Protein AF-A0A9D9HU51-F1 (afdb_monomer_lite)

Structure (mmCIF, N/CA/C/O backbone):
data_AF-A0A9D9HU51-F1
#
_entry.id   AF-A0A9D9HU51-F1
#
loop_
_atom_site.group_PDB
_atom_site.id
_atom_site.type_symbol
_atom_site.label_atom_id
_atom_site.label_alt_id
_atom_site.label_comp_id
_atom_site.label_asym_id
_atom_site.label_entity_id
_atom_site.label_seq_id
_atom_site.pdbx_PDB_ins_code
_atom_site.Cartn_x
_atom_site.Cartn_y
_atom_site.Cartn_z
_atom_site.occupancy
_atom_site.B_iso_or_equiv
_atom_site.auth_seq_id
_atom_site.auth_comp_id
_atom_site.auth_asym_id
_atom_site.auth_atom_id
_atom_site.pdbx_PDB_model_num
ATOM 1 N N . MET A 1 1 ? -33.338 40.725 -95.003 1.00 46.41 1 MET A N 1
ATOM 2 C CA . MET A 1 1 ? -33.202 40.365 -93.575 1.00 46.41 1 MET A CA 1
ATOM 3 C C . MET A 1 1 ? -32.068 39.365 -93.424 1.00 46.41 1 MET A C 1
ATOM 5 O O . MET A 1 1 ? -32.245 38.200 -93.741 1.00 46.41 1 MET A O 1
ATOM 9 N N . LYS A 1 2 ? -30.880 39.831 -93.030 1.00 37.81 2 LYS A N 1
ATOM 10 C CA . LYS A 1 2 ? -29.734 38.982 -92.679 1.00 37.81 2 LYS A CA 1
ATOM 11 C C . LYS A 1 2 ? -29.444 39.259 -91.207 1.00 37.81 2 LYS A C 1
ATOM 13 O O . LYS A 1 2 ? -28.946 40.331 -90.876 1.00 37.81 2 LYS A O 1
ATOM 18 N N . TYR A 1 3 ? -29.879 38.360 -90.330 1.00 43.22 3 TYR A N 1
ATOM 19 C CA . TYR A 1 3 ? -29.664 38.488 -88.891 1.00 43.22 3 TYR A CA 1
ATOM 20 C C . TYR A 1 3 ? -28.189 38.198 -88.577 1.00 43.22 3 TYR A C 1
ATOM 22 O O . TYR A 1 3 ? -27.652 37.151 -88.931 1.00 43.22 3 TYR A O 1
ATOM 30 N N . ASN A 1 4 ? -27.521 39.173 -87.959 1.00 39.78 4 ASN A N 1
ATOM 31 C CA . ASN A 1 4 ? -26.106 39.139 -87.601 1.00 39.78 4 ASN A CA 1
ATOM 32 C C . ASN A 1 4 ? -25.851 38.170 -86.430 1.00 39.78 4 ASN A C 1
ATOM 34 O O . ASN A 1 4 ? -25.839 38.577 -85.270 1.00 39.78 4 ASN A O 1
ATOM 38 N N . TYR A 1 5 ? -25.553 36.906 -86.740 1.00 48.88 5 TYR A N 1
ATOM 39 C CA . TYR A 1 5 ? -25.047 35.902 -85.787 1.00 48.88 5 TYR A CA 1
ATOM 40 C C . TYR A 1 5 ? -23.620 36.196 -85.261 1.00 48.88 5 TYR A C 1
ATOM 42 O O . TYR A 1 5 ? -23.104 35.473 -84.414 1.00 48.88 5 TYR A O 1
ATOM 50 N N . SER A 1 6 ? -22.985 37.292 -85.694 1.00 48.97 6 SER A N 1
ATOM 51 C CA . SER A 1 6 ? -21.627 37.686 -85.281 1.00 48.97 6 SER A CA 1
ATOM 52 C C . SER A 1 6 ? -21.549 38.361 -83.898 1.00 48.97 6 SER A C 1
ATOM 54 O O . SER A 1 6 ? -20.460 38.436 -83.331 1.00 48.97 6 SER A O 1
ATOM 56 N N . LYS A 1 7 ? -22.668 38.819 -83.314 1.00 45.19 7 LYS A N 1
ATOM 57 C CA . LYS A 1 7 ? -22.658 39.506 -82.003 1.00 45.19 7 LYS A CA 1
ATOM 58 C C . LYS A 1 7 ? -22.916 38.595 -80.797 1.00 45.19 7 LYS A C 1
ATOM 60 O O . LYS A 1 7 ? -22.612 38.998 -79.682 1.00 45.19 7 LYS A O 1
ATOM 65 N N . ILE A 1 8 ? -23.408 37.370 -81.004 1.00 51.31 8 ILE A N 1
ATOM 66 C CA . ILE A 1 8 ? -23.641 36.408 -79.908 1.00 51.31 8 ILE A CA 1
ATOM 67 C C . ILE A 1 8 ? -22.391 35.547 -79.655 1.00 51.31 8 ILE A C 1
ATOM 69 O O . ILE A 1 8 ? -22.067 35.272 -78.504 1.00 51.31 8 ILE A O 1
ATOM 73 N N . LEU A 1 9 ? -21.599 35.225 -80.689 1.00 43.81 9 LEU A N 1
ATOM 74 C CA . LEU A 1 9 ? -20.358 34.458 -80.502 1.00 43.81 9 LEU A CA 1
ATOM 75 C C . LEU A 1 9 ? -19.237 35.266 -79.811 1.00 43.81 9 LEU A C 1
ATOM 77 O O . LEU A 1 9 ? -18.404 34.689 -79.119 1.00 43.81 9 LEU A O 1
ATOM 81 N N . LEU A 1 10 ? -19.238 36.602 -79.935 1.00 44.09 10 LEU A N 1
ATOM 82 C CA . LEU A 1 10 ? -18.251 37.465 -79.269 1.00 44.09 10 LEU A CA 1
ATOM 83 C C . LEU A 1 10 ? -18.538 37.648 -77.762 1.00 44.09 10 LEU A C 1
ATOM 85 O O . LEU A 1 10 ? -17.615 37.895 -76.990 1.00 44.09 10 LEU A O 1
ATOM 89 N N . ALA A 1 11 ? -19.789 37.464 -77.321 1.00 43.03 11 ALA A N 1
ATOM 90 C CA . ALA A 1 11 ? -20.163 37.545 -75.906 1.00 43.03 11 ALA A CA 1
ATOM 91 C C . ALA A 1 11 ? -19.820 36.262 -75.120 1.00 43.03 11 ALA A C 1
ATOM 93 O O . ALA A 1 11 ? -19.519 36.338 -73.931 1.00 43.03 11 ALA A O 1
ATOM 94 N N . CYS A 1 12 ? -19.787 35.094 -75.774 1.00 43.25 12 CYS A N 1
ATOM 95 C CA . CYS A 1 12 ? -19.421 33.836 -75.110 1.00 43.25 12 CYS A CA 1
ATOM 96 C C . CYS A 1 12 ? -17.901 33.627 -74.975 1.00 43.25 12 CYS A C 1
ATOM 98 O O . CYS A 1 12 ? -17.471 32.959 -74.040 1.00 43.25 12 CYS A O 1
ATOM 100 N N . VAL A 1 13 ? -17.072 34.230 -75.838 1.00 47.16 13 VAL A N 1
ATOM 101 C CA . VAL A 1 13 ? -15.601 34.134 -75.718 1.00 47.16 13 VAL A CA 1
ATOM 102 C C . VAL A 1 13 ? -15.042 35.113 -74.674 1.00 47.16 13 VAL A C 1
ATOM 104 O O . VAL A 1 13 ? -14.073 34.792 -73.990 1.00 47.16 13 VAL A O 1
ATOM 107 N N . LEU A 1 14 ? -15.686 36.266 -74.453 1.00 40.84 14 LEU A N 1
ATOM 108 C CA . LEU A 1 14 ? -15.259 37.227 -73.423 1.00 40.84 14 LEU A CA 1
ATOM 109 C C . LEU A 1 14 ? -15.634 36.822 -71.983 1.00 40.84 14 LEU A C 1
ATOM 111 O O . LEU A 1 14 ? -15.038 37.343 -71.045 1.00 40.84 14 LEU A O 1
ATOM 115 N N . LEU A 1 15 ? -16.538 35.854 -71.791 1.00 43.12 15 LEU A N 1
ATOM 116 C CA . LEU A 1 15 ? -16.868 35.292 -70.470 1.00 43.12 15 LEU A CA 1
ATOM 117 C C . LEU A 1 15 ? -15.995 34.091 -70.058 1.00 43.12 15 LEU A C 1
ATOM 119 O O . LEU A 1 15 ? -16.100 33.633 -68.925 1.00 43.12 15 LEU A O 1
ATOM 123 N N . LEU A 1 16 ? -15.095 33.612 -70.929 1.00 42.56 16 LEU A N 1
ATOM 124 C CA . LEU 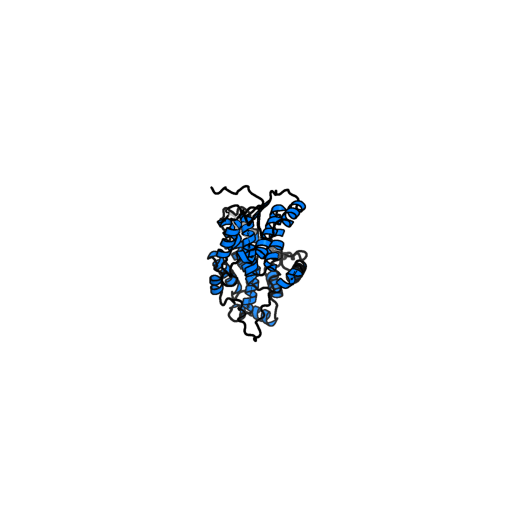A 1 16 ? -14.116 32.562 -70.600 1.00 42.56 16 LEU A CA 1
ATOM 125 C C . LEU A 1 16 ? -12.687 33.095 -70.374 1.00 42.56 16 LEU A C 1
ATOM 127 O O . LEU A 1 16 ? -11.791 32.314 -70.067 1.00 42.56 16 LEU A O 1
ATO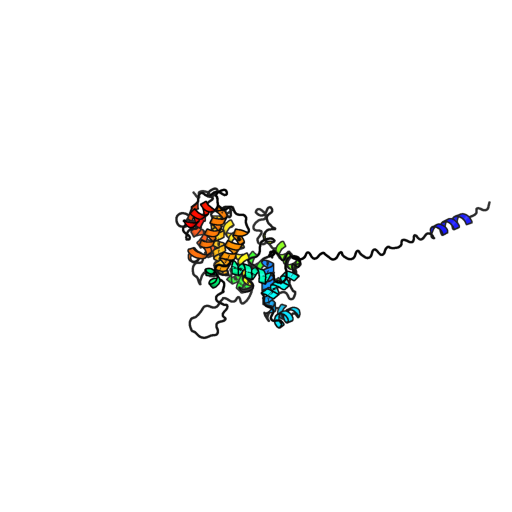M 131 N N . ALA A 1 17 ? -12.461 34.411 -70.487 1.00 45.25 17 ALA A N 1
ATOM 132 C CA . ALA A 1 17 ? -11.130 35.023 -70.375 1.00 45.25 17 ALA A CA 1
ATOM 133 C C . ALA A 1 17 ? -10.925 35.932 -69.147 1.00 45.25 17 ALA A C 1
ATOM 135 O O . ALA A 1 17 ? -9.859 36.530 -69.004 1.00 45.25 17 ALA A O 1
ATOM 136 N N . THR A 1 18 ? -11.872 36.003 -68.209 1.00 42.31 18 THR A N 1
ATOM 137 C CA . THR A 1 18 ? -11.606 36.525 -66.858 1.00 42.31 18 THR A CA 1
ATOM 138 C C . THR A 1 18 ? -11.359 35.366 -65.906 1.00 42.31 18 THR A C 1
ATOM 140 O O . THR A 1 18 ? -12.112 35.096 -64.974 1.00 42.31 18 THR A O 1
ATOM 143 N N . GLY A 1 19 ? -10.242 34.673 -66.134 1.00 35.78 19 GLY A N 1
ATOM 144 C CA . GLY A 1 19 ? -9.629 33.863 -65.095 1.00 35.78 19 GLY A CA 1
ATOM 145 C C . GLY A 1 19 ? -9.346 34.761 -63.895 1.00 35.78 19 GLY A C 1
ATOM 146 O O . GLY A 1 19 ? -8.411 35.564 -63.912 1.00 35.78 19 GLY A O 1
ATOM 147 N N . CYS A 1 20 ? -10.164 34.644 -62.848 1.00 36.28 20 CYS A N 1
ATOM 148 C CA . CYS A 1 20 ? -9.799 35.129 -61.532 1.00 36.28 20 CYS A CA 1
ATOM 149 C C . CYS A 1 20 ? -8.444 34.509 -61.193 1.00 36.28 20 CYS A C 1
ATOM 151 O O . CYS A 1 20 ? -8.335 33.310 -60.938 1.00 36.28 20 CYS A O 1
ATOM 153 N N . LYS A 1 21 ? -7.404 35.347 -61.158 1.00 39.84 21 LYS A N 1
ATOM 154 C CA . LYS A 1 21 ? -6.220 35.089 -60.348 1.00 39.84 21 LYS A CA 1
ATOM 155 C C . LYS A 1 21 ? -6.684 35.042 -58.895 1.00 39.84 21 LYS A C 1
ATOM 157 O O . LYS A 1 21 ? -6.516 36.003 -58.150 1.00 39.84 21 LYS A O 1
ATOM 162 N N . ILE A 1 22 ? -7.248 33.914 -58.476 1.00 38.69 22 ILE A N 1
ATOM 163 C CA . ILE A 1 22 ? -7.125 33.514 -57.087 1.00 38.69 22 ILE A CA 1
ATOM 164 C C . ILE A 1 22 ? -5.638 33.220 -56.965 1.00 38.69 22 ILE A C 1
ATOM 166 O O . ILE A 1 22 ? -5.159 32.154 -57.350 1.00 38.69 22 ILE A O 1
ATOM 170 N N . LYS A 1 23 ? -4.878 34.209 -56.483 1.00 36.97 23 LYS A N 1
ATOM 171 C CA . LYS A 1 23 ? -3.669 33.883 -55.744 1.00 36.97 23 LYS A CA 1
ATOM 172 C C . LYS A 1 23 ? -4.164 32.890 -54.703 1.00 36.97 23 LYS A C 1
ATOM 174 O O . LYS A 1 23 ? -4.846 33.292 -53.763 1.00 36.97 23 LYS A O 1
ATOM 179 N N . LYS A 1 24 ? -3.889 31.595 -54.892 1.00 35.12 24 LYS A N 1
ATOM 180 C CA . LYS A 1 24 ? -3.761 30.724 -53.738 1.00 35.12 24 LYS A CA 1
ATOM 181 C C . LYS A 1 24 ? -2.721 31.455 -52.907 1.00 35.12 24 LYS A C 1
ATOM 183 O O . LYS A 1 24 ? -1.542 31.455 -53.252 1.00 35.12 24 LYS A O 1
ATOM 188 N N . ALA A 1 25 ? -3.172 32.154 -51.866 1.00 36.22 25 ALA A N 1
ATOM 189 C CA . ALA A 1 25 ? -2.377 32.167 -50.669 1.00 36.22 25 ALA A CA 1
ATOM 190 C C . ALA A 1 25 ? -2.062 30.689 -50.485 1.00 36.22 25 ALA A C 1
ATOM 192 O O . ALA A 1 25 ? -2.967 29.861 -50.339 1.00 36.22 25 ALA A O 1
ATOM 193 N N . VAL A 1 26 ? -0.794 30.339 -50.673 1.00 36.31 26 VAL A N 1
ATOM 194 C CA . VAL A 1 26 ? -0.260 29.204 -49.958 1.00 36.31 26 VAL A CA 1
ATOM 195 C C . VAL A 1 26 ? -0.584 29.584 -48.523 1.00 36.31 26 VAL A C 1
ATOM 197 O O . VAL A 1 26 ? 0.081 30.426 -47.930 1.00 36.31 26 VAL A O 1
ATOM 200 N N . ILE A 1 27 ? -1.729 29.099 -48.035 1.00 44.38 27 ILE A N 1
ATOM 201 C CA . ILE A 1 27 ? -1.917 28.901 -46.617 1.00 44.38 27 ILE A CA 1
ATOM 202 C C . ILE A 1 27 ? -0.855 27.854 -46.372 1.00 44.38 27 ILE A C 1
ATOM 204 O O . ILE A 1 27 ? -1.059 26.666 -46.621 1.00 44.38 27 ILE A O 1
ATOM 208 N N . GLU A 1 28 ? 0.343 28.349 -46.071 1.00 40.34 28 GLU A N 1
ATOM 209 C CA . GLU A 1 28 ? 1.357 27.587 -45.388 1.00 40.34 28 GLU A CA 1
ATOM 210 C C . GLU A 1 28 ? 0.561 26.900 -44.281 1.00 40.34 28 GLU A C 1
ATOM 212 O O . GLU A 1 28 ? -0.110 27.621 -43.527 1.00 40.34 28 GLU A O 1
ATOM 217 N N . PRO A 1 29 ? 0.425 25.555 -44.306 1.00 42.94 29 PRO A N 1
ATOM 218 C CA . PRO A 1 29 ? -0.366 24.865 -43.301 1.00 42.94 29 PRO A CA 1
ATOM 219 C C . PRO A 1 29 ? 0.136 25.425 -41.992 1.00 42.94 29 PRO A C 1
ATOM 221 O O . PRO A 1 29 ? 1.349 25.367 -41.782 1.00 42.94 29 PRO A O 1
ATOM 224 N N . ALA A 1 30 ? -0.760 26.101 -41.253 1.00 44.41 30 ALA A N 1
ATOM 225 C CA . ALA A 1 30 ? -0.387 26.898 -40.096 1.00 44.41 30 ALA A CA 1
ATOM 226 C C . ALA A 1 30 ? 0.654 26.081 -39.358 1.00 44.41 30 ALA A C 1
ATOM 228 O O . ALA A 1 30 ? 0.327 24.948 -38.983 1.00 44.41 30 ALA A O 1
ATOM 229 N N . GLN A 1 31 ? 1.906 26.575 -39.322 1.00 46.56 31 GLN A N 1
ATOM 230 C CA . GLN A 1 31 ? 2.990 25.821 -38.705 1.00 46.56 31 GLN A CA 1
ATOM 231 C C . GLN A 1 31 ? 2.408 25.332 -37.393 1.00 46.56 31 GLN A C 1
ATOM 233 O O . GLN A 1 31 ? 1.870 26.189 -36.678 1.00 46.56 31 GLN A O 1
ATOM 238 N N . PRO A 1 32 ? 2.352 24.003 -37.153 1.00 49.44 32 PRO A N 1
ATOM 239 C CA . PRO A 1 32 ? 1.686 23.483 -35.976 1.00 49.44 32 PRO A CA 1
ATOM 240 C C . PRO A 1 32 ? 2.265 24.286 -34.835 1.00 49.44 32 PRO A C 1
ATOM 242 O O . PRO A 1 32 ? 3.486 24.255 -34.652 1.00 49.44 32 PRO A O 1
ATOM 245 N N . GLN A 1 33 ? 1.421 25.120 -34.205 1.00 43.31 33 GLN A N 1
ATOM 246 C CA . GLN A 1 33 ? 1.889 26.018 -33.159 1.00 43.31 33 GLN A CA 1
ATOM 247 C C . GLN A 1 33 ? 2.727 25.132 -32.257 1.00 43.31 33 GLN A C 1
ATOM 249 O O . GLN A 1 33 ? 2.210 24.066 -31.894 1.00 43.31 33 GLN A O 1
ATOM 254 N N . PRO A 1 34 ? 4.013 25.466 -32.019 1.00 45.03 34 PRO A N 1
ATOM 255 C CA . PRO A 1 34 ? 4.891 24.592 -31.269 1.00 45.03 34 PRO A CA 1
ATOM 256 C C . PRO A 1 34 ? 4.124 24.272 -30.007 1.00 45.03 34 PRO A C 1
ATOM 258 O O . PRO A 1 34 ? 3.772 25.187 -29.260 1.00 45.03 34 PRO A O 1
ATOM 261 N N . LYS A 1 35 ? 3.716 23.002 -29.885 1.00 49.25 35 LYS A N 1
ATOM 262 C CA . LYS A 1 35 ? 2.859 22.541 -28.802 1.00 49.25 35 LYS A CA 1
ATOM 263 C C . LYS A 1 35 ? 3.598 23.015 -27.570 1.00 49.25 35 LYS A C 1
ATOM 265 O O . LYS A 1 35 ? 4.725 22.564 -27.374 1.00 49.25 35 LYS A O 1
ATOM 270 N N . ILE A 1 36 ? 3.064 24.017 -26.865 1.00 49.06 36 ILE A N 1
ATOM 271 C CA . ILE A 1 36 ? 3.761 24.597 -25.721 1.00 49.06 36 ILE A CA 1
ATOM 272 C C . ILE A 1 36 ? 3.874 23.425 -24.762 1.00 49.06 36 ILE A C 1
ATOM 274 O O . ILE A 1 36 ? 2.879 23.006 -24.173 1.00 49.06 36 ILE A O 1
ATOM 278 N N . VAL A 1 37 ? 5.054 22.805 -24.720 1.00 58.03 37 VAL A N 1
ATOM 279 C CA . VAL A 1 37 ? 5.340 21.728 -23.789 1.00 58.03 37 VAL A CA 1
ATOM 280 C C . VAL A 1 37 ? 5.363 22.450 -22.465 1.00 58.03 37 VAL A C 1
ATOM 282 O O . VAL A 1 37 ? 6.315 23.166 -22.159 1.00 58.03 37 VAL A O 1
ATOM 285 N N . GLN A 1 38 ? 4.237 22.384 -21.762 1.00 68.25 38 GLN A N 1
ATOM 286 C CA . GLN A 1 38 ? 4.097 22.961 -20.444 1.00 68.25 38 GLN A CA 1
ATOM 287 C C . GLN A 1 38 ? 5.253 22.403 -19.617 1.00 68.25 38 GLN A C 1
ATOM 289 O O . GLN A 1 38 ? 5.349 21.194 -19.430 1.00 68.25 38 GLN A O 1
ATOM 294 N N . GLN A 1 39 ? 6.199 23.265 -19.246 1.00 73.88 39 GLN A N 1
ATOM 295 C CA . GLN A 1 39 ? 7.365 22.828 -18.493 1.00 73.88 39 GLN A CA 1
ATOM 296 C C . GLN A 1 39 ? 6.903 22.368 -17.113 1.00 73.88 39 GLN A C 1
ATOM 298 O O . GLN A 1 39 ? 6.068 23.022 -16.486 1.00 73.88 39 GLN A O 1
ATOM 303 N N . ALA A 1 40 ? 7.452 21.244 -16.658 1.00 78.12 40 ALA A N 1
ATOM 304 C CA . ALA A 1 40 ? 7.159 20.711 -15.341 1.00 78.12 40 ALA A CA 1
ATOM 305 C C . ALA A 1 40 ? 7.483 21.732 -14.237 1.00 78.12 40 ALA A C 1
ATOM 307 O O . ALA A 1 40 ? 8.553 22.347 -14.230 1.00 78.12 40 ALA A O 1
ATOM 308 N N . ASP A 1 41 ? 6.570 21.881 -13.275 1.00 79.19 41 ASP A N 1
ATOM 309 C CA . ASP A 1 41 ? 6.814 22.671 -12.069 1.00 79.19 41 ASP A CA 1
ATOM 310 C C . ASP A 1 41 ? 7.827 21.946 -11.170 1.00 79.19 41 ASP A C 1
ATOM 312 O O . ASP A 1 41 ? 7.509 20.970 -10.487 1.00 79.19 41 ASP A O 1
ATOM 316 N N . THR A 1 42 ? 9.063 22.445 -11.154 1.00 81.44 42 THR A N 1
ATOM 317 C CA . THR A 1 42 ? 10.157 21.873 -10.357 1.00 81.44 42 THR A CA 1
ATOM 318 C C . THR A 1 42 ? 10.092 22.255 -8.877 1.00 81.44 42 THR A C 1
ATOM 320 O O . THR A 1 42 ? 10.833 21.699 -8.056 1.00 81.44 42 THR A O 1
ATOM 323 N N . THR A 1 43 ? 9.209 23.184 -8.490 1.00 74.38 43 THR A N 1
ATOM 324 C CA . THR A 1 43 ? 9.049 23.603 -7.091 1.00 74.38 43 THR A CA 1
ATOM 325 C C . THR A 1 43 ? 8.312 22.539 -6.284 1.00 74.38 43 THR A C 1
ATOM 327 O O . THR A 1 43 ? 8.700 22.247 -5.148 1.00 74.38 43 THR A O 1
ATOM 330 N N . GLN A 1 44 ? 7.355 21.850 -6.905 1.00 68.38 44 GLN A N 1
ATOM 331 C CA . GLN A 1 44 ? 6.562 20.791 -6.287 1.00 68.38 44 GLN A CA 1
ATOM 332 C C . GLN A 1 44 ? 7.057 19.400 -6.691 1.00 68.38 44 GLN A C 1
ATOM 334 O O . GLN A 1 44 ? 7.857 19.238 -7.611 1.00 68.38 44 GLN A O 1
ATOM 339 N N . ILE A 1 45 ? 6.627 18.377 -5.956 1.00 70.19 45 ILE A N 1
ATOM 340 C CA . ILE A 1 45 ? 6.804 16.988 -6.377 1.00 70.19 45 ILE A CA 1
ATOM 341 C C . ILE A 1 45 ? 5.467 16.541 -6.987 1.00 70.19 45 ILE A C 1
ATOM 343 O O . ILE A 1 45 ? 4.451 16.586 -6.291 1.00 70.19 45 ILE A O 1
ATOM 347 N N . PRO A 1 46 ? 5.417 16.173 -8.275 1.00 72.12 46 PRO A N 1
ATOM 348 C CA . PRO A 1 46 ? 4.209 15.675 -8.924 1.00 72.12 46 PRO A CA 1
ATOM 349 C C . PRO A 1 46 ? 3.782 14.299 -8.393 1.00 72.12 46 PRO A C 1
ATOM 351 O O . PRO A 1 46 ? 4.582 13.531 -7.859 1.00 72.12 46 PRO A O 1
ATOM 354 N N . ALA A 1 47 ? 2.504 13.983 -8.591 1.00 70.69 47 ALA A N 1
ATOM 355 C CA . ALA A 1 47 ? 1.916 12.670 -8.349 1.00 70.69 47 ALA A CA 1
ATOM 356 C C . ALA A 1 47 ? 1.911 11.810 -9.623 1.00 70.69 47 ALA A C 1
ATOM 358 O O . ALA A 1 47 ? 1.685 12.335 -10.719 1.00 70.69 47 ALA A O 1
ATOM 359 N N . PHE A 1 48 ? 2.078 10.494 -9.461 1.00 74.25 48 PHE A N 1
ATOM 360 C CA . PHE A 1 48 ? 1.946 9.499 -10.532 1.00 74.25 48 PHE A CA 1
ATOM 361 C C . PHE A 1 48 ? 1.085 8.318 -10.067 1.00 74.25 48 PHE A C 1
ATOM 363 O O . PHE A 1 48 ? 1.132 7.988 -8.879 1.00 74.25 48 PHE A O 1
ATOM 370 N N . PRO A 1 49 ? 0.346 7.657 -10.977 1.00 75.19 49 PRO A N 1
ATOM 371 C CA . PRO A 1 49 ? -0.387 6.433 -10.654 1.00 75.19 49 PRO A CA 1
ATOM 372 C C . PRO A 1 49 ? 0.548 5.340 -10.129 1.00 75.19 49 PRO A C 1
ATOM 374 O O . PRO A 1 49 ? 1.653 5.160 -10.648 1.00 75.19 49 PRO A O 1
ATOM 377 N N . ALA A 1 50 ? 0.104 4.578 -9.132 1.00 74.94 50 ALA A N 1
ATOM 378 C CA . ALA A 1 50 ? 0.897 3.486 -8.569 1.00 74.94 50 ALA A CA 1
ATOM 379 C C . ALA A 1 50 ? 1.122 2.355 -9.587 1.00 74.94 50 ALA A C 1
ATOM 381 O O . ALA A 1 50 ? 2.186 1.740 -9.594 1.00 74.94 50 ALA A O 1
ATOM 382 N N . GLU A 1 51 ? 0.175 2.150 -10.500 1.00 79.69 51 GLU A N 1
ATOM 383 C CA . GLU A 1 51 ? 0.259 1.218 -11.621 1.00 79.69 51 GLU A CA 1
ATOM 384 C C . GLU A 1 51 ? 1.398 1.592 -12.570 1.00 79.69 51 GLU A C 1
ATOM 386 O O . GLU A 1 51 ? 2.159 0.724 -12.980 1.00 79.69 51 GLU A O 1
ATOM 391 N N . VAL A 1 52 ? 1.567 2.886 -12.876 1.00 83.62 52 VAL A N 1
ATOM 392 C CA . VAL A 1 52 ? 2.696 3.368 -13.694 1.00 83.62 52 VAL A CA 1
ATOM 393 C C . VAL A 1 52 ? 4.005 3.029 -13.009 1.00 83.62 52 VAL A C 1
ATOM 395 O O . VAL A 1 52 ? 4.910 2.493 -13.634 1.00 83.62 52 VAL A O 1
ATOM 398 N N . LEU A 1 53 ? 4.112 3.336 -11.719 1.00 82.12 53 LEU A N 1
ATOM 399 C CA . LEU A 1 53 ? 5.345 3.115 -10.974 1.00 82.12 53 LEU A CA 1
ATOM 400 C C . LEU A 1 53 ? 5.676 1.622 -10.876 1.00 82.12 53 LEU A C 1
ATOM 402 O O . LEU A 1 53 ? 6.833 1.254 -11.053 1.00 82.12 53 LEU A O 1
ATOM 406 N N . TYR A 1 54 ? 4.664 0.773 -10.673 1.00 83.69 54 TYR A N 1
ATOM 407 C CA . TYR A 1 54 ? 4.806 -0.679 -10.710 1.00 83.69 54 TYR A CA 1
ATOM 408 C C . TYR A 1 54 ? 5.280 -1.173 -12.080 1.00 83.69 54 TYR A C 1
ATOM 410 O O . TYR A 1 54 ? 6.283 -1.876 -12.151 1.00 83.69 54 TYR A O 1
ATOM 418 N N . VAL A 1 55 ? 4.609 -0.770 -13.166 1.00 88.19 55 VAL A N 1
ATOM 419 C CA . VAL A 1 55 ? 4.962 -1.203 -14.526 1.00 88.19 55 VAL A CA 1
ATOM 420 C C . VAL A 1 55 ? 6.369 -0.751 -14.892 1.00 88.19 55 VAL A C 1
ATOM 422 O O . VAL A 1 55 ? 7.124 -1.555 -15.412 1.00 88.19 55 VAL A O 1
ATOM 425 N N . LEU A 1 56 ? 6.764 0.488 -14.584 1.00 88.75 56 LEU A N 1
ATOM 426 C CA . LEU A 1 56 ? 8.127 0.962 -14.851 1.00 88.75 56 LEU A CA 1
ATOM 427 C C . LEU A 1 56 ? 9.178 0.197 -14.042 1.00 88.75 56 LEU A C 1
ATOM 429 O O . LEU A 1 56 ? 10.260 -0.091 -14.545 1.00 88.75 56 LEU A O 1
ATOM 433 N N . ALA A 1 57 ? 8.870 -0.141 -12.792 1.00 85.56 57 ALA A N 1
ATOM 434 C CA . ALA A 1 57 ? 9.765 -0.930 -11.962 1.00 85.56 57 ALA A CA 1
ATOM 435 C C . ALA A 1 57 ? 9.919 -2.360 -12.518 1.00 85.56 57 ALA A C 1
ATOM 437 O O . ALA A 1 57 ? 11.036 -2.851 -12.650 1.00 85.56 57 ALA A O 1
ATOM 438 N N . ARG A 1 58 ? 8.817 -2.994 -12.932 1.00 87.81 58 ARG A N 1
ATOM 439 C CA . ARG A 1 58 ? 8.835 -4.308 -13.591 1.00 87.81 58 ARG A CA 1
ATOM 440 C C . ARG A 1 58 ? 9.523 -4.261 -14.955 1.00 87.81 58 ARG A C 1
ATOM 442 O O . ARG A 1 58 ? 10.335 -5.124 -15.240 1.00 87.81 58 ARG A O 1
ATOM 449 N N . GLU A 1 59 ? 9.302 -3.208 -15.740 1.00 91.19 59 GLU A N 1
ATOM 450 C CA . GLU A 1 59 ? 9.964 -2.976 -17.030 1.00 91.19 59 GLU A CA 1
ATOM 451 C C . GLU A 1 59 ? 11.494 -2.974 -16.869 1.00 91.19 59 GLU A C 1
ATOM 453 O O . GLU A 1 59 ? 12.206 -3.576 -17.671 1.00 91.19 59 GLU A O 1
ATOM 458 N N . TYR A 1 60 ? 11.998 -2.353 -15.796 1.00 89.81 60 TYR A N 1
ATOM 459 C CA . TYR A 1 60 ? 13.417 -2.379 -15.437 1.00 89.81 60 TYR A CA 1
ATOM 460 C C . TYR A 1 60 ? 13.925 -3.786 -15.100 1.00 89.81 60 TYR A C 1
ATOM 462 O O . TYR A 1 60 ? 15.021 -4.153 -15.520 1.00 89.81 60 TYR A O 1
ATOM 470 N N . GLU A 1 61 ? 13.158 -4.588 -14.362 1.00 87.00 61 GLU A N 1
ATOM 471 C CA . GLU A 1 61 ? 13.528 -5.981 -14.076 1.00 87.00 61 GLU A CA 1
ATOM 472 C C . GLU A 1 61 ? 13.545 -6.830 -15.347 1.00 87.00 61 GLU A C 1
ATOM 474 O O . GLU A 1 61 ? 14.518 -7.542 -15.580 1.00 87.00 61 GLU A O 1
ATOM 479 N N . SER A 1 62 ? 12.549 -6.685 -16.223 1.00 89.25 62 SER A N 1
ATOM 480 C CA . SER A 1 62 ? 12.475 -7.415 -17.494 1.00 89.25 62 SER A CA 1
ATOM 481 C C . SER A 1 62 ? 13.613 -7.046 -18.454 1.00 89.25 62 SER A C 1
ATOM 483 O O . SER A 1 62 ? 13.999 -7.853 -19.295 1.00 89.25 62 SER A O 1
ATOM 485 N N . ILE A 1 63 ? 14.196 -5.848 -18.329 1.00 90.12 63 ILE A N 1
ATOM 486 C CA . ILE A 1 63 ? 15.428 -5.463 -19.040 1.00 90.12 63 ILE A CA 1
ATOM 487 C C . ILE A 1 63 ? 16.634 -6.278 -18.559 1.00 90.12 63 ILE A C 1
ATOM 489 O O . ILE A 1 63 ? 17.526 -6.562 -19.359 1.00 90.12 63 ILE A O 1
ATOM 493 N N . HIS A 1 64 ? 16.688 -6.626 -17.274 1.00 87.38 64 HIS A N 1
ATOM 494 C CA . HIS A 1 64 ? 17.829 -7.293 -16.637 1.00 87.38 64 HIS A CA 1
ATOM 495 C C . HIS A 1 64 ? 17.660 -8.815 -16.513 1.00 87.38 64 HIS A C 1
ATOM 497 O O . HIS A 1 64 ? 18.625 -9.509 -16.200 1.00 87.38 64 HIS A O 1
ATOM 503 N N . ASP A 1 65 ? 16.469 -9.339 -16.789 1.00 85.75 65 ASP A N 1
ATOM 504 C CA . ASP A 1 65 ? 16.174 -10.768 -16.805 1.00 85.75 65 ASP A CA 1
ATOM 505 C C . ASP A 1 65 ? 16.367 -11.352 -18.212 1.00 85.75 65 ASP A C 1
ATOM 507 O O . ASP A 1 65 ? 15.576 -11.100 -19.120 1.00 85.75 65 ASP A O 1
ATOM 511 N N . SER A 1 66 ? 17.394 -12.192 -18.376 1.00 83.88 66 SER A N 1
ATOM 512 C CA . SER A 1 66 ? 17.730 -12.858 -19.645 1.00 83.88 66 SER A CA 1
ATOM 513 C C . SER A 1 66 ? 16.638 -13.765 -20.216 1.00 83.88 66 SER A C 1
ATOM 515 O O . SER A 1 66 ? 16.748 -14.210 -21.353 1.00 83.88 66 SER A O 1
ATOM 517 N N . THR A 1 67 ? 15.604 -14.083 -19.438 1.00 84.62 67 THR A N 1
ATOM 518 C CA . THR A 1 67 ? 14.483 -14.918 -19.888 1.00 84.62 67 THR A CA 1
ATOM 519 C C . THR A 1 67 ? 13.339 -14.112 -20.506 1.00 84.62 67 THR A C 1
ATOM 521 O O . THR A 1 67 ? 12.409 -14.697 -21.066 1.00 84.62 67 THR A O 1
ATOM 524 N N . LYS A 1 68 ? 13.380 -12.776 -20.419 1.00 86.00 68 LYS A N 1
ATOM 525 C CA . LYS A 1 68 ? 12.296 -11.886 -20.849 1.00 86.00 68 LYS A CA 1
ATOM 526 C C . LYS A 1 68 ? 12.565 -11.286 -22.225 1.00 86.00 68 LYS A C 1
ATOM 528 O O . LYS A 1 68 ? 13.697 -10.969 -22.576 1.00 86.00 68 LYS A O 1
ATOM 533 N N . ALA A 1 69 ? 11.494 -11.034 -22.982 1.00 83.62 69 ALA A N 1
ATOM 534 C CA . ALA A 1 69 ? 11.568 -10.485 -24.341 1.00 83.62 69 ALA A CA 1
ATOM 535 C C . ALA A 1 69 ? 12.289 -9.127 -24.413 1.00 83.62 69 ALA A C 1
ATOM 537 O O . ALA A 1 69 ? 12.917 -8.796 -25.416 1.00 83.62 69 ALA A O 1
ATOM 538 N N . LYS A 1 70 ? 12.221 -8.339 -23.334 1.00 88.25 70 LYS A N 1
ATOM 539 C CA . LYS A 1 70 ? 12.854 -7.022 -23.249 1.00 88.25 70 LYS A CA 1
ATOM 540 C C . LYS A 1 70 ? 14.377 -7.098 -23.104 1.00 88.25 70 LYS A C 1
ATOM 542 O O . LYS A 1 70 ? 15.037 -6.086 -23.345 1.00 88.25 70 LYS A O 1
ATOM 547 N N . PHE A 1 71 ? 14.944 -8.259 -22.767 1.00 86.69 71 PHE A N 1
ATOM 548 C CA . PHE A 1 71 ? 16.388 -8.435 -22.647 1.00 86.69 71 PHE A CA 1
ATOM 549 C C . PHE A 1 71 ? 17.102 -8.145 -23.974 1.00 86.69 71 PHE A C 1
ATOM 551 O O . PHE A 1 71 ? 18.020 -7.331 -24.002 1.00 86.69 71 PHE A O 1
ATOM 558 N N . ASP A 1 72 ? 16.630 -8.679 -25.096 1.00 85.62 72 ASP A N 1
ATOM 559 C CA . ASP A 1 72 ? 17.333 -8.574 -26.387 1.00 85.62 72 ASP A CA 1
ATOM 560 C C . ASP A 1 72 ? 17.090 -7.257 -27.151 1.00 85.62 72 ASP A C 1
ATOM 562 O O . ASP A 1 72 ? 17.535 -7.083 -28.285 1.00 85.62 72 ASP A O 1
ATOM 566 N N . MET A 1 73 ? 16.381 -6.297 -26.555 1.00 88.69 73 MET A N 1
ATOM 567 C CA . MET A 1 73 ? 16.065 -5.033 -27.222 1.00 88.69 73 MET A CA 1
ATOM 568 C C . MET A 1 73 ? 17.278 -4.080 -27.241 1.00 88.69 73 MET A C 1
ATOM 570 O O . MET A 1 73 ? 17.897 -3.877 -26.194 1.00 88.69 73 MET A O 1
ATOM 574 N N . PRO A 1 74 ? 17.569 -3.379 -28.359 1.00 89.31 74 PRO A N 1
ATOM 575 C CA . PRO A 1 74 ? 18.724 -2.473 -28.447 1.00 89.31 74 PRO A CA 1
ATOM 576 C C . PRO A 1 74 ? 18.739 -1.379 -27.372 1.00 89.31 74 PRO A C 1
ATOM 578 O O . PRO A 1 74 ? 19.773 -1.062 -26.793 1.00 89.31 74 PRO A O 1
ATOM 581 N N . GLN A 1 75 ? 17.572 -0.810 -27.056 1.00 86.94 75 GLN A N 1
ATOM 582 C CA . GLN A 1 75 ? 17.454 0.191 -25.993 1.00 86.94 75 GLN A CA 1
ATOM 583 C C . GLN A 1 75 ? 17.744 -0.407 -24.606 1.00 86.94 75 GLN A C 1
ATOM 585 O O . GLN A 1 75 ? 18.334 0.262 -23.761 1.00 86.94 75 GLN A O 1
ATOM 590 N N . SER A 1 76 ? 17.352 -1.659 -24.374 1.00 89.81 76 SER A N 1
ATOM 591 C CA . SER A 1 76 ? 17.625 -2.389 -23.133 1.00 89.81 76 SER A CA 1
ATOM 592 C C . SER A 1 76 ? 19.106 -2.720 -22.979 1.00 89.81 76 SER A C 1
ATOM 594 O O . SER A 1 76 ? 19.640 -2.618 -21.878 1.00 89.81 76 SER A O 1
ATOM 596 N N . GLU A 1 77 ? 19.785 -3.057 -24.077 1.00 88.12 77 GLU A N 1
ATOM 597 C CA . GLU A 1 77 ? 21.233 -3.271 -24.095 1.00 88.12 77 GLU A CA 1
ATOM 598 C C . GLU A 1 77 ? 21.989 -2.014 -23.655 1.00 88.12 77 GLU A C 1
ATOM 600 O O . GLU A 1 77 ? 22.856 -2.108 -22.790 1.00 88.12 77 GLU A O 1
ATOM 605 N N . VAL A 1 78 ? 21.603 -0.836 -24.158 1.00 87.38 78 VAL A N 1
ATOM 606 C CA . VAL A 1 78 ? 22.182 0.449 -23.725 1.00 87.38 78 VAL A CA 1
ATOM 607 C C . VAL A 1 78 ? 21.964 0.676 -22.228 1.00 87.38 78 VAL A C 1
ATOM 609 O O . VAL A 1 78 ? 22.903 1.012 -21.515 1.00 87.38 78 VAL A O 1
ATOM 612 N N . ILE A 1 79 ? 20.748 0.439 -21.725 1.00 87.69 79 ILE A N 1
ATOM 613 C CA . ILE A 1 79 ? 20.421 0.615 -20.299 1.00 87.69 79 ILE A CA 1
ATOM 614 C C . ILE A 1 79 ? 21.289 -0.289 -19.411 1.00 87.69 79 ILE A C 1
ATOM 616 O O . ILE A 1 79 ? 21.801 0.175 -18.389 1.00 87.69 79 ILE A O 1
ATOM 620 N N . ARG A 1 80 ? 21.481 -1.554 -19.809 1.00 89.69 80 ARG A N 1
ATOM 621 C CA . ARG A 1 80 ? 22.344 -2.503 -19.090 1.00 89.69 80 ARG A CA 1
ATOM 622 C C . ARG A 1 80 ? 23.819 -2.126 -19.186 1.00 89.69 80 ARG A C 1
ATOM 624 O O . ARG A 1 80 ? 24.509 -2.136 -18.172 1.00 89.69 80 ARG A O 1
ATOM 631 N N . HIS A 1 81 ? 24.299 -1.793 -20.383 1.00 86.88 81 HIS A N 1
ATOM 632 C CA . HIS A 1 81 ? 25.689 -1.406 -20.623 1.00 86.88 81 HIS A CA 1
ATOM 633 C C . HIS A 1 81 ? 26.073 -0.173 -19.796 1.00 86.88 81 HIS A C 1
ATOM 635 O O . HIS A 1 81 ? 27.111 -0.158 -19.136 1.00 86.88 81 HIS A O 1
ATOM 641 N N . ASP A 1 82 ? 25.191 0.825 -19.751 1.00 86.12 82 ASP A N 1
ATOM 642 C CA . ASP A 1 82 ? 25.394 2.055 -18.986 1.00 86.12 82 ASP A CA 1
ATOM 643 C C . ASP A 1 82 ? 25.265 1.845 -17.468 1.00 86.12 82 ASP A C 1
ATOM 645 O O . ASP A 1 82 ? 25.455 2.791 -16.700 1.00 86.12 82 ASP A O 1
ATOM 649 N N . SER A 1 83 ? 24.950 0.620 -17.020 1.00 85.00 83 SER A N 1
ATOM 650 C CA . SER A 1 83 ? 24.720 0.273 -15.613 1.00 85.00 83 SER A CA 1
ATOM 651 C C . SER A 1 83 ? 23.731 1.235 -14.947 1.00 85.00 83 SER A C 1
ATOM 653 O O . SER A 1 83 ? 23.930 1.683 -13.814 1.00 85.00 83 SER A O 1
ATOM 655 N N . MET A 1 84 ? 22.682 1.615 -15.686 1.00 87.31 84 MET A N 1
ATOM 656 C CA . MET A 1 84 ? 21.737 2.634 -15.247 1.00 87.31 84 MET A CA 1
ATOM 657 C C . MET A 1 84 ? 20.974 2.143 -14.009 1.00 87.31 84 MET A C 1
ATOM 659 O O . MET A 1 84 ? 20.296 1.124 -14.096 1.00 87.31 84 MET A O 1
ATOM 663 N N . PRO A 1 85 ? 21.006 2.863 -12.873 1.00 85.19 85 PRO A N 1
ATOM 664 C CA . PRO A 1 85 ? 20.273 2.444 -11.685 1.00 85.19 85 PRO A CA 1
ATOM 665 C C . PRO A 1 85 ? 18.758 2.605 -11.876 1.00 85.19 85 PRO A C 1
ATOM 667 O O . PRO A 1 85 ? 18.311 3.523 -12.571 1.00 85.19 85 PRO A O 1
ATOM 670 N N . LEU A 1 86 ? 17.965 1.782 -11.174 1.00 83.25 86 LEU A N 1
ATOM 671 C CA . LEU A 1 86 ? 16.492 1.816 -11.194 1.00 83.25 86 LEU A CA 1
ATOM 672 C C . LEU A 1 86 ? 15.932 3.233 -11.003 1.00 83.25 86 LEU A C 1
ATOM 674 O O . LEU A 1 86 ? 15.010 3.629 -11.708 1.00 83.25 86 LEU A O 1
ATOM 678 N N . GLU A 1 87 ? 16.506 4.020 -10.089 1.00 81.62 87 GLU A N 1
ATOM 679 C CA . GLU A 1 87 ? 16.103 5.414 -9.875 1.00 81.62 87 GLU A CA 1
ATOM 680 C C . GLU A 1 87 ? 16.241 6.238 -11.165 1.00 81.62 87 GLU A C 1
ATOM 682 O O . GLU A 1 87 ? 15.281 6.837 -11.642 1.00 81.62 87 GLU A O 1
ATOM 687 N N . GLN A 1 88 ? 17.416 6.228 -11.789 1.00 86.06 88 GLN A N 1
ATOM 688 C CA . GLN A 1 88 ? 17.637 6.990 -13.015 1.00 86.06 88 GLN A CA 1
ATOM 689 C C . GLN A 1 88 ? 16.726 6.511 -14.150 1.00 86.06 88 GLN A C 1
ATOM 691 O O . GLN A 1 88 ? 16.182 7.337 -14.886 1.00 86.06 88 GLN A O 1
ATOM 696 N N . TYR A 1 89 ? 16.524 5.200 -14.261 1.00 89.44 89 TYR A N 1
ATOM 697 C CA . TYR A 1 89 ? 15.622 4.621 -15.245 1.00 89.44 89 TYR A CA 1
ATOM 698 C C . TYR A 1 89 ? 14.175 5.090 -15.045 1.00 89.44 89 TYR A C 1
ATOM 700 O O . TYR A 1 89 ? 13.562 5.627 -15.971 1.00 89.44 89 TYR A O 1
ATOM 708 N N . MET A 1 90 ? 13.644 4.965 -13.825 1.00 87.19 90 MET A N 1
ATOM 709 C CA . MET A 1 90 ? 12.293 5.415 -13.492 1.00 87.19 90 MET A CA 1
ATOM 710 C C . MET A 1 90 ? 12.115 6.907 -13.773 1.00 87.19 90 MET A C 1
ATOM 712 O O . MET A 1 90 ? 11.104 7.297 -14.351 1.00 87.19 90 MET A O 1
ATOM 716 N N . GLU A 1 91 ? 13.090 7.748 -13.420 1.00 88.00 91 GLU A N 1
ATOM 717 C CA . GLU A 1 91 ? 13.023 9.186 -13.691 1.00 88.00 91 GLU A CA 1
ATOM 718 C C . GLU A 1 91 ? 12.944 9.476 -15.196 1.00 88.00 91 GLU A C 1
ATOM 720 O O . GLU A 1 91 ? 12.073 10.230 -15.633 1.00 88.00 91 GLU A O 1
ATOM 725 N N . GLN A 1 92 ? 13.800 8.842 -16.006 1.00 91.31 92 GLN A N 1
ATOM 726 C CA . GLN A 1 92 ? 13.778 9.008 -17.461 1.00 91.31 92 GLN A CA 1
ATOM 727 C C . GLN A 1 92 ? 12.445 8.563 -18.063 1.00 91.31 92 GLN A C 1
ATOM 729 O O . GLN A 1 92 ? 11.878 9.268 -18.900 1.00 91.31 92 GLN A O 1
ATOM 734 N N . ARG A 1 93 ? 11.916 7.421 -17.622 1.00 92.06 93 ARG A N 1
ATOM 735 C CA . ARG A 1 93 ? 10.637 6.902 -18.114 1.00 92.06 93 ARG A CA 1
ATOM 736 C C . ARG A 1 93 ? 9.457 7.766 -17.681 1.00 92.06 93 ARG A C 1
ATOM 738 O O . ARG A 1 93 ? 8.577 8.024 -18.495 1.00 92.06 93 ARG A O 1
ATOM 745 N N . LEU A 1 94 ? 9.463 8.302 -16.462 1.00 88.50 94 LEU A N 1
ATOM 746 C CA . LEU A 1 94 ? 8.451 9.260 -16.016 1.00 88.50 94 LEU A CA 1
ATOM 747 C C . LEU A 1 94 ? 8.493 10.558 -16.830 1.00 88.50 94 LEU A C 1
ATOM 749 O O . LEU A 1 94 ? 7.436 11.059 -17.197 1.00 88.50 94 LEU A O 1
ATOM 753 N N . ILE A 1 95 ? 9.681 11.072 -17.171 1.00 91.31 95 ILE A N 1
ATOM 754 C CA . ILE A 1 95 ? 9.836 12.238 -18.063 1.00 91.31 95 ILE A CA 1
ATOM 755 C C . ILE A 1 95 ? 9.293 11.939 -19.463 1.00 91.31 95 ILE A C 1
ATOM 757 O O . ILE A 1 95 ? 8.643 12.790 -20.062 1.00 91.31 95 ILE A O 1
ATOM 761 N N . GLN A 1 96 ? 9.519 10.731 -19.982 1.00 92.00 96 GLN A N 1
ATOM 762 C CA . GLN A 1 96 ? 8.993 10.325 -21.287 1.00 92.00 96 GLN A CA 1
ATOM 763 C C . GLN A 1 96 ? 7.464 10.188 -21.284 1.00 92.00 96 GLN A C 1
ATOM 765 O O . GLN A 1 96 ? 6.811 10.598 -22.242 1.00 92.00 96 GLN A O 1
ATOM 770 N N . LEU A 1 97 ? 6.890 9.616 -20.222 1.00 89.31 97 LEU A N 1
ATOM 771 C CA . LEU A 1 97 ? 5.449 9.380 -20.114 1.00 89.31 97 LEU A CA 1
ATOM 772 C C . LEU A 1 97 ? 4.658 10.627 -19.699 1.00 89.31 97 LEU A C 1
ATOM 774 O O . LEU A 1 97 ? 3.516 10.782 -20.121 1.00 89.31 97 LEU A O 1
ATOM 778 N N . TYR A 1 98 ? 5.250 11.502 -18.888 1.00 87.44 98 TYR A N 1
ATOM 779 C CA . TYR A 1 98 ? 4.612 12.685 -18.305 1.00 87.44 98 TYR A CA 1
ATOM 780 C C . TYR A 1 98 ? 5.537 13.912 -18.389 1.00 87.44 98 TYR A C 1
ATOM 782 O O . TYR A 1 98 ? 5.932 14.454 -17.349 1.00 87.44 98 TYR A O 1
ATOM 790 N N . PRO A 1 99 ? 5.912 14.369 -19.597 1.00 89.62 99 PRO A N 1
ATOM 791 C CA . PRO A 1 99 ? 6.861 15.474 -19.779 1.00 89.62 99 PRO A CA 1
ATOM 792 C C . PRO A 1 99 ? 6.386 16.802 -19.171 1.00 89.62 99 PRO A C 1
ATOM 794 O O . PRO A 1 99 ? 7.197 17.672 -18.869 1.00 89.62 99 PRO A O 1
ATOM 797 N N . GLU A 1 100 ? 5.079 16.959 -18.966 1.00 85.50 100 GLU A N 1
ATOM 798 C CA . GLU A 1 100 ? 4.465 18.128 -18.339 1.00 85.50 100 GLU A CA 1
ATOM 799 C C . GLU A 1 100 ? 4.506 18.109 -16.802 1.00 85.50 100 GLU A C 1
ATOM 801 O O . GLU A 1 100 ? 4.180 19.107 -16.159 1.00 85.50 100 GLU A O 1
ATOM 806 N N . LYS A 1 101 ? 4.892 16.975 -16.200 1.00 83.12 101 LYS A N 1
ATOM 807 C CA . LYS A 1 101 ? 4.921 16.778 -14.741 1.00 83.12 101 LYS A CA 1
ATOM 808 C C . LYS A 1 101 ? 6.294 16.379 -14.229 1.00 83.12 101 LYS A C 1
ATOM 810 O O . LYS A 1 101 ? 6.750 16.918 -13.227 1.00 83.12 101 LYS A O 1
ATOM 815 N N . ALA A 1 102 ? 6.921 15.399 -14.866 1.00 85.94 102 ALA A N 1
ATOM 816 C CA . ALA A 1 102 ? 8.187 14.839 -14.430 1.00 85.94 102 ALA A CA 1
ATOM 817 C C . ALA A 1 102 ? 9.365 15.711 -14.881 1.00 85.94 102 ALA A C 1
ATOM 819 O O . ALA A 1 102 ? 9.337 16.344 -15.934 1.00 85.94 102 ALA A O 1
ATOM 820 N N . TYR A 1 103 ? 10.421 15.734 -14.073 1.00 87.06 103 TYR A N 1
ATOM 821 C CA . TYR A 1 103 ? 11.618 16.529 -14.328 1.00 87.06 103 TYR A CA 1
ATOM 822 C C . TYR A 1 103 ? 12.869 15.817 -13.821 1.00 87.06 103 TYR A C 1
ATOM 824 O O . TYR A 1 103 ? 12.803 14.939 -12.965 1.00 87.06 103 TYR A O 1
ATOM 832 N N . LYS A 1 104 ? 14.031 16.213 -14.343 1.00 89.94 104 LYS A N 1
ATOM 833 C CA . LYS A 1 104 ? 15.320 15.661 -13.918 1.00 89.94 104 LYS A CA 1
ATOM 834 C C . LYS A 1 104 ? 15.631 16.045 -12.467 1.00 89.94 104 LYS A C 1
ATOM 836 O O . LYS A 1 104 ? 15.528 17.214 -12.103 1.00 89.94 104 LYS A O 1
ATOM 841 N N . GLY A 1 105 ? 16.072 15.087 -11.656 1.00 84.12 105 GLY A N 1
ATOM 842 C CA . GLY A 1 105 ? 16.323 15.250 -10.222 1.00 84.12 105 GLY A CA 1
ATOM 843 C C . GLY A 1 105 ? 15.073 15.152 -9.340 1.00 84.12 105 GLY A C 1
ATOM 844 O O . GLY A 1 105 ? 15.179 15.350 -8.127 1.00 84.12 105 GLY A O 1
ATOM 845 N N . LEU A 1 106 ? 13.914 14.843 -9.925 1.00 82.69 106 LEU A N 1
ATOM 846 C CA . LEU A 1 106 ? 12.665 14.565 -9.223 1.00 82.69 106 LEU A CA 1
ATOM 847 C C . LEU A 1 106 ? 12.854 13.465 -8.178 1.00 82.69 106 LEU A C 1
ATOM 849 O O . LEU A 1 106 ? 12.496 13.661 -7.015 1.00 82.69 106 LEU A O 1
ATOM 853 N N . LEU A 1 107 ? 13.447 12.332 -8.563 1.00 78.44 107 LEU A N 1
ATOM 854 C CA . LEU A 1 107 ? 13.606 11.225 -7.628 1.00 78.44 107 LEU A CA 1
ATOM 855 C C . LEU A 1 107 ? 14.636 11.579 -6.544 1.00 78.44 107 LEU A C 1
ATOM 857 O O . LEU A 1 107 ? 14.342 11.555 -5.352 1.00 78.44 107 LEU A O 1
ATOM 861 N N . ARG A 1 108 ? 15.792 12.129 -6.892 1.00 77.94 108 ARG A N 1
ATOM 862 C CA . ARG A 1 108 ? 16.743 12.567 -5.858 1.00 77.94 108 ARG A CA 1
ATOM 863 C C . ARG A 1 108 ? 16.128 13.535 -4.827 1.00 77.94 108 ARG A C 1
ATOM 865 O O . ARG A 1 108 ? 16.390 13.424 -3.620 1.00 77.94 108 ARG A O 1
ATOM 872 N N . LYS A 1 109 ? 15.299 14.483 -5.285 1.00 75.88 109 LYS A N 1
ATOM 873 C CA . LYS A 1 109 ? 14.613 15.460 -4.424 1.00 75.88 109 LYS A CA 1
ATOM 874 C C . LYS A 1 109 ? 13.706 14.769 -3.414 1.00 75.88 109 LYS A C 1
ATOM 876 O O . LYS A 1 109 ? 13.788 15.078 -2.224 1.00 75.88 109 LYS A O 1
ATOM 881 N N . THR A 1 110 ? 12.874 13.824 -3.841 1.00 71.12 110 THR A N 1
ATOM 882 C CA . THR A 1 110 ? 11.943 13.196 -2.900 1.00 71.12 110 THR A CA 1
ATOM 883 C C . THR A 1 110 ? 12.555 12.091 -2.038 1.00 71.12 110 THR A C 1
ATOM 885 O O . THR A 1 110 ? 12.111 11.936 -0.904 1.00 71.12 110 THR A O 1
ATOM 888 N N . ASN A 1 111 ? 13.668 11.467 -2.440 1.00 70.00 111 ASN A N 1
ATOM 889 C CA . ASN A 1 111 ? 14.436 10.580 -1.558 1.00 70.00 111 ASN A CA 1
ATOM 890 C C . ASN A 1 111 ? 14.995 11.395 -0.380 1.00 70.00 111 ASN A C 1
ATOM 892 O O . ASN A 1 111 ? 14.849 11.036 0.787 1.00 70.00 111 ASN A O 1
ATOM 896 N N . THR A 1 112 ? 15.518 12.589 -0.676 1.00 71.12 112 THR A N 1
ATOM 897 C CA . THR A 1 112 ? 16.001 13.533 0.343 1.00 71.12 112 THR A CA 1
ATOM 898 C C . THR A 1 112 ? 14.897 13.944 1.324 1.00 71.12 112 THR A C 1
ATOM 900 O O . THR A 1 112 ? 15.143 14.051 2.526 1.00 71.12 112 THR A O 1
ATOM 903 N N . ILE A 1 113 ? 13.675 14.187 0.838 1.00 67.62 113 ILE A N 1
ATOM 904 C CA . ILE A 1 113 ? 12.531 14.543 1.693 1.00 67.62 113 ILE A CA 1
ATOM 905 C C . ILE A 1 113 ? 12.105 13.354 2.555 1.00 67.62 113 ILE A C 1
ATOM 907 O O . ILE A 1 113 ? 11.946 13.518 3.764 1.00 67.62 113 ILE A O 1
ATOM 911 N N . ALA A 1 114 ? 12.006 12.156 1.976 1.00 62.91 114 ALA A N 1
ATOM 912 C CA . ALA A 1 114 ? 11.663 10.944 2.711 1.00 62.91 114 ALA A CA 1
ATOM 913 C C . ALA A 1 114 ? 12.671 10.672 3.841 1.00 62.91 114 ALA A C 1
ATOM 915 O O . ALA A 1 114 ? 12.286 10.528 5.001 1.00 62.91 114 ALA A O 1
ATOM 916 N N . GLN A 1 115 ? 13.975 10.713 3.548 1.00 64.94 115 GLN A N 1
ATOM 917 C CA . GLN A 1 115 ? 15.033 10.508 4.546 1.00 64.94 115 GLN A CA 1
ATOM 918 C C . GLN A 1 115 ? 15.012 11.532 5.691 1.00 64.94 115 GLN A C 1
ATOM 920 O O . GLN A 1 115 ? 15.461 11.226 6.802 1.00 64.94 115 GLN A O 1
ATOM 925 N N . LYS A 1 116 ? 14.522 12.751 5.438 1.00 63.56 116 LYS A N 1
ATOM 926 C CA . LYS A 1 116 ? 14.322 13.779 6.471 1.00 63.56 116 LYS A CA 1
ATOM 927 C C . LYS A 1 116 ? 13.054 13.536 7.290 1.00 63.56 116 LYS A C 1
ATOM 929 O O . LYS A 1 116 ? 13.076 13.785 8.490 1.00 63.56 116 LYS A O 1
ATOM 934 N N . ALA A 1 117 ? 11.986 13.045 6.663 1.00 58.44 117 ALA A N 1
ATOM 935 C CA . ALA A 1 117 ? 10.711 12.759 7.320 1.00 58.44 117 ALA A CA 1
ATOM 936 C C . ALA A 1 117 ? 10.779 11.531 8.243 1.00 58.44 117 ALA A C 1
ATOM 938 O O . ALA A 1 117 ? 10.084 11.469 9.253 1.00 58.44 117 ALA A O 1
ATOM 939 N N . ILE A 1 118 ? 11.635 10.561 7.920 1.00 58.94 118 ILE A N 1
ATOM 940 C CA . ILE A 1 118 ? 11.818 9.348 8.714 1.00 58.94 118 ILE A CA 1
ATOM 941 C C . ILE A 1 118 ? 12.578 9.670 10.019 1.00 58.94 118 ILE A C 1
ATOM 943 O O . ILE A 1 118 ? 13.755 10.053 9.969 1.00 58.94 118 ILE A O 1
ATOM 947 N N . PRO A 1 119 ? 11.983 9.429 11.205 1.00 58.03 119 PRO A N 1
ATOM 948 C CA . PRO A 1 119 ? 12.668 9.618 12.479 1.00 58.03 119 PRO A CA 1
ATOM 949 C C . PRO A 1 119 ? 13.906 8.711 12.594 1.00 58.03 119 PRO A C 1
ATOM 951 O O . PRO A 1 119 ? 13.840 7.551 12.179 1.00 58.03 119 PRO A O 1
ATOM 954 N N . PRO A 1 120 ? 15.010 9.146 13.237 1.00 58.22 120 PRO A N 1
ATOM 955 C CA . PRO A 1 120 ? 16.229 8.339 13.387 1.00 58.22 120 PRO A CA 1
ATOM 956 C C . PRO A 1 120 ? 15.996 6.926 13.946 1.00 58.22 120 PRO A C 1
ATOM 958 O O . PRO A 1 120 ? 16.630 5.975 13.495 1.00 58.22 120 PRO A O 1
ATOM 961 N N . LYS A 1 121 ? 15.030 6.767 14.865 1.00 57.62 121 LYS A N 1
ATOM 962 C CA . LYS A 1 121 ? 14.632 5.466 15.435 1.00 57.62 121 LYS A CA 1
ATOM 963 C C . LYS A 1 121 ? 14.064 4.486 14.394 1.00 57.62 121 LYS A C 1
ATOM 965 O O . LYS A 1 121 ? 14.188 3.283 14.582 1.00 57.62 121 LYS A O 1
ATOM 970 N N . ARG A 1 122 ? 13.478 4.986 13.299 1.00 55.38 122 ARG A N 1
ATOM 971 C CA . ARG A 1 122 ? 12.887 4.186 12.211 1.00 55.38 122 ARG A CA 1
ATOM 972 C C . ARG A 1 122 ? 13.821 4.015 11.010 1.00 55.38 122 ARG A C 1
ATOM 974 O O . ARG A 1 122 ? 13.624 3.089 10.234 1.00 55.38 122 ARG A O 1
ATOM 981 N N . LYS A 1 123 ? 14.881 4.830 10.883 1.00 51.84 123 LYS A N 1
ATOM 982 C CA . LYS A 1 123 ? 15.887 4.703 9.805 1.00 51.84 123 LYS A CA 1
ATOM 983 C C . LYS A 1 123 ? 16.552 3.322 9.774 1.00 51.84 123 LYS A C 1
ATOM 985 O O . LYS A 1 123 ? 16.763 2.782 8.697 1.00 51.84 123 LYS A O 1
ATOM 990 N N . LYS A 1 124 ? 16.794 2.717 10.945 1.00 48.69 124 LYS A N 1
ATOM 991 C CA . LYS A 1 124 ? 17.345 1.353 11.071 1.00 48.69 124 LYS A CA 1
ATOM 992 C C . LYS A 1 124 ? 16.392 0.236 10.607 1.00 48.69 124 LYS A C 1
ATOM 994 O O . LYS A 1 124 ? 16.844 -0.883 10.444 1.00 48.69 124 LYS A O 1
ATOM 999 N N . GLN A 1 125 ? 15.101 0.527 10.422 1.00 48.22 125 GLN A N 1
ATOM 1000 C CA . GLN A 1 125 ? 14.068 -0.429 9.985 1.00 48.22 125 GLN A CA 1
ATOM 1001 C C . GLN A 1 125 ? 13.682 -0.262 8.500 1.00 48.22 125 GLN A C 1
ATOM 1003 O O . GLN A 1 125 ? 12.819 -0.985 8.007 1.00 48.22 125 GLN A O 1
ATOM 1008 N N . ILE A 1 126 ? 14.256 0.738 7.813 1.00 44.06 126 ILE A N 1
ATOM 1009 C CA . ILE A 1 126 ? 14.027 1.035 6.380 1.00 44.06 126 ILE A CA 1
ATOM 1010 C C . ILE A 1 126 ? 15.163 0.519 5.517 1.00 44.06 126 ILE A C 1
ATOM 1012 O O . ILE A 1 126 ? 14.961 0.257 4.335 1.00 44.06 126 ILE A O 1
ATOM 1016 N N . VAL A 1 127 ? 16.331 0.308 6.125 1.00 38.44 127 VAL A N 1
ATOM 1017 C CA . VAL A 1 127 ? 17.216 -0.751 5.663 1.00 38.44 127 VAL A CA 1
ATOM 1018 C C . VAL A 1 127 ? 16.353 -2.005 5.758 1.00 38.44 127 VAL A C 1
ATOM 1020 O O . VAL A 1 127 ? 16.096 -2.499 6.858 1.00 38.44 127 VAL A O 1
ATOM 1023 N N . LEU A 1 128 ? 15.809 -2.452 4.618 1.00 40.12 128 LEU A N 1
ATOM 1024 C CA . LEU A 1 128 ? 15.516 -3.869 4.459 1.00 40.12 128 LEU A CA 1
ATOM 1025 C C . LEU A 1 128 ? 16.727 -4.563 5.086 1.00 40.12 128 LEU A C 1
ATOM 1027 O O . LEU A 1 128 ? 17.832 -4.160 4.709 1.00 40.12 128 LEU A O 1
ATOM 1031 N N . PRO A 1 129 ? 16.590 -5.517 6.035 1.00 33.09 129 PRO A N 1
ATOM 1032 C CA . PRO A 1 129 ? 17.683 -6.467 6.198 1.00 33.09 129 PRO A CA 1
ATOM 1033 C C . PRO A 1 129 ? 18.005 -6.857 4.769 1.00 33.09 129 PRO A C 1
ATOM 1035 O O . PRO A 1 129 ? 17.070 -7.184 4.027 1.00 33.09 129 PRO A O 1
ATOM 1038 N N . GLU A 1 130 ? 19.225 -6.535 4.349 1.00 32.56 130 GLU A N 1
ATOM 1039 C CA . GLU A 1 130 ? 19.598 -6.557 2.953 1.00 32.56 130 GLU A CA 1
ATOM 1040 C C . GLU A 1 130 ? 19.008 -7.843 2.368 1.00 32.56 130 GLU A C 1
ATOM 1042 O O . GLU A 1 130 ? 18.950 -8.896 3.018 1.00 32.56 130 GLU A O 1
ATOM 1047 N N . LEU A 1 131 ? 18.575 -7.771 1.118 1.00 38.69 131 LEU A N 1
ATOM 1048 C CA . LEU A 1 131 ? 18.730 -8.910 0.232 1.00 38.69 131 LEU A CA 1
ATOM 1049 C C . LEU A 1 131 ? 20.239 -9.273 0.175 1.00 38.69 131 LEU A C 1
ATOM 1051 O O . LEU A 1 131 ? 20.837 -9.263 -0.895 1.00 38.69 131 LEU A O 1
ATOM 1055 N N . GLU A 1 132 ? 20.877 -9.543 1.327 1.00 27.31 132 GLU A N 1
ATOM 1056 C CA . GLU A 1 132 ? 22.138 -10.232 1.469 1.00 27.31 132 GLU A CA 1
ATOM 1057 C C . GLU A 1 132 ? 21.768 -11.616 0.977 1.00 27.31 132 GLU A C 1
ATOM 1059 O O . GLU A 1 132 ? 21.228 -12.456 1.693 1.00 27.31 132 GLU A O 1
ATOM 1064 N N . MET A 1 133 ? 21.981 -11.821 -0.316 1.00 31.02 133 MET A N 1
ATOM 1065 C CA . MET A 1 133 ? 22.395 -13.116 -0.810 1.00 31.02 133 MET A CA 1
ATOM 1066 C C . MET A 1 133 ? 23.463 -13.610 0.171 1.00 31.02 133 MET A C 1
ATOM 1068 O O . MET A 1 133 ? 24.545 -13.016 0.198 1.00 31.02 133 MET A O 1
ATOM 1072 N N . PRO A 1 134 ? 23.193 -14.619 1.019 1.00 29.69 134 PRO A N 1
ATOM 1073 C CA . PRO A 1 134 ? 24.172 -15.019 2.004 1.00 29.69 134 PRO A CA 1
ATOM 1074 C C . PRO A 1 134 ? 25.328 -15.638 1.233 1.00 29.69 134 PRO A C 1
ATOM 1076 O O . PRO A 1 134 ? 25.196 -16.714 0.641 1.00 29.69 134 PRO A O 1
ATOM 1079 N N . THR A 1 135 ? 26.478 -14.968 1.225 1.00 31.77 135 THR A N 1
ATOM 1080 C CA . THR A 1 135 ? 27.743 -15.662 1.022 1.00 31.77 135 THR A CA 1
ATOM 1081 C C . THR A 1 135 ? 27.843 -16.699 2.127 1.00 31.77 135 THR A C 1
ATOM 1083 O O . THR A 1 135 ? 27.938 -16.380 3.309 1.00 31.77 135 THR A O 1
ATOM 1086 N N . SER A 1 136 ? 27.716 -17.953 1.706 1.00 38.56 136 SER A N 1
ATOM 1087 C CA . SER A 1 136 ? 27.736 -19.155 2.523 1.00 38.56 136 SER A CA 1
ATOM 1088 C C . SER A 1 136 ? 28.816 -19.112 3.599 1.00 38.56 136 SER A C 1
ATOM 1090 O O . SER A 1 136 ? 29.981 -18.949 3.254 1.00 38.56 136 SER A O 1
ATOM 1092 N N . THR A 1 137 ? 28.432 -19.360 4.852 1.00 37.66 137 THR A N 1
ATOM 1093 C CA . THR A 1 137 ? 28.983 -20.427 5.712 1.00 37.66 137 THR A CA 1
ATOM 1094 C C . THR A 1 137 ? 28.373 -20.298 7.106 1.00 37.66 137 THR A C 1
ATOM 1096 O O . THR A 1 137 ? 28.754 -19.415 7.865 1.00 37.66 137 THR A O 1
ATOM 1099 N N . GLY A 1 138 ? 27.451 -21.191 7.465 1.00 32.25 138 GLY A N 1
ATOM 1100 C CA . GLY A 1 138 ? 26.941 -21.263 8.834 1.00 32.25 138 GLY A CA 1
ATOM 1101 C C . GLY A 1 138 ? 25.607 -21.984 8.925 1.00 32.25 138 GLY A C 1
ATOM 1102 O O . GLY A 1 138 ? 24.577 -21.465 8.526 1.00 32.25 138 GLY A O 1
ATOM 1103 N N . THR A 1 139 ? 25.629 -23.207 9.436 1.00 39.09 139 THR A N 1
ATOM 1104 C CA . THR A 1 139 ? 24.469 -24.061 9.699 1.00 39.09 139 THR A CA 1
ATOM 1105 C C . THR A 1 139 ? 23.561 -23.486 10.791 1.00 39.09 139 THR A C 1
ATOM 1107 O O . THR A 1 139 ? 23.669 -23.858 11.956 1.00 39.09 139 THR A O 1
ATOM 1110 N N . GLN A 1 140 ? 22.631 -22.626 10.393 1.00 36.81 140 GLN A N 1
ATOM 1111 C CA . GLN A 1 140 ? 21.234 -22.647 10.822 1.00 36.81 140 GLN A CA 1
ATOM 1112 C C . GLN A 1 140 ? 20.411 -22.446 9.549 1.00 36.81 140 GLN A C 1
ATOM 1114 O O . GLN A 1 140 ? 20.840 -21.739 8.643 1.00 36.81 140 GLN A O 1
ATOM 1119 N N . GLN A 1 141 ? 19.288 -23.143 9.409 1.00 37.06 141 GLN A N 1
ATOM 1120 C CA . GLN A 1 141 ? 18.408 -22.996 8.253 1.00 37.06 141 GLN A CA 1
ATOM 1121 C C . GLN A 1 141 ? 17.723 -21.623 8.348 1.00 37.06 141 GLN A C 1
ATOM 1123 O O . GLN A 1 141 ? 16.596 -21.509 8.810 1.00 37.06 141 GLN A O 1
ATOM 1128 N N . GLU A 1 142 ? 18.460 -20.565 8.011 1.00 37.03 142 GLU A N 1
ATOM 1129 C CA . GLU A 1 142 ? 17.951 -19.208 7.871 1.00 37.03 142 GLU A CA 1
ATOM 1130 C C . GLU A 1 142 ? 17.088 -19.182 6.605 1.00 37.03 142 GLU A C 1
ATOM 1132 O O . GLU A 1 142 ? 17.569 -19.287 5.472 1.00 37.03 142 GLU A O 1
ATOM 1137 N N . ASP A 1 143 ? 15.775 -19.186 6.838 1.00 45.25 143 ASP A N 1
ATOM 1138 C CA . ASP A 1 143 ? 14.733 -19.333 5.832 1.00 45.25 143 ASP A CA 1
ATOM 1139 C C . ASP A 1 143 ? 14.799 -18.230 4.773 1.00 45.25 143 ASP A C 1
ATOM 1141 O O . ASP A 1 143 ? 14.641 -17.035 5.036 1.00 45.25 143 ASP A O 1
ATOM 1145 N N . ARG A 1 144 ? 15.010 -18.678 3.536 1.00 38.28 144 ARG A N 1
ATOM 1146 C CA . ARG A 1 144 ? 15.150 -17.857 2.336 1.00 38.28 144 ARG A CA 1
ATOM 1147 C C . ARG A 1 144 ? 13.856 -17.075 2.086 1.00 38.28 144 ARG A C 1
ATOM 1149 O O . ARG A 1 144 ? 12.751 -17.576 2.298 1.00 38.28 144 ARG A O 1
ATOM 1156 N N . PHE A 1 145 ? 13.984 -15.843 1.599 1.00 47.44 145 PHE A N 1
ATOM 1157 C CA . PHE A 1 145 ? 12.889 -15.139 0.929 1.00 47.44 145 PHE A CA 1
ATOM 1158 C C . PHE A 1 145 ? 12.238 -16.099 -0.088 1.00 47.44 145 PHE A C 1
ATOM 1160 O O . PHE A 1 145 ? 12.963 -16.757 -0.835 1.00 47.44 145 PHE A O 1
ATOM 1167 N N . HIS A 1 146 ? 10.902 -16.219 -0.110 1.00 50.72 146 HIS A N 1
ATOM 1168 C CA . HIS A 1 146 ? 10.241 -16.952 -1.196 1.00 50.72 146 HIS A CA 1
ATOM 1169 C C . HIS A 1 146 ? 10.367 -16.090 -2.445 1.00 50.72 146 HIS A C 1
ATOM 1171 O O . HIS A 1 146 ? 9.607 -15.141 -2.637 1.00 50.72 146 HIS A O 1
ATOM 1177 N N . THR A 1 147 ? 11.401 -16.355 -3.234 1.00 58.88 147 THR A N 1
ATOM 1178 C CA . THR A 1 147 ? 11.546 -15.767 -4.558 1.00 58.88 147 THR A CA 1
ATOM 1179 C C . THR A 1 147 ? 10.511 -16.430 -5.447 1.00 58.88 147 THR A C 1
ATOM 1181 O O . THR A 1 147 ? 10.588 -17.634 -5.688 1.00 58.88 147 THR A O 1
ATOM 1184 N N . PHE A 1 148 ? 9.529 -15.655 -5.901 1.00 68.88 148 PHE A N 1
ATOM 1185 C CA . PHE A 1 148 ? 8.534 -16.151 -6.840 1.00 68.88 148 PHE A CA 1
ATOM 1186 C C . PHE A 1 148 ? 9.232 -16.615 -8.112 1.00 68.88 148 PHE A C 1
ATOM 1188 O O . PHE A 1 148 ? 9.968 -15.856 -8.741 1.00 68.88 148 PHE A O 1
ATOM 1195 N N . VAL A 1 149 ? 9.014 -17.875 -8.477 1.00 68.00 149 VAL A N 1
ATOM 1196 C CA . VAL A 1 149 ? 9.631 -18.465 -9.678 1.00 68.00 149 VAL A CA 1
ATOM 1197 C C . VAL A 1 149 ? 8.823 -18.106 -10.931 1.00 68.00 149 VAL A C 1
ATOM 1199 O O . VAL A 1 149 ? 9.322 -18.183 -12.050 1.00 68.00 149 VAL A O 1
ATOM 1202 N N . SER A 1 150 ? 7.560 -17.706 -10.757 1.00 78.94 150 SER A N 1
ATOM 1203 C CA . SER A 1 150 ? 6.684 -17.239 -11.831 1.00 78.94 150 SER A CA 1
ATOM 1204 C C . SER A 1 150 ? 5.529 -16.394 -11.292 1.00 78.94 150 SER A C 1
ATOM 1206 O O . SER A 1 150 ? 5.158 -16.506 -10.124 1.00 78.94 150 SER A O 1
ATOM 1208 N N . ASP A 1 151 ? 4.880 -15.640 -12.175 1.00 82.75 151 ASP A N 1
ATOM 1209 C CA . ASP A 1 151 ? 3.643 -14.906 -11.886 1.00 82.75 151 ASP A CA 1
ATOM 1210 C C . ASP A 1 151 ? 2.539 -15.816 -11.322 1.00 82.75 151 ASP A C 1
ATOM 1212 O O . ASP A 1 151 ? 1.797 -15.428 -10.425 1.00 82.75 151 ASP A O 1
ATOM 1216 N N . SER A 1 152 ? 2.423 -17.048 -11.827 1.00 85.50 152 SER A N 1
ATOM 1217 C CA . SER A 1 152 ? 1.415 -18.008 -11.354 1.00 85.50 152 SER A CA 1
ATOM 1218 C C . SER A 1 152 ? 1.717 -18.540 -9.953 1.00 85.50 152 SER A C 1
ATOM 1220 O O . SER A 1 152 ? 0.785 -18.766 -9.184 1.00 85.50 152 SER A O 1
ATOM 1222 N N . ASP A 1 153 ? 2.998 -18.704 -9.615 1.00 84.12 153 ASP A N 1
ATOM 1223 C CA . ASP A 1 153 ? 3.430 -19.016 -8.249 1.00 84.12 153 ASP A CA 1
ATOM 1224 C C . ASP A 1 153 ? 3.068 -17.861 -7.305 1.00 84.12 153 ASP A C 1
ATOM 1226 O O . ASP A 1 153 ? 2.456 -18.083 -6.265 1.00 84.12 153 ASP A O 1
ATOM 1230 N N . GLU A 1 154 ? 3.319 -16.612 -7.711 1.00 87.00 154 GLU A N 1
ATOM 1231 C CA . GLU A 1 154 ? 2.943 -15.437 -6.919 1.00 87.00 154 GLU A CA 1
ATOM 1232 C C . GLU A 1 154 ? 1.428 -15.330 -6.702 1.00 87.00 154 GLU A C 1
ATOM 1234 O O . GLU A 1 154 ? 0.981 -15.104 -5.576 1.00 87.00 154 GLU A O 1
ATOM 1239 N N . VAL A 1 155 ? 0.626 -15.526 -7.750 1.00 87.69 155 VAL A N 1
ATOM 1240 C CA . VAL A 1 155 ? -0.844 -15.502 -7.673 1.00 87.69 155 VAL A CA 1
ATOM 1241 C C . VAL A 1 155 ? -1.366 -16.539 -6.678 1.00 87.69 155 VAL A C 1
ATOM 1243 O O . VAL A 1 155 ? -2.164 -16.198 -5.798 1.00 87.69 155 VAL A O 1
ATOM 1246 N N . ALA A 1 156 ? -0.894 -17.784 -6.790 1.00 85.88 156 ALA A N 1
ATOM 1247 C CA . ALA A 1 156 ? -1.315 -18.875 -5.919 1.00 85.88 156 ALA A CA 1
ATOM 1248 C C . ALA A 1 156 ? -0.876 -18.630 -4.469 1.00 85.88 156 ALA A C 1
ATOM 1250 O O . ALA A 1 156 ? -1.671 -18.747 -3.537 1.00 85.88 156 ALA A O 1
ATOM 1251 N N . PHE A 1 157 ? 0.379 -18.230 -4.276 1.00 83.31 157 PHE A N 1
ATOM 1252 C CA . PHE A 1 157 ? 0.969 -18.046 -2.957 1.00 83.31 157 PHE A CA 1
ATOM 1253 C C . PHE A 1 157 ? 0.401 -16.834 -2.206 1.00 83.31 157 PHE A C 1
ATOM 1255 O O . PHE A 1 157 ? 0.242 -16.871 -0.987 1.00 83.31 157 PHE A O 1
ATOM 1262 N N . MET A 1 158 ? 0.041 -15.766 -2.925 1.00 86.06 158 MET A N 1
ATOM 1263 C CA . MET A 1 158 ? -0.599 -14.571 -2.358 1.00 86.06 158 MET A CA 1
ATOM 1264 C C . MET A 1 158 ? -2.111 -14.726 -2.153 1.00 86.06 158 MET A C 1
ATOM 1266 O O . MET A 1 158 ? -2.753 -13.775 -1.678 1.00 86.06 158 MET A O 1
ATOM 1270 N N . ASN A 1 159 ? -2.670 -15.884 -2.530 1.00 87.25 159 ASN A N 1
ATOM 1271 C CA . ASN A 1 159 ? -4.102 -16.166 -2.551 1.00 87.25 159 ASN A CA 1
ATOM 1272 C C . ASN A 1 159 ? -4.875 -14.993 -3.177 1.00 87.25 159 ASN A C 1
ATOM 1274 O O . ASN A 1 159 ? -5.696 -14.349 -2.512 1.00 87.25 159 ASN A O 1
ATOM 1278 N N . MET A 1 160 ? -4.486 -14.618 -4.402 1.00 87.06 160 MET A N 1
ATOM 1279 C CA . MET A 1 160 ? -5.099 -13.486 -5.093 1.00 87.06 160 MET A CA 1
ATOM 1280 C C . MET A 1 160 ? -6.539 -13.808 -5.480 1.00 87.06 160 MET A C 1
ATOM 1282 O O . MET A 1 160 ? -6.854 -14.917 -5.906 1.00 87.06 160 MET A O 1
ATOM 1286 N N . THR A 1 161 ? -7.422 -12.821 -5.357 1.00 83.94 161 THR A N 1
ATOM 1287 C CA . THR A 1 161 ? -8.777 -12.943 -5.909 1.00 83.94 161 THR A CA 1
ATOM 1288 C C . THR A 1 161 ? -8.728 -12.871 -7.439 1.00 83.94 161 THR A C 1
ATOM 1290 O O . THR A 1 161 ? -7.787 -12.319 -8.004 1.00 83.94 161 THR A O 1
ATOM 1293 N N . ALA A 1 162 ? -9.745 -13.379 -8.142 1.00 83.81 162 ALA A N 1
ATOM 1294 C CA . ALA A 1 162 ? -9.767 -13.316 -9.611 1.00 83.81 162 ALA A CA 1
ATOM 1295 C C . ALA A 1 162 ? -9.620 -11.879 -10.177 1.00 83.81 162 ALA A C 1
ATOM 1297 O O . ALA A 1 162 ? -8.887 -11.700 -11.152 1.00 83.81 162 ALA A O 1
ATOM 1298 N N . PRO A 1 163 ? -10.237 -10.836 -9.580 1.00 81.50 163 PRO A N 1
ATOM 1299 C CA . PRO A 1 163 ? -9.991 -9.455 -9.997 1.00 81.50 163 PRO A CA 1
ATOM 1300 C C . PRO A 1 163 ? -8.553 -8.974 -9.739 1.00 81.50 163 PRO A C 1
ATOM 1302 O O . PRO A 1 163 ? -7.994 -8.268 -10.576 1.00 81.50 163 PRO A O 1
ATOM 1305 N N . GLU A 1 164 ? -7.940 -9.369 -8.615 1.00 84.81 164 GLU A N 1
ATOM 1306 C CA . GLU A 1 164 ? -6.531 -9.063 -8.323 1.00 84.81 164 GLU A CA 1
ATOM 1307 C C . GLU A 1 164 ? -5.596 -9.741 -9.325 1.00 84.81 164 GLU A C 1
ATOM 1309 O O . GLU A 1 164 ? -4.716 -9.092 -9.880 1.00 84.81 164 GLU A O 1
ATOM 1314 N N . GLU A 1 165 ? -5.806 -11.031 -9.591 1.00 86.19 165 GLU A N 1
ATOM 1315 C CA . GLU A 1 165 ? -5.017 -11.792 -10.558 1.00 86.19 165 GLU A CA 1
ATOM 1316 C C . GLU A 1 165 ? -5.095 -11.166 -11.951 1.00 86.19 165 GLU A C 1
ATOM 1318 O O . GLU A 1 165 ? -4.065 -11.003 -12.607 1.00 86.19 165 GLU A O 1
ATOM 1323 N N . LYS A 1 166 ? -6.298 -10.783 -12.397 1.00 85.38 166 LYS A N 1
ATOM 1324 C CA . LYS A 1 166 ? -6.489 -10.132 -13.694 1.00 85.38 166 LYS A CA 1
ATOM 1325 C C . LYS A 1 166 ? -5.626 -8.871 -13.804 1.00 85.38 166 LYS A C 1
ATOM 1327 O O . LYS A 1 166 ? -4.823 -8.770 -14.728 1.00 85.38 166 LYS A O 1
ATOM 1332 N N . LEU A 1 167 ? -5.741 -7.956 -12.838 1.00 83.25 167 LEU A N 1
ATOM 1333 C CA . LEU A 1 167 ? -4.963 -6.715 -12.826 1.00 83.25 167 LEU A CA 1
ATOM 1334 C C . LEU A 1 167 ? -3.456 -6.993 -12.743 1.00 83.25 167 LEU A C 1
ATOM 1336 O O . LEU A 1 167 ? -2.672 -6.394 -13.476 1.00 83.25 167 LEU A O 1
ATOM 1340 N N . TYR A 1 168 ? -3.040 -7.915 -11.873 1.00 87.31 168 TYR A N 1
ATOM 1341 C CA . TYR A 1 168 ? -1.640 -8.306 -11.729 1.00 87.31 168 TYR A CA 1
ATOM 1342 C C . TYR A 1 168 ? -1.051 -8.795 -13.056 1.00 87.31 168 TYR A C 1
ATOM 1344 O O . TYR A 1 168 ? 0.018 -8.338 -13.463 1.00 87.31 168 TYR A O 1
ATOM 1352 N N . ARG A 1 169 ? -1.756 -9.686 -13.761 1.00 88.81 169 ARG A N 1
ATOM 1353 C CA . ARG A 1 169 ? -1.306 -10.224 -15.051 1.00 88.81 169 ARG A CA 1
ATOM 1354 C C . ARG A 1 169 ? -1.303 -9.168 -16.149 1.00 88.81 169 ARG A C 1
ATOM 1356 O O . ARG A 1 169 ? -0.375 -9.148 -16.948 1.00 88.81 169 ARG A O 1
ATOM 1363 N N . GLU A 1 170 ? -2.289 -8.274 -16.180 1.00 88.00 170 GLU A N 1
ATOM 1364 C CA . GLU A 1 170 ? -2.323 -7.167 -17.144 1.00 88.00 170 GLU A CA 1
ATOM 1365 C C . GLU A 1 170 ? -1.134 -6.216 -16.961 1.00 88.00 170 GLU A C 1
ATOM 1367 O O . GLU A 1 170 ? -0.466 -5.866 -17.935 1.00 88.00 170 GLU A O 1
ATOM 1372 N N . LEU A 1 171 ? -0.814 -5.851 -15.716 1.00 88.44 171 LEU A N 1
ATOM 1373 C CA . LEU A 1 171 ? 0.329 -4.990 -15.413 1.00 88.44 171 LEU A CA 1
ATOM 1374 C C . LEU A 1 171 ? 1.672 -5.669 -15.733 1.00 88.44 171 LEU A C 1
ATOM 1376 O O . LEU A 1 171 ? 2.537 -5.034 -16.336 1.00 88.44 171 LEU A O 1
ATOM 1380 N N . ASN A 1 172 ? 1.850 -6.949 -15.378 1.00 89.44 172 ASN A N 1
ATOM 1381 C CA . ASN A 1 172 ? 3.068 -7.694 -15.728 1.00 89.44 172 ASN A CA 1
ATOM 1382 C C . ASN A 1 172 ? 3.200 -7.887 -17.240 1.00 89.44 172 ASN A C 1
ATOM 1384 O O . ASN A 1 172 ? 4.286 -7.707 -17.778 1.00 89.44 172 ASN A O 1
ATOM 1388 N N . SER A 1 173 ? 2.099 -8.152 -17.947 1.00 90.00 173 SER A N 1
ATOM 1389 C CA . SER A 1 173 ? 2.118 -8.284 -19.405 1.00 90.00 173 SER A CA 1
ATOM 1390 C C . SER A 1 173 ? 2.558 -6.998 -20.104 1.00 90.00 173 SER A C 1
ATOM 1392 O O . SER A 1 173 ? 3.229 -7.089 -21.126 1.00 90.00 173 SER A O 1
ATOM 1394 N N . LEU A 1 174 ? 2.197 -5.815 -19.591 1.00 90.00 174 LEU A N 1
ATOM 1395 C CA . LEU A 1 174 ? 2.708 -4.553 -20.141 1.00 90.00 174 LEU A CA 1
ATOM 1396 C C . LEU A 1 174 ? 4.202 -4.365 -19.880 1.00 90.00 174 LEU A C 1
ATOM 1398 O O . LEU A 1 174 ? 4.906 -3.820 -20.726 1.00 90.00 174 LEU A O 1
ATOM 1402 N N . ALA A 1 175 ? 4.669 -4.767 -18.700 1.00 90.06 175 ALA A N 1
ATOM 1403 C CA . ALA A 1 175 ? 6.067 -4.626 -18.319 1.00 90.06 175 ALA A CA 1
ATOM 1404 C C . ALA A 1 175 ? 6.986 -5.594 -19.082 1.00 90.06 175 ALA A C 1
ATOM 1406 O O . ALA A 1 175 ? 8.098 -5.215 -19.445 1.00 90.06 175 ALA A O 1
ATOM 1407 N N . ASP A 1 176 ? 6.509 -6.811 -19.348 1.00 89.19 176 ASP A N 1
ATOM 1408 C CA . ASP A 1 176 ? 7.254 -7.881 -20.019 1.00 89.19 176 ASP A CA 1
ATOM 1409 C C . ASP A 1 176 ? 7.198 -7.819 -21.551 1.00 89.19 176 ASP A C 1
ATOM 1411 O O . ASP A 1 176 ? 7.956 -8.533 -22.216 1.00 89.19 176 ASP A O 1
ATOM 1415 N N . ASP A 1 177 ? 6.322 -6.987 -22.122 1.00 87.69 177 ASP A N 1
ATOM 1416 C CA . ASP A 1 177 ? 6.206 -6.851 -23.570 1.00 87.69 177 ASP A CA 1
ATOM 1417 C C . ASP A 1 177 ? 7.538 -6.410 -24.203 1.00 87.69 177 ASP A C 1
ATOM 1419 O O . ASP A 1 177 ? 8.336 -5.656 -23.643 1.00 87.69 177 ASP A O 1
ATOM 1423 N N . SER A 1 178 ? 7.754 -6.865 -25.433 1.00 84.06 178 SER A N 1
ATOM 1424 C CA . SER A 1 178 ? 8.867 -6.478 -26.300 1.00 84.06 178 SER A CA 1
ATOM 1425 C C . SER A 1 178 ? 8.935 -4.968 -26.570 1.00 84.06 178 SER A C 1
ATOM 1427 O O . SER A 1 178 ? 9.990 -4.453 -26.937 1.00 84.06 178 SER A O 1
ATOM 1429 N N . SER A 1 179 ? 7.836 -4.235 -26.372 1.00 89.56 179 SER A N 1
ATOM 1430 C CA . SER A 1 179 ? 7.771 -2.784 -26.527 1.00 89.56 179 SER A CA 1
ATOM 1431 C C . SER A 1 179 ? 7.846 -2.054 -25.182 1.00 89.56 179 SER A C 1
ATOM 1433 O O . SER A 1 179 ? 7.475 -2.584 -24.135 1.00 89.56 179 SER A O 1
ATOM 1435 N N . PHE A 1 180 ? 8.368 -0.824 -25.178 1.00 91.31 180 PHE A N 1
ATOM 1436 C CA . PHE A 1 180 ? 8.319 0.027 -23.987 1.00 91.31 180 PHE A CA 1
ATOM 1437 C C . PHE A 1 180 ? 6.905 0.540 -23.759 1.00 91.31 180 PHE A C 1
ATOM 1439 O O . PHE A 1 180 ? 6.261 1.006 -24.701 1.00 91.31 180 PHE A O 1
ATOM 1446 N N . VAL A 1 181 ? 6.454 0.522 -22.504 1.00 91.88 181 VAL A N 1
ATOM 1447 C CA . VAL A 1 181 ? 5.091 0.940 -22.187 1.00 91.88 181 VAL A CA 1
ATOM 1448 C C . VAL A 1 181 ? 4.854 2.398 -22.591 1.00 91.88 181 VAL A C 1
ATOM 1450 O O . VAL A 1 181 ? 5.693 3.281 -22.380 1.00 91.88 181 VAL A O 1
ATOM 1453 N N . THR A 1 182 ? 3.700 2.664 -23.190 1.00 91.38 182 THR A N 1
ATOM 1454 C CA . THR A 1 182 ? 3.284 3.997 -23.631 1.00 91.38 182 THR A CA 1
ATOM 1455 C C . THR A 1 182 ? 2.264 4.609 -22.676 1.00 91.38 182 THR A C 1
ATOM 1457 O O . THR A 1 182 ? 1.548 3.914 -21.952 1.00 91.38 182 THR A O 1
ATOM 1460 N N . LEU A 1 183 ? 2.140 5.940 -22.707 1.00 86.25 183 LEU A N 1
ATOM 1461 C CA . LEU A 1 183 ? 1.141 6.647 -21.901 1.00 86.25 183 LEU A CA 1
ATOM 1462 C C . LEU A 1 183 ? -0.291 6.210 -22.252 1.00 86.25 183 LEU A C 1
ATOM 1464 O O . LEU A 1 183 ? -1.159 6.194 -21.384 1.00 86.25 183 LEU A O 1
ATOM 1468 N N . GLU A 1 184 ? -0.550 5.867 -23.514 1.00 86.50 184 GLU A N 1
ATOM 1469 C CA . GLU A 1 184 ? -1.856 5.382 -23.962 1.00 86.50 184 GLU A CA 1
ATOM 1470 C C . GLU A 1 184 ? -2.181 4.003 -23.377 1.00 86.50 184 GLU A C 1
ATOM 1472 O O . GLU A 1 184 ? -3.264 3.825 -22.823 1.00 86.50 184 GLU A O 1
ATOM 1477 N N . GLN A 1 185 ? -1.227 3.064 -23.402 1.00 86.88 185 GLN A N 1
ATOM 1478 C CA . GLN A 1 185 ? -1.382 1.758 -22.750 1.00 86.88 185 GLN A CA 1
ATOM 1479 C C . GLN A 1 185 ? -1.647 1.912 -21.246 1.00 86.88 185 GLN A C 1
ATOM 1481 O O . GLN A 1 185 ? -2.585 1.304 -20.733 1.00 86.88 185 GLN A O 1
ATOM 1486 N N . MET A 1 186 ? -0.907 2.794 -20.561 1.00 82.50 186 MET A N 1
ATOM 1487 C CA . MET A 1 186 ? -1.141 3.062 -19.137 1.00 82.50 186 MET A CA 1
ATOM 1488 C C . MET A 1 186 ? -2.536 3.641 -18.878 1.00 82.50 186 MET A C 1
ATOM 1490 O O . MET A 1 186 ? -3.244 3.166 -17.994 1.00 82.50 186 MET A O 1
ATOM 1494 N N . LYS A 1 187 ? -2.968 4.632 -19.671 1.00 77.19 187 LYS A N 1
ATOM 1495 C CA . LYS A 1 187 ? -4.312 5.220 -19.552 1.00 77.19 187 LYS A CA 1
ATOM 1496 C C . LYS A 1 187 ? -5.408 4.183 -19.776 1.00 77.19 187 LYS A C 1
ATOM 1498 O O . LYS A 1 187 ? -6.414 4.216 -19.076 1.00 77.19 187 LYS A O 1
ATOM 1503 N N . ASN A 1 188 ? -5.217 3.261 -20.715 1.00 74.62 188 ASN A N 1
ATOM 1504 C CA . ASN A 1 188 ? -6.205 2.230 -21.014 1.00 74.62 188 ASN A CA 1
ATOM 1505 C C . ASN A 1 188 ? -6.407 1.255 -19.845 1.00 74.62 188 ASN A C 1
ATOM 1507 O O . ASN A 1 188 ? -7.553 0.894 -19.587 1.00 74.62 188 ASN A O 1
ATOM 1511 N N . ILE A 1 189 ? -5.353 0.908 -19.096 1.00 68.88 189 ILE A N 1
ATOM 1512 C CA . ILE A 1 189 ? -5.481 0.106 -17.865 1.00 68.88 189 ILE A CA 1
ATOM 1513 C C . ILE A 1 189 ? -6.186 0.898 -16.763 1.00 68.88 189 ILE A C 1
ATOM 1515 O O . ILE A 1 189 ? -7.149 0.413 -16.173 1.00 68.88 189 ILE A O 1
ATOM 1519 N N . THR A 1 190 ? -5.772 2.148 -16.532 1.00 56.88 190 THR A N 1
ATOM 1520 C CA . THR A 1 190 ? -6.367 2.996 -15.485 1.00 56.88 190 THR A CA 1
ATOM 1521 C C . THR A 1 190 ? -7.857 3.289 -15.730 1.00 56.88 190 THR A C 1
ATOM 1523 O O . THR A 1 190 ? -8.593 3.543 -14.781 1.00 56.88 190 THR A O 1
ATOM 1526 N N . ILE A 1 191 ? -8.317 3.260 -16.990 1.00 49.78 191 ILE A N 1
ATOM 1527 C CA . ILE A 1 191 ? -9.698 3.592 -17.384 1.00 49.78 191 ILE A CA 1
ATOM 1528 C C . ILE A 1 191 ? -10.605 2.353 -17.512 1.00 49.78 191 ILE A C 1
ATOM 1530 O O . ILE A 1 191 ? -11.797 2.459 -17.224 1.00 49.78 191 ILE A O 1
ATOM 1534 N N . ARG A 1 192 ? -10.099 1.195 -17.972 1.00 45.19 192 ARG A N 1
ATOM 1535 C CA . ARG A 1 192 ? -10.942 0.010 -18.254 1.00 45.19 192 ARG A CA 1
ATOM 1536 C C . ARG A 1 192 ? -11.118 -0.939 -17.076 1.00 45.19 192 ARG A C 1
ATOM 1538 O O . ARG A 1 192 ? -12.191 -1.524 -16.957 1.00 45.19 192 ARG A O 1
ATOM 1545 N N . ASP A 1 193 ? -10.113 -1.062 -16.217 1.00 44.31 193 ASP A N 1
ATOM 1546 C CA . ASP A 1 193 ? -10.040 -2.125 -15.214 1.00 44.31 193 ASP A CA 1
ATOM 1547 C C . ASP A 1 193 ? -9.799 -1.577 -13.809 1.00 44.31 193 ASP A C 1
ATOM 1549 O O . ASP A 1 193 ? -9.053 -2.131 -13.001 1.00 44.31 193 ASP A O 1
ATOM 1553 N N . SER A 1 194 ? -10.556 -0.539 -13.446 1.00 44.00 194 SER A N 1
ATOM 1554 C CA . SER A 1 194 ? -10.931 -0.346 -12.049 1.00 44.00 194 SER A CA 1
ATOM 1555 C C . SER A 1 194 ? -11.837 -1.510 -11.624 1.00 44.00 194 SER A C 1
ATOM 1557 O O . SER A 1 194 ? -13.030 -1.342 -11.389 1.00 44.00 194 SER A O 1
ATOM 1559 N N . ALA A 1 195 ? -11.264 -2.708 -11.502 1.00 39.59 195 ALA A N 1
ATOM 1560 C CA . ALA A 1 195 ? -11.777 -3.826 -10.718 1.00 39.59 195 ALA A CA 1
ATOM 1561 C C . ALA A 1 195 ? -12.030 -3.423 -9.246 1.00 39.59 195 ALA A C 1
ATOM 1563 O O . ALA A 1 195 ? -12.715 -4.129 -8.516 1.00 39.59 195 ALA A O 1
ATOM 1564 N N . TRP A 1 196 ? -11.551 -2.235 -8.857 1.00 43.16 196 TRP A N 1
ATOM 1565 C CA . TRP A 1 196 ? -11.916 -1.465 -7.665 1.00 43.16 196 TRP A CA 1
ATOM 1566 C C . TRP A 1 196 ? -13.266 -0.723 -7.761 1.00 43.16 196 TRP A C 1
ATOM 1568 O O . TRP A 1 196 ? -13.668 -0.086 -6.795 1.00 43.16 196 TRP A O 1
ATOM 1578 N N . ASN A 1 197 ? -14.010 -0.827 -8.872 1.00 40.03 197 ASN A N 1
ATOM 1579 C CA . ASN A 1 197 ? -15.433 -0.467 -8.960 1.00 40.03 197 ASN A CA 1
ATOM 1580 C C . ASN A 1 197 ? -16.280 -1.550 -8.279 1.00 40.03 197 ASN A C 1
ATOM 1582 O O . ASN A 1 197 ? -17.127 -2.194 -8.909 1.00 40.03 197 ASN A O 1
ATOM 1586 N N . LEU A 1 198 ? -16.047 -1.752 -6.983 1.00 38.28 198 LEU A N 1
ATOM 1587 C CA . LEU A 1 198 ? -17.016 -2.409 -6.128 1.00 38.28 198 LEU A CA 1
ATOM 1588 C C . LEU A 1 198 ? -18.227 -1.465 -6.024 1.00 38.28 198 LEU A C 1
ATOM 1590 O O . LEU A 1 198 ? -18.250 -0.515 -5.254 1.00 38.28 198 LEU A O 1
ATOM 1594 N N . ASP A 1 199 ? -19.194 -1.727 -6.898 1.00 34.75 199 ASP A N 1
ATOM 1595 C CA . ASP A 1 199 ? -20.501 -1.090 -7.029 1.00 34.75 199 ASP A CA 1
ATOM 1596 C C . ASP A 1 199 ? -20.523 0.380 -7.514 1.00 34.75 199 ASP A C 1
ATOM 1598 O O . ASP A 1 199 ? -20.188 1.340 -6.820 1.00 34.75 199 ASP A O 1
ATOM 1602 N N . LYS A 1 200 ? -21.079 0.579 -8.718 1.00 34.28 200 LYS A N 1
ATOM 1603 C CA . LYS A 1 200 ? -21.406 1.898 -9.300 1.00 34.28 200 LYS A CA 1
ATOM 1604 C C . LYS A 1 200 ? -22.447 2.687 -8.479 1.00 34.28 200 LYS A C 1
ATOM 1606 O O . LYS A 1 200 ? -22.827 3.782 -8.881 1.00 34.28 200 LYS A O 1
ATOM 1611 N N . ARG A 1 201 ? -22.921 2.154 -7.347 1.00 34.78 201 ARG A N 1
ATOM 1612 C CA . ARG A 1 201 ? -23.779 2.848 -6.372 1.00 34.78 201 ARG A CA 1
ATOM 1613 C C . ARG A 1 201 ? -23.017 3.569 -5.253 1.00 34.78 201 ARG A C 1
ATOM 1615 O O . ARG A 1 201 ? -23.624 4.406 -4.596 1.00 34.78 201 ARG A O 1
ATOM 1622 N N . LEU A 1 202 ? -21.720 3.308 -5.072 1.00 38.03 202 LEU A N 1
ATOM 1623 C CA . LEU A 1 202 ? -20.856 3.999 -4.095 1.00 38.03 202 LEU A CA 1
ATOM 1624 C C . LEU A 1 202 ? -19.957 5.074 -4.728 1.00 38.03 202 LEU A C 1
ATOM 1626 O O . LEU A 1 202 ? -19.219 5.766 -4.033 1.00 38.03 202 LEU A O 1
ATOM 1630 N N . VAL A 1 203 ? -20.056 5.246 -6.047 1.00 34.81 203 VAL A N 1
ATOM 1631 C CA . VAL A 1 203 ? -19.220 6.152 -6.836 1.00 34.81 203 VAL A CA 1
ATOM 1632 C C . VAL A 1 203 ? -20.111 7.120 -7.620 1.00 34.81 203 VAL A C 1
ATOM 1634 O O . VAL A 1 203 ? -20.139 7.116 -8.849 1.00 34.81 203 VAL A O 1
ATOM 1637 N N . SER A 1 204 ? -20.873 7.956 -6.909 1.00 31.12 204 SER A N 1
ATOM 1638 C CA . SER A 1 204 ? -21.224 9.267 -7.461 1.00 31.12 204 SER A CA 1
ATOM 1639 C C . SER A 1 204 ? -20.061 10.212 -7.153 1.00 31.12 204 SER A C 1
ATOM 1641 O O . SER A 1 204 ? -19.773 10.494 -5.992 1.00 31.12 204 SER A O 1
ATOM 1643 N N . ASP A 1 205 ? -19.389 10.665 -8.207 1.00 30.95 205 ASP A N 1
ATOM 1644 C CA . ASP A 1 205 ? -18.486 11.824 -8.245 1.00 30.95 205 ASP A CA 1
ATOM 1645 C C . ASP A 1 205 ? -17.065 11.716 -7.646 1.00 30.95 205 ASP A C 1
ATOM 1647 O O . ASP A 1 205 ? -16.320 12.693 -7.699 1.00 30.95 205 ASP A O 1
ATOM 1651 N N . THR A 1 206 ? -16.598 10.549 -7.182 1.00 34.03 206 THR A N 1
ATOM 1652 C CA . THR A 1 206 ? -15.250 10.407 -6.568 1.00 34.03 206 THR A CA 1
ATOM 1653 C C . THR A 1 206 ? -14.206 9.619 -7.371 1.00 34.03 206 THR A C 1
ATOM 1655 O O . THR A 1 206 ? -13.060 9.508 -6.933 1.00 34.03 206 THR A O 1
ATOM 1658 N N . LEU A 1 207 ? -14.516 9.146 -8.585 1.00 32.56 207 LEU A N 1
ATOM 1659 C CA . LEU A 1 207 ? -13.537 8.451 -9.442 1.00 32.56 207 LEU A CA 1
ATOM 1660 C C . LEU A 1 207 ? -12.716 9.367 -10.384 1.00 32.56 207 LEU A C 1
ATOM 1662 O O . LEU A 1 207 ? -12.636 9.121 -11.587 1.00 32.56 207 LEU A O 1
ATOM 1666 N N . PRO A 1 208 ? -12.051 10.407 -9.847 1.00 31.55 208 PRO A N 1
ATOM 1667 C CA . PRO A 1 208 ? -10.725 10.802 -10.334 1.00 31.55 208 PRO A CA 1
ATOM 1668 C C . PRO A 1 208 ? -9.624 10.705 -9.256 1.00 31.55 208 PRO A C 1
ATOM 1670 O O . PRO A 1 208 ? -8.481 11.081 -9.510 1.00 31.55 208 PRO A O 1
ATOM 1673 N N . PHE A 1 209 ? -9.924 10.201 -8.053 1.00 36.94 209 PHE A N 1
ATOM 1674 C CA . PHE A 1 209 ? -9.048 10.389 -6.885 1.00 36.94 209 PHE A CA 1
ATOM 1675 C C . PHE A 1 209 ? -7.725 9.601 -6.885 1.00 36.94 209 PHE A C 1
ATOM 1677 O O . PHE A 1 209 ? -6.767 10.041 -6.260 1.00 36.94 209 PHE A O 1
ATOM 1684 N N . PHE A 1 210 ? -7.597 8.497 -7.632 1.00 37.06 210 PHE A N 1
ATOM 1685 C CA . PHE A 1 210 ? -6.304 7.793 -7.753 1.00 37.06 210 PHE A CA 1
ATOM 1686 C C . PHE A 1 210 ? -5.245 8.594 -8.544 1.00 37.06 210 PHE A C 1
ATOM 1688 O O . PHE A 1 210 ? -4.072 8.227 -8.548 1.00 37.06 210 PHE A O 1
ATOM 1695 N N . LEU A 1 211 ? -5.630 9.696 -9.205 1.00 37.66 211 LEU A N 1
ATOM 1696 C CA . LEU A 1 211 ? -4.815 10.369 -10.223 1.00 37.66 211 LEU A CA 1
ATOM 1697 C C . LEU A 1 211 ? -4.223 11.733 -9.826 1.00 37.66 211 LEU A C 1
ATOM 1699 O O . LEU A 1 211 ? -3.549 12.346 -10.661 1.00 37.66 211 LEU A O 1
ATOM 1703 N N . GLN A 1 212 ? -4.418 12.227 -8.596 1.00 39.78 212 GLN A N 1
ATOM 1704 C CA . GLN A 1 212 ? -3.938 13.571 -8.217 1.00 39.78 212 GLN A CA 1
ATOM 1705 C C . GLN A 1 212 ? -3.170 13.705 -6.890 1.00 39.78 212 GLN A C 1
ATOM 1707 O O . GLN A 1 212 ? -2.893 14.831 -6.477 1.00 39.78 212 GLN A O 1
ATOM 1712 N N . GLU A 1 213 ? -2.735 12.621 -6.242 1.00 45.06 213 GLU A N 1
ATOM 1713 C CA . GLU A 1 213 ? -2.325 12.717 -4.830 1.00 45.06 213 GLU A CA 1
ATOM 1714 C C . GLU A 1 213 ? -0.853 12.382 -4.520 1.00 45.06 213 GLU A C 1
ATOM 1716 O O . GLU A 1 213 ? -0.159 11.628 -5.194 1.00 45.06 213 GLU A O 1
ATOM 1721 N N . ARG A 1 214 ? -0.344 13.083 -3.511 1.00 45.59 214 ARG A N 1
ATOM 1722 C CA . ARG A 1 214 ? 0.985 13.690 -3.409 1.00 45.59 214 ARG A CA 1
ATOM 1723 C C . ARG A 1 214 ? 2.096 12.773 -2.818 1.00 45.59 214 ARG A C 1
ATOM 1725 O O . ARG A 1 214 ? 2.130 12.514 -1.626 1.00 45.59 214 ARG A O 1
ATOM 1732 N N . TRP A 1 215 ? 3.058 12.356 -3.655 1.00 54.19 215 TRP A N 1
ATOM 1733 C CA . TRP A 1 215 ? 4.528 12.303 -3.416 1.00 54.19 215 TRP A CA 1
ATOM 1734 C C . TRP A 1 215 ? 5.184 11.650 -2.170 1.00 54.19 215 TRP A C 1
ATOM 1736 O O . TRP A 1 215 ? 6.127 12.209 -1.611 1.00 54.19 215 TRP A O 1
ATOM 1746 N N . THR A 1 216 ? 4.861 10.410 -1.794 1.00 44.34 216 THR A N 1
ATOM 1747 C CA . THR A 1 216 ? 5.740 9.662 -0.843 1.00 44.34 216 THR A CA 1
ATOM 1748 C C . THR A 1 216 ? 6.037 8.212 -1.224 1.00 44.34 216 THR A C 1
ATOM 1750 O O . THR A 1 216 ? 7.074 7.677 -0.837 1.00 44.34 216 THR A O 1
ATOM 1753 N N . VAL A 1 217 ? 5.204 7.598 -2.066 1.00 44.56 217 VAL A N 1
ATOM 1754 C CA . VAL A 1 217 ? 5.352 6.193 -2.480 1.00 44.56 217 VAL A CA 1
ATOM 1755 C C . VAL A 1 217 ? 6.342 6.019 -3.639 1.00 44.56 217 VAL A C 1
ATOM 1757 O O . VAL A 1 217 ? 7.097 5.057 -3.645 1.00 44.56 217 VAL A O 1
ATOM 1760 N N . SER A 1 218 ? 6.447 6.975 -4.570 1.00 44.28 218 SER A N 1
ATOM 1761 C CA . SER A 1 218 ? 7.308 6.876 -5.769 1.00 44.28 218 SER A CA 1
ATOM 1762 C C . SER A 1 218 ? 8.812 6.751 -5.502 1.00 44.28 218 SER A C 1
ATOM 1764 O O . SER A 1 218 ? 9.587 6.669 -6.446 1.00 44.28 218 SER A O 1
ATOM 1766 N N . LEU A 1 219 ? 9.241 6.790 -4.239 1.00 44.84 219 LEU A N 1
ATOM 1767 C CA . LEU A 1 219 ? 10.593 7.201 -3.891 1.00 44.84 219 LEU A CA 1
ATOM 1768 C C . LEU A 1 219 ? 11.236 6.575 -2.677 1.00 44.84 219 LEU A C 1
ATOM 1770 O O . LEU A 1 219 ? 12.447 6.670 -2.517 1.00 44.84 219 LEU A O 1
ATOM 1774 N N . LEU A 1 220 ? 10.454 5.871 -1.875 1.00 47.69 220 LEU A N 1
ATOM 1775 C CA . LEU A 1 220 ? 11.022 4.857 -0.998 1.00 47.69 220 LEU A CA 1
ATOM 1776 C C . LEU A 1 220 ? 11.246 3.539 -1.742 1.00 47.69 220 LEU A C 1
ATOM 1778 O O . LEU A 1 220 ? 11.905 2.653 -1.222 1.00 47.69 220 LEU A O 1
ATOM 1782 N N . LEU A 1 221 ? 10.731 3.414 -2.967 1.00 45.47 221 LEU A N 1
ATOM 1783 C CA . LEU A 1 221 ? 10.629 2.147 -3.685 1.00 45.47 221 LEU A CA 1
ATOM 1784 C C . LEU A 1 221 ? 11.713 1.912 -4.740 1.00 45.47 221 LEU A C 1
ATOM 1786 O O . LEU A 1 221 ? 11.783 0.813 -5.276 1.00 45.47 221 LEU A O 1
ATOM 1790 N N . SER A 1 222 ? 12.627 2.863 -4.967 1.00 43.25 222 SER A N 1
ATOM 1791 C CA . SER A 1 222 ? 13.804 2.611 -5.814 1.00 43.25 222 SER A CA 1
ATOM 1792 C C . SER A 1 222 ? 14.821 1.650 -5.176 1.00 43.25 222 SER A C 1
ATOM 1794 O O . SER A 1 222 ? 15.693 1.156 -5.881 1.00 43.25 222 SER A O 1
ATOM 1796 N N . GLY A 1 223 ? 14.713 1.359 -3.870 1.00 44.03 223 GLY A N 1
ATOM 1797 C CA . GLY A 1 223 ? 15.609 0.437 -3.156 1.00 44.03 223 GLY A CA 1
ATOM 1798 C C . GLY A 1 223 ? 14.936 -0.746 -2.449 1.00 44.03 223 GLY A C 1
ATOM 1799 O O . GLY A 1 223 ? 15.642 -1.547 -1.851 1.00 44.03 223 GLY A O 1
ATOM 1800 N N . ILE A 1 224 ? 13.599 -0.861 -2.470 1.00 50.69 224 ILE A N 1
ATOM 1801 C CA . ILE A 1 224 ? 12.863 -1.844 -1.638 1.00 50.69 224 ILE A CA 1
ATOM 1802 C C . ILE A 1 224 ? 12.245 -2.989 -2.468 1.00 50.69 224 ILE A C 1
ATOM 1804 O O . ILE A 1 224 ? 11.737 -3.968 -1.927 1.00 50.69 224 ILE A O 1
ATOM 1808 N N . GLY A 1 225 ? 12.363 -2.918 -3.793 1.00 59.47 225 GLY A N 1
ATOM 1809 C CA . GLY A 1 225 ? 11.852 -3.928 -4.714 1.00 59.47 225 GLY A CA 1
ATOM 1810 C C . GLY A 1 225 ? 10.588 -3.466 -5.430 1.00 59.47 225 GLY A C 1
ATOM 1811 O O . GLY A 1 225 ? 9.738 -2.752 -4.892 1.00 59.47 225 GLY A O 1
ATOM 1812 N N . THR A 1 226 ? 10.473 -3.884 -6.680 1.00 66.88 226 THR A N 1
ATOM 1813 C CA . THR A 1 226 ? 9.466 -3.430 -7.650 1.00 66.88 226 THR A CA 1
ATOM 1814 C C . THR A 1 226 ? 8.040 -3.825 -7.256 1.00 66.88 226 THR A C 1
ATOM 1816 O O . THR A 1 226 ? 7.083 -3.099 -7.526 1.00 66.88 226 THR A O 1
ATOM 1819 N N . HIS A 1 227 ? 7.892 -4.928 -6.522 1.00 73.50 227 HIS A N 1
ATOM 1820 C CA . HIS A 1 227 ? 6.605 -5.489 -6.109 1.00 73.50 227 HIS A CA 1
ATOM 1821 C C . HIS A 1 227 ? 5.867 -4.659 -5.051 1.00 73.50 227 HIS A C 1
ATOM 1823 O O . HIS A 1 227 ? 4.659 -4.825 -4.869 1.00 73.50 227 HIS A O 1
ATOM 1829 N N . VAL A 1 228 ? 6.546 -3.743 -4.355 1.00 75.44 228 VAL A N 1
ATOM 1830 C CA . VAL A 1 228 ? 5.934 -2.999 -3.245 1.00 75.44 228 VAL A CA 1
ATOM 1831 C C . VAL A 1 228 ? 4.777 -2.111 -3.707 1.00 75.44 228 VAL A C 1
ATOM 1833 O O . VAL A 1 228 ? 3.773 -2.014 -3.003 1.00 75.44 228 VAL A O 1
ATOM 1836 N N . PHE A 1 229 ? 4.869 -1.511 -4.897 1.00 75.88 229 PHE A N 1
ATOM 1837 C CA . PHE A 1 229 ? 3.785 -0.693 -5.452 1.00 75.88 229 PHE A CA 1
ATOM 1838 C C . PHE A 1 229 ? 2.485 -1.495 -5.566 1.00 75.88 229 PHE A C 1
ATOM 1840 O O . PHE A 1 229 ? 1.437 -1.057 -5.089 1.00 75.88 229 PHE A O 1
ATOM 1847 N N . TYR A 1 230 ? 2.573 -2.706 -6.121 1.00 80.38 230 TYR A N 1
ATOM 1848 C CA . TYR A 1 230 ? 1.430 -3.601 -6.231 1.00 80.38 230 TYR A CA 1
ATOM 1849 C C . TYR A 1 230 ? 0.912 -4.030 -4.854 1.00 80.38 230 TYR A C 1
ATOM 1851 O O . TYR A 1 230 ? -0.294 -4.019 -4.621 1.00 80.38 230 TYR A O 1
ATOM 1859 N N . ARG A 1 231 ? 1.802 -4.317 -3.895 1.00 84.38 231 ARG A N 1
ATOM 1860 C CA . ARG A 1 231 ? 1.405 -4.689 -2.526 1.00 84.38 231 ARG A CA 1
ATOM 1861 C C . ARG A 1 231 ? 0.679 -3.582 -1.776 1.00 84.38 231 ARG A C 1
ATOM 1863 O O . ARG A 1 231 ? -0.240 -3.886 -1.017 1.00 84.38 231 ARG A O 1
ATOM 1870 N N . ILE A 1 232 ? 1.047 -2.320 -1.986 1.00 80.69 232 ILE A N 1
ATOM 1871 C CA . ILE A 1 232 ? 0.328 -1.182 -1.402 1.00 80.69 232 ILE A CA 1
ATOM 1872 C C . ILE A 1 232 ? -1.087 -1.110 -1.977 1.00 80.69 232 ILE A C 1
ATOM 1874 O O . ILE A 1 232 ? -2.049 -1.054 -1.208 1.00 80.69 232 ILE A O 1
ATOM 1878 N N . MET A 1 233 ? -1.215 -1.175 -3.309 1.00 81.94 233 MET A N 1
ATOM 1879 C CA . MET A 1 233 ? -2.518 -1.172 -3.981 1.00 81.94 233 MET A CA 1
ATOM 1880 C C . MET A 1 233 ? -3.390 -2.326 -3.485 1.00 81.94 233 MET A C 1
ATOM 1882 O O . MET A 1 233 ? -4.484 -2.074 -2.996 1.00 81.94 233 MET A O 1
ATOM 1886 N N . GLN A 1 234 ? -2.862 -3.553 -3.513 1.00 86.38 234 GLN A N 1
ATOM 1887 C CA . GLN A 1 234 ? -3.529 -4.779 -3.066 1.00 86.38 234 GLN A CA 1
ATOM 1888 C C . GLN A 1 234 ? -3.946 -4.734 -1.586 1.00 86.38 234 GLN A C 1
ATOM 1890 O O . GLN A 1 234 ? -5.021 -5.209 -1.234 1.00 86.38 234 GLN A O 1
ATOM 1895 N N . SER A 1 235 ? -3.132 -4.154 -0.701 1.00 88.88 235 SER A N 1
ATOM 1896 C CA . SER A 1 235 ? -3.477 -4.057 0.726 1.00 88.88 235 SER A CA 1
ATOM 1897 C C . SER A 1 235 ? -4.647 -3.103 0.962 1.00 88.88 235 SER A C 1
ATOM 1899 O O . SER A 1 235 ? -5.577 -3.434 1.692 1.00 88.88 235 SER A O 1
ATOM 1901 N N . LYS A 1 236 ? -4.621 -1.921 0.334 1.00 86.19 236 LYS A N 1
ATOM 1902 C CA . LYS A 1 236 ? -5.704 -0.931 0.438 1.00 86.19 236 LYS A CA 1
ATOM 1903 C C . LYS A 1 236 ? -7.023 -1.518 -0.054 1.00 86.19 236 LYS A C 1
ATOM 1905 O O . LYS A 1 236 ? -8.008 -1.544 0.668 1.00 86.19 236 LYS A O 1
ATOM 1910 N N . ALA A 1 237 ? -6.976 -2.033 -1.266 1.00 83.50 237 ALA A N 1
ATOM 1911 C CA . ALA A 1 237 ? -8.009 -2.794 -1.929 1.00 83.50 237 ALA A CA 1
ATOM 1912 C C . ALA A 1 237 ? -8.714 -3.836 -1.051 1.00 83.50 237 ALA A C 1
ATOM 1914 O O . ALA A 1 237 ? -9.931 -3.806 -0.871 1.00 83.50 237 ALA A O 1
ATOM 1915 N N . ARG A 1 238 ? -7.928 -4.761 -0.487 1.00 90.75 238 ARG A N 1
ATOM 1916 C CA . ARG A 1 238 ? -8.430 -5.810 0.400 1.00 90.75 238 ARG A CA 1
ATOM 1917 C C . ARG A 1 238 ? -9.070 -5.207 1.640 1.00 90.75 238 ARG A C 1
ATOM 1919 O O . ARG A 1 238 ? -10.131 -5.662 2.052 1.00 90.75 238 ARG A O 1
ATOM 1926 N N . ALA A 1 239 ? -8.464 -4.171 2.216 1.00 92.69 239 ALA A N 1
ATOM 1927 C CA . ALA A 1 239 ? -9.018 -3.510 3.388 1.00 92.69 239 ALA A CA 1
ATOM 1928 C C . ALA A 1 239 ? -10.350 -2.811 3.090 1.00 92.69 239 ALA A C 1
ATOM 1930 O O . ALA A 1 239 ? -11.285 -2.954 3.872 1.00 92.69 239 ALA A O 1
ATOM 1931 N N . GLU A 1 240 ? -10.473 -2.116 1.959 1.00 87.75 240 GLU A N 1
ATOM 1932 C CA . GLU A 1 240 ? -11.725 -1.492 1.514 1.00 87.75 240 GLU A CA 1
ATOM 1933 C C . GLU A 1 240 ? -12.816 -2.549 1.295 1.00 87.75 240 GLU A C 1
ATOM 1935 O O . GLU A 1 240 ? -13.889 -2.446 1.885 1.00 87.75 240 GLU A O 1
ATOM 1940 N N . TYR A 1 241 ? -12.514 -3.615 0.547 1.00 87.38 241 TYR A N 1
ATOM 1941 C CA . TYR A 1 241 ? -13.459 -4.705 0.289 1.00 87.38 241 TYR A CA 1
ATOM 1942 C C . TYR A 1 241 ? -13.943 -5.385 1.577 1.00 87.38 241 TYR A C 1
ATOM 1944 O O . TYR A 1 241 ? -15.145 -5.509 1.808 1.00 87.38 241 TYR A O 1
ATOM 1952 N N . VAL A 1 242 ? -13.013 -5.819 2.431 1.00 92.00 242 VAL A N 1
ATOM 1953 C CA . VAL A 1 242 ? -13.361 -6.584 3.635 1.00 92.00 242 VAL A CA 1
ATOM 1954 C C . VAL A 1 242 ? -14.025 -5.700 4.691 1.00 92.00 242 VAL A C 1
ATOM 1956 O O . VAL A 1 242 ? -14.954 -6.145 5.361 1.00 92.00 242 VAL A O 1
ATOM 1959 N N . SER A 1 243 ? -13.601 -4.439 4.830 1.00 93.19 243 SER A N 1
ATOM 1960 C CA . SER A 1 243 ? -14.243 -3.516 5.773 1.00 93.19 243 SER A CA 1
ATOM 1961 C C . SER A 1 243 ? -15.685 -3.208 5.384 1.00 93.19 243 SER A C 1
ATOM 1963 O O . SER A 1 243 ? -16.541 -3.200 6.262 1.00 93.19 243 SER A O 1
ATOM 1965 N N . GLU A 1 244 ? -15.985 -3.027 4.095 1.00 89.88 244 GLU A N 1
ATOM 1966 C CA . GLU A 1 244 ? -17.363 -2.820 3.638 1.00 89.88 244 GLU A CA 1
ATOM 1967 C C . GLU A 1 244 ? -18.199 -4.102 3.764 1.00 89.88 244 GLU A C 1
ATOM 1969 O O . GLU A 1 244 ? -19.377 -4.036 4.109 1.00 89.88 244 GLU A O 1
ATOM 1974 N N . TYR A 1 245 ? -17.588 -5.274 3.558 1.00 90.56 245 TYR A N 1
ATOM 1975 C CA . TYR A 1 245 ? -18.246 -6.563 3.774 1.00 90.56 245 TYR A CA 1
ATOM 1976 C C . TYR A 1 245 ? -18.656 -6.772 5.242 1.00 90.56 245 TYR A C 1
ATOM 1978 O O . TYR A 1 245 ? -19.808 -7.114 5.513 1.00 90.56 245 TYR A O 1
ATOM 1986 N N . TYR A 1 246 ? -17.749 -6.539 6.198 1.00 92.94 246 TYR A N 1
ATOM 1987 C CA . TYR A 1 246 ? -18.036 -6.720 7.628 1.00 92.94 246 TYR A CA 1
ATOM 1988 C C . TYR A 1 246 ? -18.818 -5.554 8.251 1.00 92.94 246 TYR A C 1
ATOM 1990 O O . TYR A 1 246 ? -19.628 -5.758 9.157 1.00 92.94 246 TYR A O 1
ATOM 1998 N N . TYR A 1 247 ? -18.607 -4.329 7.770 1.00 92.12 247 TYR A N 1
ATOM 1999 C CA . TYR A 1 247 ? -19.143 -3.104 8.365 1.00 92.12 247 TYR A CA 1
ATOM 2000 C C . TYR A 1 247 ? -19.754 -2.167 7.309 1.00 92.12 247 TYR A C 1
ATOM 2002 O O . TYR A 1 247 ? -19.295 -1.029 7.152 1.00 92.12 247 TYR A O 1
ATOM 2010 N N . PRO A 1 248 ? -20.826 -2.593 6.616 1.00 90.56 248 PRO A N 1
ATOM 2011 C CA . PRO A 1 248 ? -21.391 -1.837 5.505 1.00 90.56 248 PRO A CA 1
ATOM 2012 C C . PRO A 1 248 ? -21.823 -0.430 5.931 1.00 90.56 248 PRO A C 1
ATO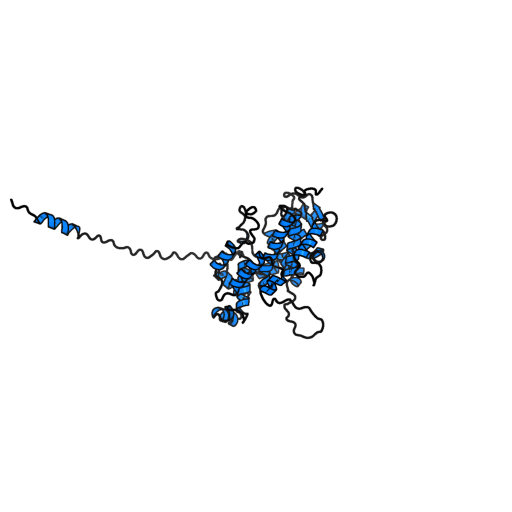M 2014 O O . PRO A 1 248 ? -22.582 -0.247 6.894 1.00 90.56 248 PRO A O 1
ATOM 2017 N N . GLY A 1 249 ? -21.320 0.581 5.218 1.00 86.75 249 GLY A N 1
ATOM 2018 C CA . GLY A 1 249 ? -21.580 1.998 5.485 1.00 86.75 249 GLY A CA 1
ATOM 2019 C C . GLY A 1 249 ? -21.038 2.536 6.821 1.00 86.75 249 GLY A C 1
ATOM 2020 O O . GLY A 1 249 ? -21.545 3.561 7.302 1.00 86.75 249 GLY A O 1
ATOM 2021 N N . GLN A 1 250 ? -20.061 1.845 7.426 1.00 90.38 250 GLN A N 1
ATOM 2022 C CA . GLN A 1 250 ? -19.342 2.241 8.650 1.00 90.38 250 GLN A CA 1
ATOM 2023 C C . GLN A 1 250 ? -17.817 2.317 8.446 1.00 90.38 250 GLN A C 1
ATOM 2025 O O . GLN A 1 250 ? -17.055 2.247 9.408 1.00 90.38 250 GLN A O 1
ATOM 2030 N N . THR A 1 251 ? -17.360 2.438 7.203 1.00 88.38 251 THR A N 1
ATOM 2031 C CA . THR A 1 251 ? -15.942 2.454 6.812 1.00 88.38 251 THR A CA 1
ATOM 2032 C C . THR A 1 251 ? -15.336 3.869 6.798 1.00 88.38 251 THR A C 1
ATOM 2034 O O . THR A 1 251 ? -14.304 4.089 6.163 1.00 88.38 251 THR A O 1
ATOM 2037 N N . SER A 1 252 ? -15.976 4.830 7.476 1.00 87.38 252 SER A N 1
ATOM 2038 C CA . SER A 1 252 ? -15.562 6.237 7.596 1.00 87.38 252 SER A CA 1
ATOM 2039 C C . SER A 1 252 ? -16.059 6.878 8.901 1.00 87.38 252 SER A C 1
ATOM 2041 O O . SER A 1 252 ? -16.871 6.295 9.628 1.00 87.38 252 SER A O 1
ATOM 2043 N N . ASP A 1 253 ? -15.638 8.124 9.144 1.00 86.25 253 ASP A N 1
ATOM 2044 C CA . ASP A 1 253 ? -16.186 9.036 10.160 1.00 86.25 253 ASP A CA 1
ATOM 2045 C C . ASP A 1 253 ? -16.122 8.488 11.590 1.00 86.25 253 ASP A C 1
ATOM 2047 O O . ASP A 1 253 ? -17.077 8.623 12.370 1.00 86.25 253 ASP A O 1
ATOM 2051 N N . GLY A 1 254 ? -15.009 7.833 11.923 1.00 86.19 254 GLY A N 1
ATOM 2052 C CA . GLY A 1 254 ? -14.730 7.424 13.292 1.00 86.19 254 GLY A CA 1
ATOM 2053 C C . GLY A 1 254 ? -15.526 6.219 13.781 1.00 86.19 254 GLY A C 1
ATOM 2054 O O . GLY A 1 254 ? -15.720 6.052 14.993 1.00 86.19 254 GLY A O 1
ATOM 2055 N N . MET A 1 255 ? -16.072 5.436 12.849 1.00 90.75 255 MET A N 1
ATOM 2056 C CA . MET A 1 255 ? -16.865 4.242 13.130 1.00 90.75 255 MET A CA 1
ATOM 2057 C C . MET A 1 255 ? -15.983 2.991 13.244 1.00 90.75 255 MET A C 1
ATOM 2059 O O . MET A 1 255 ? -14.823 2.970 12.841 1.00 90.75 255 MET A O 1
ATOM 2063 N N . ARG A 1 256 ? -16.543 1.898 13.778 1.00 91.88 256 ARG A N 1
ATOM 2064 C CA . ARG A 1 256 ? -15.793 0.643 13.981 1.00 91.88 256 ARG A CA 1
ATOM 2065 C C . ARG A 1 256 ? -15.257 0.035 12.682 1.00 91.88 256 ARG A C 1
ATOM 2067 O O . ARG A 1 256 ? -14.171 -0.531 12.695 1.00 91.88 256 ARG A O 1
ATOM 2074 N N . GLY A 1 257 ? -15.999 0.150 11.578 1.00 93.50 257 GLY A N 1
ATOM 2075 C CA . GLY A 1 257 ? -15.536 -0.336 10.275 1.00 93.50 257 GLY A CA 1
ATOM 2076 C C . GLY A 1 257 ? -14.319 0.432 9.763 1.00 93.50 257 GLY A C 1
ATOM 2077 O O . GLY A 1 257 ? -13.441 -0.153 9.134 1.00 93.50 257 GLY A O 1
ATOM 2078 N N . ASP A 1 258 ? -14.228 1.717 10.100 1.00 92.62 258 ASP A N 1
ATOM 2079 C CA . ASP A 1 258 ? -13.058 2.553 9.845 1.00 92.62 258 ASP A CA 1
ATOM 2080 C C . ASP A 1 258 ? -11.860 2.053 10.662 1.00 92.62 258 ASP A C 1
ATOM 2082 O O . ASP A 1 258 ? -10.814 1.728 10.103 1.00 92.62 258 ASP A O 1
ATOM 2086 N N . ALA A 1 259 ? -12.048 1.834 11.969 1.00 95.00 259 ALA A N 1
ATOM 2087 C CA . ALA A 1 259 ? -11.018 1.242 12.822 1.00 95.00 259 ALA A CA 1
ATOM 2088 C C . ALA A 1 259 ? -10.524 -0.113 12.283 1.00 95.00 259 ALA A C 1
ATOM 2090 O O . ALA A 1 259 ? -9.320 -0.299 12.107 1.00 95.00 259 ALA A O 1
ATOM 2091 N N . PHE A 1 260 ? -11.439 -1.026 11.937 1.00 97.06 260 PHE A N 1
ATOM 2092 C CA . PHE A 1 260 ? -11.110 -2.306 11.302 1.00 97.06 260 PHE A CA 1
ATOM 2093 C C . PHE A 1 260 ? -10.254 -2.113 10.044 1.00 97.06 260 PHE A C 1
ATOM 2095 O O . PHE A 1 260 ? -9.190 -2.722 9.917 1.00 97.06 260 PHE A O 1
ATOM 2102 N N . LYS A 1 261 ? -10.686 -1.237 9.129 1.00 95.62 261 LYS A N 1
ATOM 2103 C CA . LYS A 1 261 ? -9.989 -0.954 7.868 1.00 95.62 261 LYS A CA 1
ATOM 2104 C C . LYS A 1 261 ? -8.553 -0.490 8.123 1.00 95.62 261 LYS A C 1
ATOM 2106 O O . LYS A 1 261 ? -7.632 -1.025 7.506 1.00 95.62 261 LYS A O 1
ATOM 2111 N N . HIS A 1 262 ? -8.353 0.443 9.058 1.00 95.56 262 HIS A N 1
ATOM 2112 C CA . HIS A 1 262 ? -7.038 0.984 9.419 1.00 95.56 262 HIS A CA 1
ATOM 2113 C C . HIS A 1 262 ? -6.125 -0.063 10.081 1.00 95.56 262 HIS A C 1
ATOM 2115 O O . HIS A 1 262 ? -4.953 -0.190 9.705 1.00 95.56 262 HIS A O 1
ATOM 2121 N N . LEU A 1 263 ? -6.651 -0.883 10.997 1.00 97.69 263 LEU A N 1
ATOM 2122 C CA . LEU A 1 263 ? -5.911 -1.998 11.607 1.00 97.69 263 LEU A CA 1
ATOM 2123 C C . LEU A 1 263 ? -5.473 -3.022 10.550 1.00 97.69 263 LEU A C 1
ATOM 2125 O O . LEU A 1 263 ? -4.318 -3.468 10.527 1.00 97.69 263 LEU A O 1
ATOM 2129 N N . PHE A 1 264 ? -6.391 -3.370 9.649 1.00 97.62 264 PHE A N 1
ATOM 2130 C CA . PHE A 1 264 ? -6.193 -4.421 8.665 1.00 97.62 264 PHE A CA 1
ATOM 2131 C C . PHE A 1 264 ? -5.211 -4.024 7.570 1.00 97.62 264 PHE A C 1
ATOM 2133 O O . PHE A 1 264 ? -4.257 -4.762 7.300 1.00 97.62 264 PHE A O 1
ATOM 2140 N N . VAL A 1 265 ? -5.356 -2.824 7.007 1.00 94.25 265 VAL A N 1
ATOM 2141 C CA . VAL A 1 265 ? -4.411 -2.333 6.003 1.00 94.25 265 VAL A CA 1
ATOM 2142 C C . VAL A 1 265 ? -3.001 -2.178 6.577 1.00 94.25 265 VAL A C 1
ATOM 2144 O O . VAL A 1 265 ? -2.038 -2.560 5.917 1.00 94.25 265 VAL A O 1
ATOM 2147 N N . ASN A 1 266 ? -2.848 -1.725 7.828 1.00 94.00 266 ASN A N 1
ATOM 2148 C CA . ASN A 1 266 ? -1.532 -1.624 8.470 1.00 94.00 266 ASN A CA 1
ATOM 2149 C C . ASN A 1 266 ? -0.896 -2.993 8.721 1.00 94.00 266 ASN A C 1
ATOM 2151 O O . ASN A 1 266 ? 0.317 -3.140 8.553 1.00 94.00 266 ASN A O 1
ATOM 2155 N N . THR A 1 267 ? -1.699 -3.993 9.091 1.00 94.44 267 THR A N 1
ATOM 2156 C CA . THR A 1 267 ? -1.232 -5.374 9.263 1.00 94.44 267 THR A CA 1
ATOM 2157 C C . THR A 1 267 ? -0.695 -5.926 7.942 1.00 94.44 267 THR A C 1
ATOM 2159 O O . THR A 1 267 ? 0.442 -6.403 7.892 1.00 94.44 267 THR A O 1
ATOM 2162 N N . MET A 1 268 ? -1.458 -5.786 6.851 1.00 92.44 268 MET A N 1
ATOM 2163 C CA . MET A 1 268 ? -1.030 -6.220 5.517 1.00 92.44 268 MET A CA 1
ATOM 2164 C C . MET A 1 268 ? 0.203 -5.458 5.028 1.00 92.44 268 MET A C 1
ATOM 2166 O O . MET A 1 268 ? 1.185 -6.077 4.621 1.00 92.44 268 MET A O 1
ATOM 2170 N N . LEU A 1 269 ? 0.200 -4.125 5.126 1.00 87.19 269 LEU A N 1
ATOM 2171 C CA . LEU A 1 269 ? 1.322 -3.296 4.690 1.00 87.19 269 LEU A CA 1
ATOM 2172 C C . LEU A 1 269 ? 2.598 -3.647 5.448 1.00 87.19 269 LEU A C 1
ATOM 2174 O O . LEU A 1 269 ? 3.631 -3.854 4.816 1.00 87.19 269 LEU A O 1
ATOM 2178 N N . LYS A 1 270 ? 2.548 -3.779 6.779 1.00 87.19 270 LYS A N 1
ATOM 2179 C CA . LYS A 1 270 ? 3.730 -4.178 7.554 1.00 87.19 270 LYS A CA 1
ATOM 2180 C C . LYS A 1 270 ? 4.241 -5.549 7.123 1.00 87.19 270 LYS A C 1
ATOM 2182 O O . LYS A 1 270 ? 5.453 -5.754 7.092 1.00 87.19 270 LYS A O 1
ATOM 2187 N N . ARG A 1 271 ? 3.337 -6.477 6.803 1.00 86.44 271 ARG A N 1
ATOM 2188 C CA . ARG A 1 271 ? 3.700 -7.839 6.417 1.00 86.44 271 ARG A CA 1
ATOM 2189 C C . ARG A 1 271 ? 4.298 -7.930 5.017 1.00 86.44 271 ARG A C 1
ATOM 2191 O O . ARG A 1 271 ? 5.269 -8.658 4.829 1.00 86.44 271 ARG A O 1
ATOM 2198 N N . TYR A 1 272 ? 3.727 -7.221 4.051 1.00 82.31 272 TYR A N 1
ATOM 2199 C CA . TYR A 1 272 ? 4.185 -7.241 2.660 1.00 82.31 272 TYR A CA 1
ATOM 2200 C C . TYR A 1 272 ? 5.337 -6.284 2.383 1.00 82.31 272 TYR A C 1
ATOM 2202 O O . TYR A 1 272 ? 5.977 -6.390 1.341 1.00 82.31 272 TYR A O 1
ATOM 2210 N N . THR A 1 273 ? 5.585 -5.348 3.294 1.00 78.25 273 THR A N 1
ATOM 2211 C CA . THR A 1 273 ? 6.639 -4.346 3.165 1.00 78.25 273 THR A CA 1
ATOM 2212 C C . THR A 1 273 ? 7.501 -4.350 4.431 1.00 78.25 273 THR A C 1
ATOM 2214 O O . THR A 1 273 ? 8.157 -5.344 4.730 1.00 78.25 273 THR A O 1
ATOM 2217 N N . THR A 1 274 ? 7.490 -3.268 5.203 1.00 76.31 274 THR A N 1
ATOM 2218 C CA . THR A 1 274 ? 8.113 -3.150 6.519 1.00 76.31 274 THR A CA 1
ATOM 2219 C C . THR A 1 274 ? 7.236 -2.282 7.417 1.00 76.31 274 THR A C 1
ATOM 2221 O O . THR A 1 274 ? 6.353 -1.562 6.951 1.00 76.31 274 THR A O 1
ATOM 2224 N N . GLU A 1 275 ? 7.486 -2.289 8.727 1.00 80.69 275 GLU A N 1
ATOM 2225 C CA . GLU A 1 275 ? 6.775 -1.399 9.659 1.00 80.69 275 GLU A CA 1
ATOM 2226 C C . GLU A 1 275 ? 6.978 0.083 9.321 1.00 80.69 275 GLU A C 1
ATOM 2228 O O . GLU A 1 275 ? 6.062 0.897 9.449 1.00 80.69 275 GLU A O 1
ATOM 2233 N N . ALA A 1 276 ? 8.178 0.439 8.871 1.00 75.06 276 ALA A N 1
ATOM 2234 C CA . ALA A 1 276 ? 8.493 1.810 8.531 1.00 75.06 276 ALA A CA 1
ATOM 2235 C C . ALA A 1 276 ? 7.822 2.259 7.227 1.00 75.06 276 ALA A C 1
ATOM 2237 O O . ALA A 1 276 ? 7.366 3.401 7.150 1.00 75.06 276 ALA A O 1
ATOM 2238 N N . LEU A 1 277 ? 7.700 1.362 6.243 1.00 75.25 277 LEU A N 1
ATOM 2239 C CA . LEU A 1 277 ? 6.913 1.628 5.044 1.00 75.25 277 LEU A CA 1
ATOM 2240 C C . LEU A 1 277 ? 5.420 1.700 5.340 1.00 75.25 277 LEU A C 1
ATOM 2242 O O . LEU A 1 277 ? 4.776 2.639 4.887 1.00 75.25 277 LEU A O 1
ATOM 2246 N N . ALA A 1 278 ? 4.885 0.785 6.149 1.00 82.25 278 ALA A N 1
ATOM 2247 C CA . ALA A 1 278 ? 3.491 0.840 6.577 1.00 82.25 278 ALA A CA 1
ATOM 2248 C C . ALA A 1 278 ? 3.170 2.176 7.260 1.00 82.25 278 ALA A C 1
ATOM 2250 O O . ALA A 1 278 ? 2.183 2.820 6.927 1.00 82.25 278 ALA A O 1
ATOM 2251 N N . TRP A 1 279 ? 4.045 2.640 8.156 1.00 82.75 279 TRP A N 1
ATOM 2252 C CA . TRP A 1 279 ? 3.907 3.952 8.786 1.00 82.75 279 TRP A CA 1
ATOM 2253 C C . TRP A 1 279 ? 3.925 5.099 7.786 1.00 82.75 279 TRP A C 1
ATOM 2255 O O . TRP A 1 279 ? 3.097 5.995 7.875 1.00 82.75 279 TRP A O 1
ATOM 2265 N N . LEU A 1 280 ? 4.861 5.092 6.843 1.00 75.38 280 LEU A N 1
ATOM 2266 C CA . LEU A 1 280 ? 4.939 6.179 5.885 1.00 75.38 280 LEU A CA 1
ATOM 2267 C C . LEU A 1 280 ? 3.723 6.199 4.947 1.00 75.38 280 LEU A C 1
ATOM 2269 O O . LEU A 1 280 ? 3.174 7.264 4.685 1.00 75.38 280 LEU A O 1
ATOM 2273 N N . VAL A 1 281 ? 3.282 5.035 4.476 1.00 77.56 281 VAL A N 1
ATOM 2274 C CA . VAL A 1 281 ? 2.093 4.914 3.625 1.00 77.56 281 VAL A CA 1
ATOM 2275 C C . VAL A 1 281 ? 0.835 5.347 4.377 1.00 77.56 281 VAL A C 1
ATOM 2277 O O . VAL A 1 281 ? 0.023 6.077 3.821 1.00 77.56 281 VAL A O 1
ATOM 2280 N N . MET A 1 282 ? 0.671 4.934 5.630 1.00 83.62 282 MET A N 1
ATOM 2281 C CA . MET A 1 282 ? -0.560 5.197 6.375 1.00 83.62 282 MET A CA 1
ATOM 2282 C C . MET A 1 282 ? -0.543 6.573 7.042 1.00 83.62 282 MET A C 1
ATOM 2284 O O . MET A 1 282 ? -1.370 7.416 6.725 1.00 83.62 282 MET A O 1
ATOM 2288 N N . ASP A 1 283 ? 0.440 6.861 7.893 1.00 79.75 283 ASP A N 1
ATOM 2289 C CA . ASP A 1 283 ? 0.430 8.066 8.734 1.00 79.75 283 ASP A CA 1
ATOM 2290 C C . ASP A 1 283 ? 0.911 9.318 8.007 1.00 79.75 283 ASP A C 1
ATOM 2292 O O . ASP A 1 283 ? 0.458 10.424 8.297 1.00 79.75 283 ASP A O 1
ATOM 2296 N N . ILE A 1 284 ? 1.893 9.173 7.113 1.00 72.88 284 ILE A N 1
ATOM 2297 C CA . ILE A 1 284 ? 2.461 10.325 6.407 1.00 72.88 284 ILE A CA 1
ATOM 2298 C C . ILE A 1 284 ? 1.703 10.593 5.118 1.00 72.88 284 ILE A C 1
ATOM 2300 O O . ILE A 1 284 ? 1.417 11.749 4.822 1.00 72.88 284 ILE A O 1
ATOM 2304 N N . TYR A 1 285 ? 1.384 9.553 4.358 1.00 71.44 285 TYR A N 1
ATOM 2305 C CA . TYR A 1 285 ? 0.701 9.712 3.085 1.00 71.44 285 TYR A CA 1
ATOM 2306 C C . TYR A 1 285 ? -0.817 9.735 3.275 1.00 71.44 285 TYR A C 1
ATOM 2308 O O . TYR A 1 285 ? -1.429 10.783 3.090 1.00 71.44 285 TYR A O 1
ATOM 2316 N N . TRP A 1 286 ? -1.426 8.620 3.681 1.00 75.56 286 TRP A N 1
ATOM 2317 C CA . TRP A 1 286 ? -2.883 8.482 3.666 1.00 75.56 286 TRP A CA 1
ATOM 2318 C C . TRP A 1 286 ? -3.582 9.517 4.562 1.00 75.56 286 TRP A C 1
ATOM 2320 O O . TRP A 1 286 ? -4.482 10.210 4.082 1.00 75.56 286 TRP A O 1
ATOM 2330 N N . GLU A 1 287 ? -3.124 9.699 5.805 1.00 75.62 287 GLU A N 1
ATOM 2331 C CA . GLU A 1 287 ? -3.782 10.629 6.738 1.00 75.62 287 GLU A CA 1
ATOM 2332 C C . GLU A 1 287 ? -3.574 12.113 6.414 1.00 75.62 287 GLU A C 1
ATOM 2334 O O . GLU A 1 287 ? -4.445 12.926 6.709 1.00 75.62 287 GLU A O 1
ATOM 2339 N N . ASN A 1 288 ? -2.454 12.507 5.794 1.00 63.38 288 ASN A N 1
ATOM 2340 C CA . ASN A 1 288 ? -2.201 13.928 5.497 1.00 63.38 288 ASN A CA 1
ATOM 2341 C C . ASN A 1 288 ? -2.785 14.385 4.156 1.00 63.38 288 ASN A C 1
ATOM 2343 O O . ASN A 1 288 ? -2.771 15.579 3.851 1.00 63.38 288 ASN A O 1
ATOM 2347 N N . ILE A 1 289 ? -3.257 13.450 3.331 1.00 58.81 289 ILE A N 1
ATOM 2348 C CA . ILE A 1 289 ? -3.848 13.763 2.027 1.00 58.81 289 ILE A CA 1
ATOM 2349 C C . ILE A 1 289 ? -5.319 14.134 2.161 1.00 58.81 289 ILE A C 1
ATOM 2351 O O . ILE A 1 289 ? -5.807 15.007 1.441 1.00 58.81 289 ILE A O 1
ATOM 2355 N N . ARG A 1 290 ? -6.026 13.519 3.109 1.00 62.78 290 ARG A N 1
ATOM 2356 C CA . ARG A 1 290 ? -7.426 13.832 3.374 1.00 62.78 290 ARG A CA 1
ATOM 2357 C C . ARG A 1 290 ? -7.506 14.938 4.415 1.00 62.78 290 ARG A C 1
ATOM 2359 O O . ARG A 1 290 ? -6.862 14.880 5.456 1.00 62.78 290 ARG A 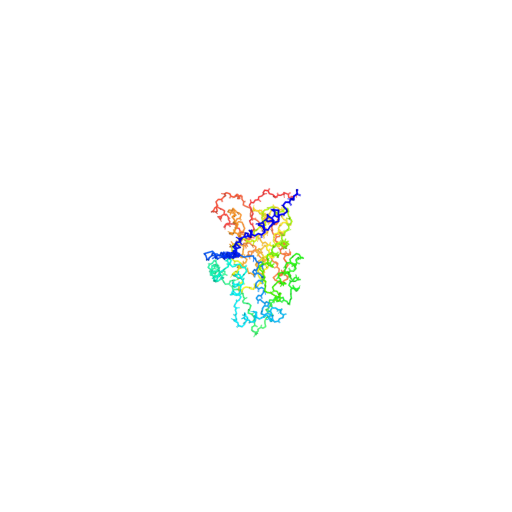O 1
ATOM 2366 N N . THR A 1 291 ? -8.318 15.960 4.148 1.00 69.88 291 THR A N 1
ATOM 2367 C CA . THR A 1 291 ? -8.663 16.940 5.188 1.00 69.88 291 THR A CA 1
ATOM 2368 C C . THR A 1 291 ? -9.666 16.286 6.136 1.00 69.88 291 THR A C 1
ATOM 2370 O O . THR A 1 291 ? -10.874 16.441 5.978 1.00 69.88 291 THR A O 1
ATOM 2373 N N . ASN A 1 292 ? -9.154 15.498 7.078 1.00 78.81 292 ASN A N 1
ATOM 2374 C CA . ASN A 1 292 ? -9.949 14.837 8.103 1.00 78.81 292 ASN A CA 1
ATOM 2375 C C . ASN A 1 292 ? -10.239 15.802 9.257 1.00 78.81 292 ASN A C 1
ATOM 2377 O O . ASN A 1 292 ? -9.448 16.701 9.563 1.00 78.81 292 ASN A O 1
ATOM 2381 N N . ALA A 1 293 ? -11.379 15.608 9.926 1.00 87.00 293 ALA A N 1
ATOM 2382 C CA . ALA A 1 293 ? -11.600 16.276 11.199 1.00 87.00 293 ALA A CA 1
ATOM 2383 C C . ALA A 1 293 ? -10.533 15.799 12.205 1.00 87.00 293 ALA A C 1
ATOM 2385 O O . ALA A 1 293 ? -10.098 14.646 12.127 1.00 87.00 293 ALA A O 1
ATOM 2386 N N . PRO A 1 294 ? -10.119 16.637 13.173 1.00 89.19 294 PRO A N 1
ATOM 2387 C CA . PRO A 1 294 ? -9.108 16.253 14.157 1.00 89.19 294 PRO A CA 1
ATOM 2388 C C . PRO A 1 294 ? -9.383 14.914 14.861 1.00 89.19 294 PRO A C 1
ATOM 2390 O O . PRO A 1 294 ? -8.443 14.174 15.132 1.00 89.19 294 PRO A O 1
ATOM 2393 N N . CYS A 1 295 ? -10.653 14.590 15.128 1.00 90.75 295 CYS A N 1
ATOM 2394 C CA . CYS A 1 295 ? -11.068 13.343 15.774 1.00 90.75 295 CYS A CA 1
ATOM 2395 C C . CYS A 1 295 ? -10.831 12.108 14.896 1.00 90.75 295 CYS A C 1
ATOM 2397 O O . CYS A 1 295 ? -10.346 11.098 15.398 1.00 90.75 295 CYS A O 1
ATOM 2399 N N . ASP A 1 296 ? -11.124 12.211 13.599 1.00 90.06 296 ASP A N 1
ATOM 2400 C CA . ASP A 1 296 ? -10.926 11.130 12.630 1.00 90.06 296 ASP A CA 1
ATOM 2401 C C . ASP A 1 296 ? -9.426 10.879 12.449 1.00 90.06 296 ASP A C 1
ATOM 2403 O O . ASP A 1 296 ? -8.946 9.789 12.726 1.00 90.06 296 ASP A O 1
ATOM 2407 N N . MET A 1 297 ? -8.652 11.936 12.169 1.00 88.69 297 MET A N 1
ATOM 2408 C CA . MET A 1 297 ? -7.200 11.837 11.981 1.00 88.69 297 MET A CA 1
ATOM 2409 C C . MET A 1 297 ? -6.487 11.207 13.187 1.00 88.69 297 MET A C 1
ATOM 2411 O O . MET A 1 297 ? -5.591 10.382 13.026 1.00 88.69 297 MET A O 1
ATOM 2415 N N . VAL A 1 298 ? -6.836 11.612 14.412 1.00 90.88 298 VAL A N 1
ATOM 2416 C CA . VAL A 1 298 ? -6.186 11.076 15.618 1.00 90.88 298 VAL A CA 1
ATOM 2417 C C . VAL A 1 298 ? -6.565 9.611 15.850 1.00 90.88 298 VAL A C 1
ATOM 2419 O O . VAL A 1 298 ? -5.691 8.808 16.174 1.00 90.88 298 VAL A O 1
ATOM 2422 N N . MET A 1 299 ? -7.832 9.249 15.632 1.00 93.44 299 MET A N 1
ATOM 2423 C CA . MET A 1 299 ? -8.284 7.861 15.698 1.00 93.44 299 MET A CA 1
ATOM 2424 C C . MET A 1 299 ? -7.578 6.990 14.647 1.00 93.44 299 MET A C 1
ATOM 2426 O O . MET A 1 299 ? -7.067 5.922 14.985 1.00 93.44 299 MET A O 1
ATOM 2430 N N . ASP A 1 300 ? -7.506 7.454 13.400 1.00 92.88 300 ASP A N 1
ATOM 2431 C CA . ASP A 1 300 ? -6.870 6.740 12.294 1.00 92.88 300 ASP A CA 1
ATOM 2432 C C . ASP A 1 300 ? -5.386 6.496 12.588 1.00 92.88 300 ASP A C 1
ATOM 2434 O O . ASP A 1 300 ? -4.920 5.359 12.532 1.00 92.88 300 ASP A O 1
ATOM 2438 N N . LEU A 1 301 ? -4.645 7.527 13.016 1.00 90.81 301 LEU A N 1
ATOM 2439 C CA . LEU A 1 301 ? -3.233 7.404 13.405 1.00 90.81 301 LEU A CA 1
ATOM 2440 C C . LEU A 1 301 ? -3.019 6.419 14.565 1.00 90.81 301 LEU A C 1
ATOM 2442 O O . LEU A 1 301 ? -2.055 5.640 14.550 1.00 90.81 301 LEU A O 1
ATOM 2446 N N . HIS A 1 302 ? -3.913 6.434 15.556 1.00 94.69 302 HIS A N 1
ATOM 2447 C CA . HIS A 1 302 ? -3.875 5.499 16.675 1.00 94.69 302 HIS A CA 1
ATOM 2448 C C . HIS A 1 302 ? -4.097 4.062 16.196 1.00 94.69 302 HIS A C 1
ATOM 2450 O O . HIS A 1 302 ? -3.264 3.186 16.428 1.00 94.69 302 HIS A O 1
ATOM 2456 N N . ASN A 1 303 ? -5.173 3.823 15.450 1.00 96.56 303 ASN A N 1
ATOM 2457 C CA . ASN A 1 303 ? -5.517 2.501 14.932 1.00 96.56 303 ASN A CA 1
ATOM 2458 C C . ASN A 1 303 ? -4.451 1.990 13.956 1.00 96.56 303 ASN A C 1
ATOM 2460 O O . ASN A 1 303 ? -4.078 0.817 13.989 1.00 96.56 303 ASN A O 1
ATOM 2464 N N . ASN A 1 304 ? -3.844 2.875 13.165 1.00 94.38 304 ASN A N 1
ATOM 2465 C CA . ASN A 1 304 ? -2.697 2.533 12.336 1.00 94.38 304 ASN A CA 1
ATOM 2466 C C . ASN A 1 304 ? -1.524 2.011 13.192 1.00 94.38 304 ASN A C 1
ATOM 2468 O O . ASN A 1 304 ? -0.874 1.024 12.833 1.00 94.38 304 ASN A O 1
ATOM 2472 N N . HIS A 1 305 ? -1.242 2.646 14.338 1.00 93.56 305 HIS A N 1
ATOM 2473 C CA . HIS A 1 305 ? -0.227 2.181 15.289 1.00 93.56 305 HIS A CA 1
ATOM 2474 C C . HIS A 1 305 ? -0.576 0.825 15.911 1.00 93.56 305 HIS A C 1
ATOM 2476 O O . HIS A 1 305 ? 0.298 -0.045 15.957 1.00 93.56 305 HIS A O 1
ATOM 2482 N N . VAL A 1 306 ? -1.829 0.621 16.320 1.00 95.44 306 VAL A N 1
ATOM 2483 C CA . VAL A 1 306 ? -2.296 -0.653 16.887 1.00 95.44 306 VAL A CA 1
ATOM 2484 C C . VAL A 1 306 ? -2.079 -1.798 15.892 1.00 95.44 306 VAL A C 1
ATOM 2486 O O . VAL A 1 306 ? -1.436 -2.799 16.219 1.00 95.44 306 VAL A O 1
ATOM 2489 N N . GLY A 1 307 ? -2.510 -1.602 14.641 1.00 94.00 307 GLY A N 1
ATOM 2490 C CA . GLY A 1 307 ? -2.407 -2.581 13.555 1.00 94.00 307 GLY A CA 1
ATOM 2491 C C . GLY A 1 307 ? -0.976 -2.992 13.225 1.00 94.00 307 GLY A C 1
ATOM 2492 O O . GLY A 1 307 ? -0.669 -4.177 13.108 1.00 94.00 307 GLY A O 1
ATOM 2493 N N . ARG A 1 308 ? -0.061 -2.023 13.099 1.00 92.31 308 ARG A N 1
ATOM 2494 C CA . ARG A 1 308 ? 1.333 -2.322 12.729 1.00 92.31 308 ARG A CA 1
ATOM 2495 C C . ARG A 1 308 ? 2.248 -2.598 13.916 1.00 92.31 308 ARG A C 1
ATOM 2497 O O . ARG A 1 308 ? 3.340 -3.102 13.689 1.00 92.31 308 ARG A O 1
ATOM 2504 N N . SER A 1 309 ? 1.898 -2.248 15.150 1.00 90.38 309 SER A N 1
ATOM 2505 C CA . SER A 1 309 ? 2.860 -2.276 16.261 1.00 90.38 309 SER A CA 1
ATOM 2506 C C . SER A 1 309 ? 2.392 -3.168 17.403 1.00 90.38 309 SER A C 1
ATOM 2508 O O . SER A 1 309 ? 2.896 -4.285 17.531 1.00 90.38 309 SER A O 1
ATOM 2510 N N . THR A 1 310 ? 1.424 -2.721 18.199 1.00 93.44 310 THR A N 1
ATOM 2511 C CA . THR A 1 310 ? 1.082 -3.355 19.481 1.00 93.44 310 THR A CA 1
ATOM 2512 C C . THR A 1 310 ? 0.324 -4.668 19.311 1.00 93.44 310 THR A C 1
ATOM 2514 O O . THR A 1 310 ? 0.709 -5.661 19.924 1.00 93.44 310 THR A O 1
ATOM 2517 N N . GLN A 1 311 ? -0.671 -4.719 18.420 1.00 95.88 311 GLN A N 1
ATOM 2518 C CA . GLN A 1 311 ? -1.498 -5.911 18.180 1.00 95.88 311 GLN A CA 1
ATOM 2519 C C . GLN A 1 311 ? -1.127 -6.673 16.905 1.00 95.88 311 GLN A C 1
ATOM 2521 O O . GLN A 1 311 ? -1.707 -7.711 16.594 1.00 95.88 311 GLN A O 1
ATOM 2526 N N . TYR A 1 312 ? -0.087 -6.233 16.191 1.00 93.94 312 TYR A N 1
ATOM 2527 C CA . TYR A 1 312 ? 0.356 -6.863 14.944 1.00 93.94 312 TYR A CA 1
ATOM 2528 C C . TYR A 1 312 ? 0.582 -8.378 15.065 1.00 93.94 312 TYR A C 1
ATOM 2530 O O . TYR A 1 312 ? 0.273 -9.133 14.146 1.00 93.94 312 TYR A O 1
ATOM 2538 N N . ARG A 1 313 ? 1.150 -8.840 16.191 1.00 90.31 313 ARG A N 1
ATOM 2539 C CA . ARG A 1 313 ? 1.387 -10.275 16.426 1.00 90.31 313 ARG A CA 1
ATOM 2540 C C . ARG A 1 313 ? 0.084 -11.054 16.593 1.00 90.31 313 ARG A C 1
ATOM 2542 O O . ARG A 1 313 ? 0.001 -12.155 16.065 1.00 90.31 313 ARG A O 1
ATOM 2549 N N . THR A 1 314 ? -0.895 -10.472 17.277 1.00 93.25 314 THR A N 1
ATOM 2550 C CA . THR A 1 314 ? -2.239 -11.030 17.450 1.00 93.25 314 THR A CA 1
ATOM 2551 C C . THR A 1 314 ? -2.932 -11.167 16.098 1.00 93.25 314 THR A C 1
ATOM 2553 O O . THR A 1 314 ? -3.433 -12.232 15.761 1.00 93.25 314 THR A O 1
ATOM 2556 N N . PHE A 1 315 ? -2.877 -10.121 15.273 1.00 95.06 315 PHE A N 1
ATOM 2557 C CA . PHE A 1 315 ? -3.573 -10.087 13.986 1.00 95.06 315 PHE A CA 1
ATOM 2558 C C . PHE A 1 315 ? -2.969 -11.025 12.950 1.00 95.06 315 PHE A C 1
ATOM 2560 O O . PHE A 1 315 ? -3.688 -11.753 12.270 1.00 95.06 315 PHE A O 1
ATOM 2567 N N . ARG A 1 316 ? -1.640 -11.046 12.837 1.00 91.00 316 ARG A N 1
ATOM 2568 C CA . ARG A 1 316 ? -0.965 -11.847 11.810 1.00 91.00 316 ARG A CA 1
ATOM 2569 C C . ARG A 1 316 ? -0.957 -13.353 12.093 1.00 91.00 316 ARG A C 1
ATOM 2571 O O . ARG A 1 316 ? -0.605 -14.104 11.193 1.00 91.00 316 ARG A O 1
ATOM 2578 N N . GLY A 1 317 ? -1.216 -13.774 13.333 1.00 88.06 317 GLY A N 1
ATOM 2579 C CA . GLY A 1 317 ? -1.059 -15.167 13.756 1.00 88.06 317 GLY A CA 1
ATOM 2580 C C . GLY A 1 317 ? 0.398 -15.654 13.772 1.00 88.06 317 GLY A C 1
ATOM 2581 O O . GLY A 1 317 ? 1.338 -14.915 14.103 1.00 88.06 317 GLY A O 1
ATOM 2582 N N . ASP A 1 318 ? 0.600 -16.925 13.430 1.00 83.38 318 ASP A N 1
ATOM 2583 C CA . ASP A 1 318 ? 1.914 -17.566 13.407 1.00 83.38 318 ASP A CA 1
ATOM 2584 C C . ASP A 1 318 ? 2.811 -16.925 12.335 1.00 83.38 318 ASP A C 1
ATOM 2586 O O . ASP A 1 318 ? 2.399 -16.649 11.209 1.00 83.38 318 ASP A O 1
ATOM 2590 N N . PHE A 1 319 ? 4.074 -16.645 12.678 1.00 72.75 319 PHE A N 1
ATOM 2591 C CA . PHE A 1 319 ? 4.956 -15.928 11.750 1.00 72.75 319 PHE A CA 1
ATOM 2592 C C . PHE A 1 319 ? 5.260 -16.719 10.483 1.00 72.75 319 PHE A C 1
ATOM 2594 O O . PHE A 1 319 ? 5.527 -16.111 9.455 1.00 72.75 319 PHE A O 1
ATOM 2601 N N . TRP A 1 320 ? 5.241 -18.040 10.528 1.00 70.81 320 TRP A N 1
ATOM 2602 C CA . TRP A 1 320 ? 5.617 -18.865 9.391 1.00 70.81 320 TRP A CA 1
ATOM 2603 C C . TRP A 1 320 ? 4.385 -19.390 8.674 1.00 70.81 320 TRP A C 1
ATOM 2605 O O . TRP A 1 320 ? 4.281 -19.242 7.457 1.00 70.81 320 TRP A O 1
ATOM 2615 N N . LYS A 1 321 ? 3.421 -19.925 9.427 1.00 73.19 321 LYS A N 1
ATOM 2616 C CA . LYS A 1 321 ? 2.240 -20.583 8.851 1.00 73.19 321 LYS A CA 1
ATOM 2617 C C . LYS A 1 321 ? 1.275 -19.599 8.200 1.00 73.19 321 LYS A C 1
ATOM 2619 O O . LYS A 1 321 ? 0.691 -19.916 7.171 1.00 73.19 321 LYS A O 1
ATOM 2624 N N . ASP A 1 322 ? 1.170 -18.389 8.743 1.00 76.75 322 ASP A N 1
ATOM 2625 C CA . ASP A 1 322 ? 0.163 -17.421 8.312 1.00 76.75 322 ASP A CA 1
ATOM 2626 C C . ASP A 1 322 ? 0.736 -16.318 7.420 1.00 76.75 322 ASP A C 1
ATOM 2628 O O . ASP A 1 322 ? 0.123 -15.267 7.278 1.00 7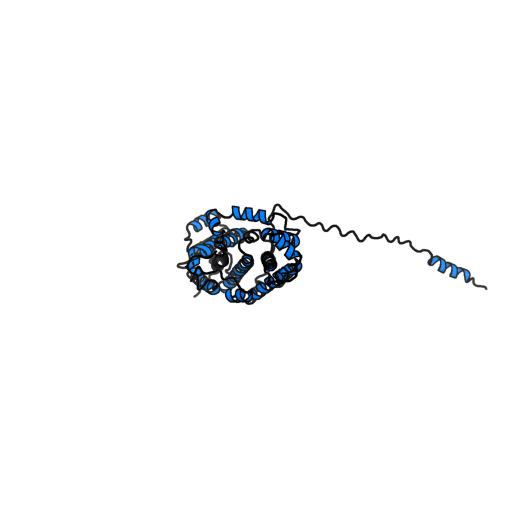6.75 322 ASP A O 1
ATOM 2632 N N . ARG A 1 323 ? 1.914 -16.501 6.798 1.00 72.94 323 ARG A N 1
ATOM 2633 C CA . ARG A 1 323 ? 2.648 -15.410 6.120 1.00 72.94 323 ARG A CA 1
ATOM 2634 C C . ARG A 1 323 ? 1.877 -14.670 5.025 1.00 72.94 323 ARG A C 1
ATOM 2636 O O . ARG A 1 323 ? 2.176 -13.491 4.826 1.00 72.94 323 ARG A O 1
ATOM 2643 N N . TYR A 1 324 ? 0.893 -15.308 4.402 1.00 76.81 324 TYR A N 1
ATOM 2644 C CA . TYR A 1 324 ? 0.040 -14.722 3.363 1.00 76.81 324 TYR A CA 1
ATOM 2645 C C . TYR A 1 324 ? -1.450 -15.006 3.592 1.00 76.81 324 TYR A C 1
ATOM 2647 O O . TYR A 1 324 ? -2.263 -14.808 2.690 1.00 76.81 324 TYR A O 1
ATOM 2655 N N . ASN A 1 325 ? -1.819 -15.431 4.806 1.00 88.00 325 ASN A N 1
ATOM 2656 C CA . ASN A 1 325 ? -3.190 -15.759 5.190 1.00 88.00 325 ASN A CA 1
ATOM 2657 C C . ASN A 1 325 ? -3.993 -14.484 5.496 1.00 88.00 325 ASN A C 1
ATOM 2659 O O . ASN A 1 325 ? -4.451 -14.257 6.612 1.00 88.00 325 ASN A O 1
ATOM 2663 N N . TRP A 1 326 ? -4.122 -13.613 4.497 1.00 92.25 326 TRP A N 1
ATOM 2664 C CA . TRP A 1 326 ? -4.727 -12.294 4.664 1.00 92.25 326 TRP A CA 1
ATOM 2665 C C . TRP A 1 326 ? -6.200 -12.353 5.081 1.00 92.25 326 TRP A C 1
ATOM 2667 O O . TRP A 1 326 ? -6.654 -11.470 5.804 1.00 92.25 326 TRP A O 1
ATOM 2677 N N . LEU A 1 327 ? -6.919 -13.406 4.684 1.00 93.00 327 LEU A N 1
ATOM 2678 C CA . LEU A 1 327 ? -8.278 -13.677 5.154 1.00 93.00 327 LEU A CA 1
ATOM 2679 C C . LEU A 1 327 ? -8.283 -14.035 6.645 1.00 93.00 327 LEU A C 1
ATOM 2681 O O . LEU A 1 327 ? -9.009 -13.405 7.406 1.00 93.00 327 LEU A O 1
ATOM 2685 N N . GLY A 1 328 ? -7.402 -14.935 7.094 1.00 94.12 328 GLY A N 1
ATOM 2686 C CA . GLY A 1 328 ? -7.258 -15.242 8.520 1.00 94.12 328 GLY A CA 1
ATOM 2687 C C . GLY A 1 328 ? -6.836 -14.029 9.353 1.00 94.12 328 GLY A C 1
ATOM 2688 O O . GLY A 1 328 ? -7.333 -13.833 10.458 1.00 94.12 328 GLY A O 1
ATOM 2689 N N . TRP A 1 329 ? -5.984 -13.149 8.814 1.00 95.81 329 TRP A N 1
ATOM 2690 C CA . TRP A 1 329 ? -5.673 -11.876 9.476 1.00 95.81 329 TRP A CA 1
ATOM 2691 C C . TRP A 1 329 ? -6.908 -10.993 9.614 1.00 95.81 329 TRP A C 1
ATOM 2693 O O . TRP A 1 329 ? -7.087 -10.350 10.645 1.00 95.81 329 TRP A O 1
ATOM 2703 N N . SER A 1 330 ? -7.755 -10.961 8.584 1.00 96.81 330 SER A N 1
ATOM 2704 C CA . SER A 1 330 ? -9.000 -10.202 8.617 1.00 96.81 330 SER A CA 1
ATOM 2705 C C . SER A 1 330 ? -9.963 -10.737 9.679 1.00 96.81 330 SER A C 1
ATOM 2707 O O . SER A 1 330 ? -10.551 -9.941 10.404 1.00 96.81 330 SER A O 1
ATOM 2709 N N . ASP A 1 331 ? -10.033 -12.057 9.862 1.00 97.00 331 ASP A N 1
ATOM 2710 C CA . ASP A 1 331 ? -10.874 -12.688 10.884 1.00 97.00 331 ASP A CA 1
ATOM 2711 C C . ASP A 1 331 ? -10.357 -12.405 12.299 1.00 97.00 331 ASP A C 1
ATOM 2713 O O . ASP A 1 331 ? -11.135 -12.064 13.190 1.00 97.00 331 ASP A O 1
ATOM 2717 N N . ASN A 1 332 ? -9.037 -12.460 12.505 1.00 97.19 332 ASN A N 1
ATOM 2718 C CA . ASN A 1 332 ? -8.421 -12.106 13.788 1.00 97.19 332 ASN A CA 1
ATOM 2719 C C . ASN A 1 332 ? -8.714 -10.647 14.172 1.00 97.19 332 ASN A C 1
ATOM 2721 O O . ASN A 1 332 ? -8.973 -10.341 15.336 1.00 97.19 332 ASN A O 1
ATOM 2725 N N . ILE A 1 333 ? -8.678 -9.733 13.197 1.00 98.06 333 ILE A N 1
ATOM 2726 C CA . ILE A 1 333 ? -8.974 -8.313 13.425 1.00 98.06 333 ILE A CA 1
ATOM 2727 C C . ILE A 1 333 ? -10.470 -8.097 13.634 1.00 98.06 333 ILE A C 1
ATOM 2729 O O . ILE A 1 333 ? -10.840 -7.290 14.480 1.00 98.06 333 ILE A O 1
ATOM 2733 N N . LEU A 1 334 ? -11.331 -8.821 12.914 1.00 97.50 334 LEU A N 1
ATOM 2734 C CA . LEU A 1 334 ? -12.777 -8.771 13.118 1.00 97.50 334 LEU A CA 1
ATOM 2735 C C . LEU A 1 334 ? -13.117 -9.141 14.564 1.00 97.50 334 LEU A C 1
ATOM 2737 O O . LEU A 1 334 ? -13.747 -8.349 15.258 1.00 97.50 334 LEU A O 1
ATOM 2741 N N . GLN A 1 335 ? -12.614 -10.281 15.045 1.00 96.62 335 GLN A N 1
ATOM 2742 C CA . GLN A 1 335 ? -12.813 -10.724 16.429 1.00 96.62 335 GLN A CA 1
ATOM 2743 C C . GLN A 1 335 ? -12.297 -9.692 17.438 1.00 96.62 335 GLN A C 1
ATOM 2745 O O . GLN A 1 335 ? -12.957 -9.404 18.435 1.00 96.62 335 GLN A O 1
ATOM 2750 N N . PHE A 1 336 ? -11.136 -9.091 17.159 1.00 97.38 336 PHE A N 1
ATOM 2751 C CA . PHE A 1 336 ? -10.579 -8.036 17.999 1.00 97.38 336 PHE A CA 1
ATOM 2752 C C . PHE A 1 336 ? -11.479 -6.792 18.053 1.00 97.38 336 PHE A C 1
ATOM 2754 O O . PHE A 1 336 ? -11.726 -6.272 19.137 1.00 97.38 336 PHE A O 1
ATOM 2761 N N . VAL A 1 337 ? -11.993 -6.329 16.909 1.00 96.06 337 VAL A N 1
ATOM 2762 C CA . VAL A 1 337 ? -12.861 -5.141 16.818 1.00 96.06 337 VAL A CA 1
ATOM 2763 C C . VAL A 1 337 ? -14.269 -5.409 17.368 1.00 96.06 337 VAL A C 1
ATOM 2765 O O . VAL A 1 337 ? -14.934 -4.491 17.852 1.00 96.06 337 VAL A O 1
ATOM 2768 N N . GLU A 1 338 ? -14.752 -6.650 17.323 1.00 94.38 338 GLU A N 1
ATOM 2769 C CA . GLU A 1 338 ? -16.054 -7.025 17.884 1.00 94.38 338 GLU A CA 1
ATOM 2770 C C . GLU A 1 338 ? -16.059 -7.085 19.416 1.00 94.38 338 GLU A C 1
ATOM 2772 O O . GLU A 1 338 ? -17.075 -6.735 20.028 1.00 94.38 338 GLU A O 1
ATOM 2777 N N . ASP A 1 339 ? -14.934 -7.423 20.052 1.00 91.88 339 ASP A N 1
ATOM 2778 C CA . ASP A 1 339 ? -14.792 -7.386 21.512 1.00 91.88 339 ASP A CA 1
ATOM 2779 C C . ASP A 1 339 ? -14.579 -5.954 22.031 1.00 91.88 339 ASP A C 1
ATOM 2781 O O . ASP A 1 339 ? -13.514 -5.544 22.496 1.00 91.88 339 ASP A O 1
ATOM 2785 N N . THR A 1 340 ? -15.651 -5.167 21.971 1.00 88.62 340 THR A N 1
ATOM 2786 C CA . THR A 1 340 ? -15.646 -3.771 22.430 1.00 88.62 340 THR A CA 1
ATOM 2787 C C . THR A 1 340 ? -15.472 -3.610 23.942 1.00 88.62 340 THR A C 1
ATOM 2789 O O . THR A 1 340 ? -15.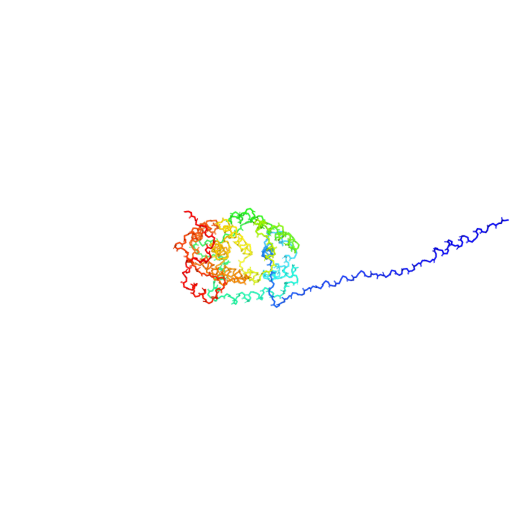247 -2.493 24.403 1.00 88.62 340 THR A O 1
ATOM 2792 N N . THR A 1 341 ? -15.597 -4.690 24.719 1.00 87.38 341 THR A N 1
ATOM 2793 C CA . THR A 1 341 ? -15.444 -4.655 26.177 1.00 87.38 341 THR A CA 1
ATOM 2794 C C . THR A 1 341 ? -13.977 -4.685 26.579 1.00 87.38 341 THR A C 1
ATOM 2796 O O . THR A 1 341 ? -13.609 -3.995 27.527 1.00 87.38 341 THR A O 1
ATOM 2799 N N . ASN A 1 342 ? -13.148 -5.441 25.853 1.00 90.50 342 ASN A N 1
ATOM 2800 C CA . ASN A 1 342 ? -11.742 -5.620 26.212 1.00 90.50 342 ASN A CA 1
ATOM 2801 C C . ASN A 1 342 ? -10.761 -4.951 25.249 1.00 90.50 342 ASN A C 1
ATOM 2803 O O . ASN A 1 342 ? -9.643 -4.671 25.665 1.00 90.50 342 ASN A O 1
ATOM 2807 N N . ASN A 1 343 ? -11.151 -4.693 23.996 1.00 94.50 343 ASN A N 1
ATOM 2808 C CA . ASN A 1 343 ? -10.218 -4.280 22.940 1.00 94.50 343 ASN A CA 1
ATOM 2809 C C . ASN A 1 343 ? -10.444 -2.855 22.419 1.00 94.50 343 ASN A C 1
ATOM 2811 O O . ASN A 1 343 ? -9.734 -2.426 21.509 1.00 94.50 343 ASN A O 1
ATOM 2815 N N . ALA A 1 344 ? -11.405 -2.108 22.974 1.00 93.19 344 ALA A N 1
ATOM 2816 C CA . ALA A 1 344 ? -11.815 -0.815 22.439 1.00 93.19 344 ALA A CA 1
ATOM 2817 C C . ALA A 1 344 ? -11.880 0.292 23.493 1.00 93.19 344 ALA A C 1
ATOM 2819 O O . ALA A 1 344 ? -12.337 0.074 24.613 1.00 93.19 344 ALA A O 1
ATOM 2820 N N . THR A 1 345 ? -11.532 1.515 23.092 1.00 93.44 345 THR A N 1
ATOM 2821 C CA . THR A 1 345 ? -11.827 2.733 23.857 1.00 93.44 345 THR A CA 1
ATOM 2822 C C . THR A 1 345 ? -12.750 3.636 23.044 1.00 93.44 345 THR A C 1
ATOM 2824 O O . THR A 1 345 ? -12.443 4.026 21.916 1.00 93.44 345 THR A O 1
ATOM 2827 N N . TYR A 1 346 ? -13.911 3.953 23.621 1.00 91.94 346 TYR A N 1
ATOM 2828 C CA . TYR A 1 346 ? -14.878 4.868 23.024 1.00 91.94 346 TYR A CA 1
ATOM 2829 C C . TYR A 1 346 ? -14.651 6.296 23.517 1.00 91.94 346 TYR A C 1
ATOM 2831 O O . TYR A 1 346 ? -14.660 6.535 24.724 1.00 91.94 346 TYR A O 1
ATOM 2839 N N . HIS A 1 347 ? -14.556 7.246 22.589 1.00 90.62 347 HIS A N 1
ATOM 2840 C CA . HIS A 1 347 ? -14.493 8.670 22.913 1.00 90.62 347 HIS A CA 1
ATOM 2841 C C . HIS A 1 347 ? -15.756 9.414 22.472 1.00 90.62 347 HIS A C 1
ATOM 2843 O O . HIS A 1 347 ? -16.277 9.202 21.381 1.00 90.62 347 HIS A O 1
ATOM 2849 N N . GLN A 1 348 ? -16.237 10.349 23.293 1.00 88.31 348 GLN A N 1
ATOM 2850 C CA . GLN A 1 348 ? -17.365 11.226 22.947 1.00 88.31 348 GLN A CA 1
ATOM 2851 C C . GLN A 1 348 ? -16.895 12.455 22.159 1.00 88.31 348 GLN A C 1
ATOM 2853 O O . GLN A 1 348 ? -17.170 13.599 22.527 1.00 88.31 348 GLN A O 1
ATOM 2858 N N . TRP A 1 349 ? -16.145 12.229 21.081 1.00 91.50 349 TRP A N 1
ATOM 2859 C CA . TRP A 1 349 ? -15.656 13.319 20.246 1.00 91.50 349 TRP A CA 1
ATOM 2860 C C . TRP A 1 349 ? -16.735 13.878 19.316 1.00 91.50 349 TRP A C 1
ATOM 2862 O O . TRP A 1 349 ? -17.795 13.290 19.104 1.00 91.50 349 TRP A O 1
ATOM 2872 N N . ASN A 1 350 ? -16.454 15.048 18.748 1.00 87.69 350 ASN A N 1
ATOM 2873 C CA . ASN A 1 350 ? -17.177 15.591 17.609 1.00 87.69 350 ASN A CA 1
ATOM 2874 C C . ASN A 1 350 ? -16.192 16.273 16.653 1.00 87.69 350 ASN A C 1
ATOM 2876 O O . ASN A 1 350 ? -15.065 16.601 17.030 1.00 87.69 350 ASN A O 1
ATOM 2880 N N . LYS A 1 351 ? -16.639 16.522 15.420 1.00 89.25 351 LYS A N 1
ATOM 2881 C CA . LYS A 1 351 ? -15.793 17.078 14.353 1.00 89.25 351 LYS A CA 1
ATOM 2882 C C . LYS A 1 351 ? -15.308 18.509 14.621 1.00 89.25 351 LYS A C 1
ATOM 2884 O O . LYS A 1 351 ? -14.390 18.965 13.947 1.00 89.25 351 LYS A O 1
ATOM 2889 N N . GLN A 1 352 ? -15.918 19.220 15.569 1.00 90.06 352 GLN A N 1
ATOM 2890 C CA . GLN A 1 352 ? -15.573 20.592 15.940 1.00 90.06 352 GLN A CA 1
ATOM 2891 C C . GLN A 1 352 ? -14.593 20.668 17.119 1.00 90.06 352 GLN A C 1
ATOM 2893 O O . GLN A 1 352 ? -14.118 21.761 17.434 1.00 90.06 352 GLN A O 1
ATOM 2898 N N . LEU A 1 353 ? -14.287 19.547 17.782 1.00 87.12 353 LEU A N 1
ATOM 2899 C CA . LEU A 1 353 ? -13.366 19.552 18.911 1.00 87.12 353 LEU A CA 1
ATOM 2900 C C . LEU A 1 353 ? -11.955 19.972 18.467 1.00 87.12 353 LEU A C 1
ATOM 2902 O O . LEU A 1 353 ? -11.433 19.459 17.471 1.00 87.12 353 LEU A O 1
ATOM 2906 N N . PRO A 1 354 ? -11.300 20.878 19.213 1.00 88.75 354 PRO A N 1
ATOM 2907 C CA . PRO A 1 354 ? -9.928 21.261 18.925 1.00 88.75 354 PRO A CA 1
ATOM 2908 C C . PRO A 1 354 ? -8.951 20.086 19.051 1.00 88.75 354 PRO A C 1
ATOM 2910 O O . PRO A 1 354 ? -9.032 19.283 19.981 1.00 88.75 354 PRO A O 1
ATOM 2913 N N . LEU A 1 355 ? -7.949 20.052 18.167 1.00 86.56 355 LEU A N 1
ATOM 2914 C CA . LEU A 1 355 ? -6.940 18.987 18.118 1.00 86.56 355 LEU A CA 1
ATOM 2915 C C . LEU A 1 355 ? -6.202 18.772 19.451 1.00 86.56 355 LEU A C 1
ATOM 2917 O O . LEU A 1 355 ? -5.872 17.637 19.778 1.00 86.56 355 LEU A O 1
ATOM 2921 N N . PHE A 1 356 ? -5.933 19.833 20.221 1.00 87.44 356 PHE A N 1
ATOM 2922 C CA . PHE A 1 356 ? -5.199 19.711 21.487 1.00 87.44 356 PHE A CA 1
ATOM 2923 C C . PHE A 1 356 ? -5.967 18.897 22.538 1.00 87.44 356 PHE A C 1
ATOM 2925 O O . PHE A 1 356 ? -5.345 18.171 23.306 1.00 87.44 356 PHE A O 1
ATOM 2932 N N . PHE A 1 357 ? -7.300 18.983 22.544 1.00 89.19 357 PHE A N 1
ATOM 2933 C CA . PHE A 1 357 ? -8.146 18.231 23.468 1.00 89.19 357 PHE A CA 1
ATOM 2934 C C . PHE A 1 357 ? -8.152 16.745 23.095 1.00 89.19 357 PHE A C 1
ATOM 2936 O O . PHE A 1 357 ? -7.879 15.882 23.921 1.00 89.19 357 PHE A O 1
ATOM 2943 N N . ILE A 1 358 ? -8.360 16.461 21.809 1.00 88.81 358 ILE A N 1
ATOM 2944 C CA . ILE A 1 358 ? -8.391 15.095 21.272 1.00 88.81 358 ILE A CA 1
ATOM 2945 C C . ILE A 1 358 ? -7.041 14.392 21.473 1.00 88.81 358 ILE A C 1
ATOM 2947 O O . ILE A 1 358 ? -7.006 13.236 21.880 1.00 88.81 358 ILE A O 1
ATOM 2951 N N . ARG A 1 359 ? -5.918 15.087 21.236 1.00 87.50 359 ARG A N 1
ATOM 2952 C CA . ARG A 1 359 ? -4.577 14.518 21.457 1.00 87.50 359 ARG A CA 1
ATOM 2953 C C . ARG A 1 359 ? -4.324 14.157 22.912 1.00 87.50 359 ARG A C 1
ATOM 2955 O O . ARG A 1 359 ? -3.743 13.113 23.164 1.00 87.50 359 ARG A O 1
ATOM 2962 N N . GLN A 1 360 ? -4.765 14.988 23.853 1.00 88.88 360 GLN A N 1
ATOM 2963 C CA . GLN A 1 360 ? -4.604 14.688 25.272 1.00 88.88 360 GLN A CA 1
ATOM 2964 C C . GLN A 1 360 ? -5.328 13.391 25.656 1.00 88.88 360 GLN A C 1
ATOM 2966 O O . GLN A 1 360 ? -4.780 12.584 26.402 1.00 88.88 360 GLN A O 1
ATOM 2971 N N . GLU A 1 361 ? -6.540 13.181 25.140 1.00 89.12 361 GLU A N 1
ATOM 2972 C CA . GLU A 1 361 ? -7.284 11.943 25.380 1.00 89.12 361 GLU A CA 1
ATOM 2973 C C . GLU A 1 361 ? -6.653 10.733 24.672 1.00 89.12 361 GLU A C 1
ATOM 2975 O O . GLU A 1 361 ? -6.567 9.659 25.261 1.00 89.12 361 GLU A O 1
ATOM 2980 N N . GLU A 1 362 ? -6.146 10.897 23.447 1.00 90.75 362 GLU A N 1
ATOM 2981 C CA . GLU A 1 362 ? -5.451 9.823 22.722 1.00 90.75 362 GLU A CA 1
ATOM 2982 C C . GLU A 1 362 ? -4.121 9.414 23.370 1.00 90.75 362 GLU A C 1
ATOM 2984 O O . GLU A 1 362 ? -3.760 8.237 23.362 1.00 90.75 362 GLU A O 1
ATOM 2989 N N . GLU A 1 363 ? -3.391 10.364 23.957 1.00 89.12 363 GLU A N 1
ATOM 2990 C CA . GLU A 1 363 ? -2.148 10.092 24.684 1.00 89.12 363 GLU A CA 1
ATOM 2991 C C . GLU A 1 363 ? -2.392 9.265 25.954 1.00 89.12 363 GLU A C 1
ATOM 2993 O O . GLU A 1 363 ? -1.502 8.532 26.388 1.00 89.12 363 GLU A O 1
ATOM 2998 N N . GLN A 1 364 ? -3.593 9.365 26.530 1.00 89.50 364 GLN A N 1
ATOM 2999 C CA . GLN A 1 364 ? -4.025 8.583 27.691 1.00 89.50 364 GLN A CA 1
ATOM 3000 C C . GLN A 1 364 ? -4.617 7.225 27.306 1.00 89.50 364 GLN A C 1
ATOM 3002 O O . GLN A 1 364 ? -4.699 6.340 28.159 1.00 89.50 364 GLN A O 1
ATOM 3007 N N . ALA A 1 365 ? -5.027 7.053 26.048 1.00 90.56 365 ALA A N 1
ATOM 3008 C CA . ALA A 1 365 ? -5.566 5.795 25.567 1.00 90.56 365 ALA A CA 1
ATOM 3009 C C . ALA A 1 365 ? -4.488 4.705 25.508 1.00 90.56 365 ALA A C 1
ATOM 3011 O O . ALA A 1 365 ? -3.344 4.929 25.095 1.00 90.56 365 ALA A O 1
ATOM 3012 N N . ASP A 1 366 ? -4.878 3.491 25.889 1.00 93.06 366 ASP A N 1
ATOM 3013 C CA . ASP A 1 366 ? -4.011 2.325 25.804 1.00 93.06 366 ASP A CA 1
ATOM 3014 C C . ASP A 1 366 ? -3.724 1.995 24.333 1.00 93.06 366 ASP A C 1
ATOM 3016 O O . ASP A 1 366 ? -4.625 1.683 23.559 1.00 93.06 366 ASP A O 1
ATOM 3020 N N . LYS A 1 367 ? -2.441 2.028 23.956 1.00 92.56 367 LYS A N 1
ATOM 3021 C CA . LYS A 1 367 ? -1.964 1.763 22.589 1.00 92.56 367 LYS A CA 1
ATOM 3022 C C . LYS A 1 367 ? -2.189 0.318 22.140 1.00 92.56 367 LYS A C 1
ATOM 3024 O O . LYS A 1 367 ? -1.856 -0.008 21.002 1.00 92.56 367 LYS A O 1
ATOM 3029 N N . SER A 1 368 ? -2.657 -0.568 23.015 1.00 94.31 368 SER A N 1
ATOM 3030 C CA . SER A 1 368 ? -3.051 -1.939 22.698 1.00 94.31 368 SER A CA 1
ATOM 3031 C C . SER A 1 368 ? -4.538 -2.085 22.356 1.00 94.31 368 SER A C 1
ATOM 3033 O O . SER A 1 368 ? -4.911 -3.147 21.861 1.00 94.31 368 SER A O 1
ATOM 3035 N N . LEU A 1 369 ? -5.350 -1.041 22.561 1.00 96.06 369 LEU A N 1
ATOM 3036 C CA . LEU A 1 369 ? -6.783 -0.991 22.264 1.00 96.06 369 LEU A CA 1
ATOM 3037 C C . LEU A 1 369 ? -7.032 -0.132 21.023 1.00 96.06 369 LEU A C 1
ATOM 3039 O O . LEU A 1 369 ? -6.269 0.786 20.750 1.00 96.06 369 LEU A O 1
ATOM 3043 N N . TYR A 1 370 ? -8.095 -0.396 20.267 1.00 96.06 370 TYR A N 1
ATOM 3044 C CA . TYR A 1 370 ? -8.471 0.480 19.154 1.00 96.06 370 TYR A CA 1
ATOM 3045 C C . TYR A 1 370 ? -9.400 1.611 19.617 1.00 96.06 370 TYR A C 1
ATOM 3047 O O . TYR A 1 370 ? -10.157 1.469 20.582 1.00 96.06 370 TYR A O 1
ATOM 3055 N N . LEU A 1 371 ? -9.372 2.734 18.899 1.00 94.81 371 LEU A N 1
ATOM 3056 C CA . LEU A 1 371 ? -10.240 3.884 19.144 1.00 94.81 371 LEU A CA 1
ATOM 3057 C C . LEU A 1 371 ? -11.397 3.936 18.153 1.00 94.81 371 LEU A C 1
ATOM 3059 O O . LEU A 1 371 ? -11.236 3.638 16.969 1.00 94.81 371 LEU A O 1
ATOM 3063 N N . TYR A 1 372 ? -12.553 4.381 18.640 1.00 93.44 372 TYR A N 1
ATOM 3064 C CA . TYR A 1 372 ? -13.682 4.825 17.824 1.00 93.44 372 TYR A CA 1
ATOM 3065 C C . TYR A 1 372 ? -14.482 5.887 18.589 1.00 93.44 372 TYR A C 1
ATOM 3067 O O . TYR A 1 372 ? -14.487 5.900 19.821 1.00 93.44 372 TYR A O 1
ATOM 3075 N N . TRP A 1 373 ? -15.161 6.792 17.880 1.00 90.88 373 TRP A N 1
ATOM 3076 C CA . TRP A 1 373 ? -15.844 7.925 18.528 1.00 90.88 373 TRP A CA 1
ATOM 3077 C C . TRP A 1 373 ? -17.293 8.145 18.074 1.00 90.88 373 TRP A C 1
ATOM 3079 O O . TRP A 1 373 ? -18.102 8.750 18.786 1.00 90.88 373 TRP A O 1
ATOM 3089 N N . ASN A 1 374 ? -17.687 7.584 16.931 1.00 83.00 374 ASN A N 1
ATOM 3090 C CA . ASN A 1 374 ? -19.035 7.751 16.403 1.00 83.00 374 ASN A CA 1
ATOM 3091 C C . ASN A 1 374 ? -19.927 6.531 16.688 1.00 83.00 374 ASN A C 1
ATOM 3093 O O . ASN A 1 374 ? -19.757 5.458 16.110 1.00 83.00 374 ASN A O 1
ATOM 3097 N N . LYS A 1 375 ? -20.928 6.707 17.565 1.00 66.69 375 LYS A N 1
ATOM 3098 C CA . LYS A 1 375 ? -21.871 5.645 17.973 1.00 66.69 375 LYS A CA 1
ATOM 3099 C C . LYS A 1 375 ? -23.127 5.552 17.093 1.00 66.69 375 LYS A C 1
ATOM 3101 O O . LYS A 1 375 ? -23.880 4.586 17.198 1.00 66.69 375 LYS A O 1
ATOM 3106 N N . SER A 1 376 ? -23.376 6.534 16.224 1.00 57.88 376 SER A N 1
ATOM 3107 C CA . SER A 1 376 ? -24.705 6.795 15.638 1.00 57.88 376 SER A CA 1
ATOM 3108 C C . SER A 1 376 ? -25.238 5.749 14.640 1.00 57.88 376 SER A C 1
ATOM 3110 O O . SER A 1 376 ? -26.368 5.879 14.174 1.00 57.88 376 SER A O 1
ATOM 3112 N N . LYS A 1 377 ? -24.494 4.671 14.354 1.00 51.72 377 LYS A N 1
ATOM 3113 C CA . LYS A 1 377 ? -24.946 3.554 13.501 1.00 51.72 377 LYS A CA 1
ATOM 3114 C C . LYS A 1 377 ? -24.743 2.154 14.087 1.00 51.72 377 LYS A C 1
ATOM 3116 O O . LYS A 1 377 ? -24.958 1.173 13.374 1.00 51.72 377 LYS A O 1
ATOM 3121 N N . ILE A 1 378 ? -24.381 2.021 15.365 1.00 53.00 378 ILE A N 1
ATOM 3122 C CA . ILE A 1 378 ? -24.337 0.698 16.001 1.00 53.00 378 ILE A CA 1
ATOM 3123 C C . ILE A 1 378 ? -25.788 0.251 16.205 1.00 53.00 378 ILE A C 1
ATOM 3125 O O . ILE A 1 378 ? -26.407 0.562 17.222 1.00 53.00 378 ILE A O 1
ATOM 3129 N N . LYS A 1 379 ? -26.361 -0.443 15.211 1.00 42.28 379 LYS A N 1
ATOM 3130 C CA . LYS A 1 379 ? -27.548 -1.265 15.443 1.00 42.28 379 LYS A CA 1
ATOM 3131 C C . LYS A 1 379 ? -27.203 -2.162 16.623 1.00 42.28 379 LYS A C 1
ATOM 3133 O O . LYS A 1 379 ? -26.249 -2.932 16.546 1.00 42.28 379 LYS A O 1
ATOM 3138 N N . GLN A 1 380 ? -27.954 -2.004 17.705 1.00 38.59 380 GLN A N 1
ATOM 3139 C CA . GLN A 1 380 ? -28.004 -2.980 18.778 1.00 38.59 380 GLN A CA 1
ATOM 3140 C C . GLN A 1 380 ? -28.305 -4.323 18.104 1.00 38.59 380 GLN A C 1
ATOM 3142 O O . GLN A 1 380 ? -29.384 -4.497 17.534 1.00 38.59 380 GLN A O 1
ATOM 3147 N N . GLN A 1 381 ? -27.314 -5.213 18.043 1.00 33.22 381 GLN A N 1
ATOM 3148 C CA . GLN A 1 381 ? -27.621 -6.622 17.849 1.00 33.22 381 GLN A CA 1
ATOM 3149 C C . GLN A 1 381 ? -28.421 -7.061 19.087 1.00 33.22 381 GLN A C 1
ATOM 3151 O O . GLN A 1 381 ? -28.114 -6.572 20.179 1.00 33.22 381 GLN A O 1
ATOM 3156 N N . PRO A 1 382 ? -29.496 -7.838 18.885 1.00 38.91 382 PRO A N 1
ATOM 3157 C CA . PRO A 1 382 ? -30.493 -8.134 19.911 1.00 38.91 382 PRO A CA 1
ATOM 3158 C C . PRO A 1 382 ? -29.920 -8.806 21.158 1.00 38.91 382 PRO A C 1
ATOM 3160 O O . PRO A 1 382 ? -28.930 -9.561 21.021 1.00 38.91 382 PRO A O 1
#

Organism: NCBI:txid2840839

Sequence (382 aa):
MKYNYSKILLACVLLLATGCKIKKAVIEPAQPQPKIVQQADTTQIPAFPAEVLYVLAREYESIHDSTKAKFDMPQSEVIRHDSMPLEQYMEQRLIQLYPEKAYKGLLRKTNTIAQKAIPPKRKKQIVLPELEMPTSTGTQQEDRFHTFVSDSDEVAFMNMTAPEEKLYRELNSLADDSSFVTLEQMKNITIRDSAWNLDKRLVSDTLPFFLQERWTVSLLLSGIGTHVFYRIMQSKARAEYVSEYYYPGQTSDGMRGDAFKHLFVNTMLKRYTTEALAWLVMDIYWENIRTNAPCDMVMDLHNNHVGRSTQYRTFRGDFWKDRYNWLGWSDNILQFVEDTTNNATYHQWNKQLPLFFIRQEEEQADKSLYLYWNKSKIKQQP

Foldseek 3Di:
DDDPPPVVVVVVVVVVPPPPPPPPPPPVVPPPPPPPLQAADPVFQFDDFLLLLLLQQLLLVLLVDPVFLNVPDPVSVVCVVVVPASLNSSLVVCCVACVNHGDPCSQVVQLVVLVVVQDPVCVVFLPPVDVPPDPDDDDDCPDDDPDQPDLVSVCVVLVPDPLLSVLSCLSSCQSRDNDPHHNVSVVCSLPPRCVVCPDPVVDDPDPVVSGGFDGDPSHSDSRQGSCLSSQLVVLLSVLVVLLCVLPPPQCDDQGLSVLLSLLLSLLSNCLVGNNSRSCCVQLVGVLVRDPAQLLRSLLSNLSNLLNNPQCSCQLQDDVPPRSNVSVSSSVSSSVLSVPCVPAEDEDQDDSPDDNVVSVVVSVVDDSNHHYGYDPPPPDPPD

InterPro domains:
  IPR054246 Domain of unknown function DUF6973 [PF22322] (229-310)

pLDDT: mean 73.31, std 20.96, range [27.31, 98.06]

Radius of gyration: 29.95 Å; chains: 1; bounding box: 62×64×121 Å

Secondary structure (DSSP, 8-state):
----THHHHHHHHHTSS------------------------SSSPPP--HHHHHHHHHHHHHHH-TTSTTTT-HHHHHHHHTT--HHHHHHHHHHHH-TTT--TTHHHHHHHHHHHHS-HHHHTTTS-S------S---S--PPP---SSHHHHHHHTT--HHHHHHHHHHHHHHHSSSPPPHHHHHHHHHH--TT---TTS-SS-TTGGGS--SSHHHHTTTT-TTHHHHHHHHHHHHHHHHHHHSTT-SSTT-HHHHHHHHHHHHHHHHHS-HHHHHIIIIIIIHHHS---HHHHHHHHHHHHIIIIISHHHHH-STTTTTT-HHHHHHHHHHHHH-TTTSEEE----TTS-HHHHHHHHHHS-TTSEEE---TT-----